Protein AF-A0A963MAY3-F1 (afdb_monomer_lite)

Foldseek 3Di:
DPDDPPPPPPVPPDPDPPPPPPPPLPQDDCQCVLVLCVVLVFFDCQCVVLLQVLLQLLCVLLVQAPEEDESDGQDPRHQYETAGALVSFDQDDSRVSRVDPDHSVVAPLAKAADQVRNYIYHYVLVLLLLQQLLCCVQPVVADSLQSLLVCLLPPSVVVCCRRPCVNVVCVVVPDLPRRSNLQSSLLSSLRSQLSVLLNVVGDDDLDDDDDDDDDPDLQLVLLCLLPLPSQDPSLVVLQVSSLSSLVRSLSSQLRAWDPPPPDPDTARSNLSNNLNNLVNLVSNLLLVLLLQDPDPVSLVVSCVNNPDPSSVSSNVVRDNPNNHSSCSQRPSRHHGSLVSNVVSNVSSLCRPRYPCPPPDDPSPVVVVVVVVVSVVSNVVSCVVPVD

Radius of gyration: 24.58 Å; chains: 1; bounding box: 83×70×57 Å

Sequence (387 aa):
MLQFILRLLTTALLSWNIAAQAETIQPAAPAGIYTLLQEHNVLENYLQEEVGELTGTVIQAAGKWPGYRINSAYADGLINIYLVDSARLPETNILAKFGVELTRSSIQGNALAHEATKTLFVDTVLLKSLITAAHLVAYSDYETIAAVGLLKARGIDAFRDIWNPQINPALKTAAYTEQWVLMASGALAFTLAHELGHIALGEQNVNKRRTPLRFKSREDKDKHWTCTELIDERYRLQQSIEKEADDFAVSVLSKILFPPGILEKPLLRYELGAHWYIIYSMSEQMIEALYATESKNIHAALRLQLGNEIYNELKAKRSNTRQGSIKVFFPKTHPANIRRASHSLKQMAQSPYSLYYGQGSSSDQDIALFELFIGMECRNLKEKYDF

Structure (mmCIF, N/CA/C/O backbone):
data_AF-A0A963MAY3-F1
#
_entry.id   AF-A0A963MAY3-F1
#
loop_
_atom_site.group_PDB
_atom_site.id
_atom_site.type_symbol
_atom_site.label_atom_id
_atom_site.label_alt_id
_atom_site.label_comp_id
_atom_site.label_asym_id
_atom_site.label_entity_id
_atom_site.label_seq_id
_atom_site.pdbx_PDB_ins_code
_atom_site.Cartn_x
_atom_site.Cartn_y
_atom_site.Cartn_z
_atom_site.occupancy
_atom_site.B_iso_or_equiv
_atom_site.auth_seq_id
_atom_site.auth_comp_id
_atom_site.auth_asym_id
_atom_site.auth_atom_id
_atom_site.pdbx_PDB_model_num
ATOM 1 N N . MET A 1 1 ? -60.521 -46.678 -27.901 1.00 36.44 1 MET A N 1
ATOM 2 C CA . MET A 1 1 ? -59.697 -45.478 -28.156 1.00 36.44 1 MET A CA 1
ATOM 3 C C . MET A 1 1 ? -60.484 -44.213 -27.786 1.00 36.44 1 MET A C 1
ATOM 5 O O . MET A 1 1 ? -60.879 -43.473 -28.668 1.00 36.44 1 MET A O 1
ATOM 9 N N . LEU A 1 2 ? -60.899 -43.910 -26.554 1.00 26.14 2 LEU A N 1
ATOM 10 C CA . LEU A 1 2 ? -60.367 -44.169 -25.210 1.00 26.14 2 LEU A CA 1
ATOM 11 C C . LEU A 1 2 ? -58.883 -43.802 -25.032 1.00 26.14 2 LEU A C 1
ATOM 13 O O . LEU A 1 2 ? -58.021 -44.457 -25.607 1.00 26.14 2 LEU A O 1
ATOM 17 N N . GLN A 1 3 ? -58.657 -42.830 -24.139 1.00 29.89 3 GLN A N 1
ATOM 18 C CA . GLN A 1 3 ? -57.528 -42.733 -23.199 1.00 29.89 3 GLN A CA 1
ATOM 19 C C . GLN A 1 3 ? -56.177 -42.107 -23.602 1.00 29.89 3 GLN A C 1
ATOM 21 O O . GLN A 1 3 ? -55.198 -42.373 -22.916 1.00 29.89 3 GLN A O 1
ATOM 26 N N . PHE A 1 4 ? -56.090 -41.187 -24.574 1.00 29.81 4 PHE A N 1
ATOM 27 C CA . PHE A 1 4 ? -54.810 -40.465 -24.784 1.00 29.81 4 PHE A CA 1
ATOM 28 C C . PHE A 1 4 ? -54.852 -38.935 -24.948 1.00 29.81 4 PHE A C 1
ATOM 30 O O . PHE A 1 4 ? -53.799 -38.311 -24.942 1.00 29.81 4 PHE A O 1
ATOM 37 N N . ILE A 1 5 ? -56.027 -38.296 -25.007 1.00 33.31 5 ILE A N 1
ATOM 38 C CA . ILE A 1 5 ? -56.133 -36.837 -25.266 1.00 33.31 5 ILE A CA 1
ATOM 39 C C . ILE A 1 5 ? -56.535 -36.021 -24.013 1.00 33.31 5 ILE A C 1
ATOM 41 O O . ILE A 1 5 ? -56.500 -34.797 -24.021 1.00 33.31 5 ILE A O 1
ATOM 45 N N . LEU A 1 6 ? -56.813 -36.672 -22.875 1.00 26.62 6 LEU A N 1
ATOM 46 C CA . LEU A 1 6 ? -57.335 -36.016 -21.662 1.00 26.62 6 LEU A CA 1
ATOM 47 C C . LEU A 1 6 ? -56.379 -36.065 -20.449 1.00 26.62 6 LEU A C 1
ATOM 49 O O . LEU A 1 6 ? -56.816 -36.266 -19.319 1.00 26.62 6 LEU A O 1
ATOM 53 N N . ARG A 1 7 ? -55.063 -35.923 -20.672 1.00 29.25 7 ARG A N 1
ATOM 54 C CA . ARG A 1 7 ? -54.048 -35.839 -19.592 1.00 29.25 7 ARG A CA 1
ATOM 55 C C . ARG A 1 7 ? -52.969 -34.761 -19.776 1.00 29.25 7 ARG A C 1
ATOM 57 O O . ARG A 1 7 ? -52.032 -34.708 -18.992 1.00 29.25 7 ARG A O 1
ATOM 64 N N . LEU A 1 8 ? -53.124 -33.872 -20.760 1.00 27.59 8 LEU A N 1
ATOM 65 C CA . LEU A 1 8 ? -52.192 -32.762 -21.030 1.00 27.59 8 LEU A CA 1
ATOM 66 C C . LEU A 1 8 ? -52.826 -31.364 -20.882 1.00 27.59 8 LEU A C 1
ATOM 68 O O . LEU A 1 8 ? -52.206 -30.370 -21.235 1.00 27.59 8 LEU A O 1
ATOM 72 N N . LEU A 1 9 ? -54.044 -31.272 -20.333 1.00 27.73 9 LEU A N 1
ATOM 73 C CA . LEU A 1 9 ? -54.826 -30.026 -20.249 1.00 27.73 9 LEU A CA 1
ATOM 74 C C . LEU A 1 9 ? -55.207 -29.602 -18.816 1.00 27.73 9 LEU A C 1
ATOM 76 O O . LEU A 1 9 ? -56.114 -28.800 -18.631 1.00 27.73 9 LEU A O 1
ATOM 80 N N . THR A 1 10 ? -54.491 -30.086 -17.796 1.00 30.45 10 THR A N 1
ATOM 81 C CA . THR A 1 10 ? -54.671 -29.656 -16.388 1.00 30.45 10 THR A CA 1
ATOM 82 C C . THR A 1 10 ? -53.361 -29.306 -15.672 1.00 30.45 10 THR A C 1
ATOM 84 O O . THR A 1 10 ? -53.278 -29.366 -14.451 1.00 30.45 10 THR A O 1
ATOM 87 N N . THR A 1 11 ? -52.340 -28.890 -16.422 1.00 30.23 11 THR A N 1
ATOM 88 C CA . THR A 1 11 ? -51.133 -28.205 -15.903 1.00 30.23 11 THR A CA 1
ATOM 89 C C . THR A 1 11 ? -50.874 -26.878 -16.627 1.00 30.23 11 THR A C 1
ATOM 91 O O . THR A 1 11 ? -49.768 -26.352 -16.618 1.00 30.23 11 THR A O 1
ATOM 94 N N . ALA A 1 12 ? -51.918 -26.302 -17.228 1.00 30.94 12 ALA A N 1
ATOM 95 C CA . ALA A 1 12 ? -51.920 -24.963 -17.813 1.00 30.94 12 ALA A CA 1
ATOM 96 C C . ALA A 1 12 ? -52.730 -23.999 -16.929 1.00 30.94 12 ALA A C 1
ATOM 98 O O . ALA A 1 12 ? -53.716 -23.421 -17.361 1.00 30.94 12 ALA A O 1
ATOM 99 N N . LEU A 1 13 ? -52.342 -23.887 -15.660 1.00 30.97 13 LEU A N 1
ATOM 100 C CA . LEU A 1 13 ? -52.776 -22.854 -14.713 1.00 30.97 13 LEU A CA 1
ATOM 101 C C . LEU A 1 13 ? -51.689 -22.782 -13.638 1.00 30.97 13 LEU A C 1
ATOM 103 O O . LEU A 1 13 ? -51.845 -23.357 -12.573 1.00 30.97 13 LEU A O 1
ATOM 107 N N . LEU A 1 14 ? -50.537 -22.207 -13.993 1.00 29.69 14 LEU A N 1
ATOM 108 C CA . LEU A 1 14 ? -49.488 -21.669 -13.100 1.00 29.69 14 LEU A CA 1
ATOM 109 C C . LEU A 1 14 ? -48.303 -21.175 -13.951 1.00 29.69 14 LEU A C 1
ATOM 111 O O . LEU A 1 14 ? -47.133 -21.380 -13.640 1.00 29.69 14 LEU A O 1
ATOM 115 N N . SER A 1 15 ? -48.595 -20.526 -15.077 1.00 29.06 15 SER A N 1
ATOM 116 C CA . SER A 1 15 ? -47.584 -19.780 -15.810 1.00 29.06 15 SER A CA 1
ATOM 117 C C . SER A 1 15 ? -47.525 -18.353 -15.269 1.00 29.06 15 SER A C 1
ATOM 119 O O . SER A 1 15 ? -48.379 -17.528 -15.572 1.00 29.06 15 SER A O 1
ATOM 121 N N . TRP A 1 16 ? -46.463 -18.109 -14.499 1.00 31.05 16 TRP A N 1
ATOM 122 C CA . TRP A 1 16 ? -45.686 -16.869 -14.507 1.00 31.05 16 TRP A CA 1
ATOM 123 C C . TRP A 1 16 ? -46.282 -15.685 -13.738 1.00 31.05 16 TRP A C 1
ATOM 125 O O . TRP A 1 16 ? -46.552 -14.625 -14.283 1.00 31.05 16 TRP A O 1
ATOM 135 N N . ASN A 1 17 ? -46.336 -15.850 -12.419 1.00 31.61 17 ASN A N 1
ATOM 136 C CA . ASN A 1 17 ? -46.001 -14.780 -11.481 1.00 31.61 17 ASN A CA 1
ATOM 137 C C . ASN A 1 17 ? -44.865 -15.279 -10.580 1.00 31.61 17 ASN A C 1
ATOM 139 O O . ASN A 1 17 ? -45.033 -15.467 -9.383 1.00 31.61 17 ASN A O 1
ATOM 143 N N . ILE A 1 18 ? -43.698 -15.535 -11.172 1.00 36.81 18 ILE A N 1
ATOM 144 C CA . ILE A 1 18 ? -42.445 -15.426 -10.424 1.00 36.81 18 ILE A CA 1
ATOM 145 C C . ILE A 1 18 ? -41.888 -14.073 -10.837 1.00 36.81 18 ILE A C 1
ATOM 147 O O . ILE A 1 18 ? -40.992 -13.961 -11.671 1.00 36.81 18 ILE A O 1
ATOM 151 N N . ALA A 1 19 ? -42.481 -13.016 -10.279 1.00 34.31 19 ALA A N 1
ATOM 152 C CA . ALA A 1 19 ? -41.665 -11.864 -9.963 1.00 34.31 19 ALA A CA 1
ATOM 153 C C . ALA A 1 19 ? -40.538 -12.440 -9.111 1.00 34.31 19 ALA A C 1
ATOM 155 O O . ALA A 1 19 ? -40.795 -12.974 -8.032 1.00 34.31 19 ALA A O 1
ATOM 156 N N . ALA A 1 20 ? -39.320 -12.445 -9.647 1.00 34.66 20 ALA A N 1
ATOM 157 C CA . ALA A 1 20 ? -38.144 -12.632 -8.832 1.00 34.66 20 ALA A CA 1
ATOM 158 C C . ALA A 1 20 ? -38.200 -11.513 -7.787 1.00 34.66 20 ALA A C 1
ATOM 160 O O . ALA A 1 20 ? -37.788 -10.383 -8.041 1.00 34.66 20 ALA A O 1
ATOM 161 N N . GLN A 1 21 ? -38.788 -11.816 -6.631 1.00 32.12 21 GLN A N 1
ATOM 162 C CA . GLN A 1 21 ? -38.402 -11.206 -5.382 1.00 32.12 21 GLN A CA 1
ATOM 163 C C . GLN A 1 21 ? -36.926 -11.558 -5.263 1.00 32.12 21 GLN A C 1
ATOM 165 O O . GLN A 1 21 ? -36.546 -12.608 -4.757 1.00 32.12 21 GLN A O 1
ATOM 170 N N . ALA A 1 22 ? -36.086 -10.696 -5.833 1.00 33.62 22 ALA A N 1
ATOM 171 C CA . ALA A 1 22 ? -34.818 -10.421 -5.213 1.00 33.62 22 ALA A CA 1
ATOM 172 C C . ALA A 1 22 ? -35.205 -10.024 -3.790 1.00 33.62 22 ALA A C 1
ATOM 174 O O . ALA A 1 22 ? -35.653 -8.902 -3.557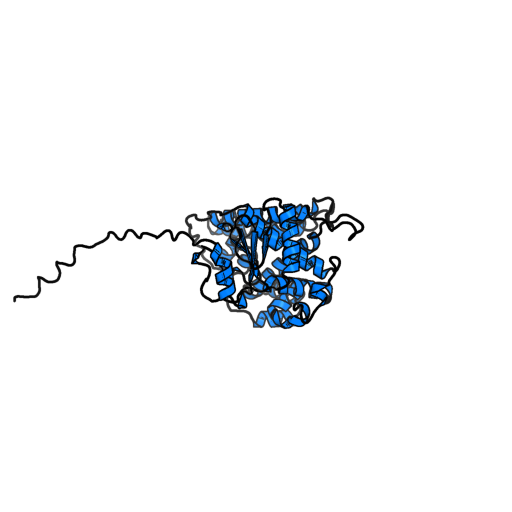 1.00 33.62 22 ALA A O 1
ATOM 175 N N . GLU A 1 23 ? -35.171 -10.990 -2.870 1.00 32.50 23 GLU A N 1
ATOM 176 C CA . GLU A 1 23 ? -34.992 -10.671 -1.471 1.00 32.50 23 GLU A CA 1
ATOM 177 C C . GLU A 1 23 ? -33.814 -9.709 -1.468 1.00 32.50 23 GLU A C 1
ATOM 179 O O . GLU A 1 23 ? -32.678 -10.072 -1.778 1.00 32.50 23 GLU A O 1
ATOM 184 N N . THR A 1 24 ? -34.103 -8.438 -1.218 1.00 37.00 24 THR A N 1
ATOM 185 C CA . THR A 1 24 ? -33.122 -7.540 -0.644 1.00 37.00 24 THR A CA 1
ATOM 186 C C . THR A 1 24 ? -32.731 -8.213 0.659 1.00 37.00 24 THR A C 1
ATOM 188 O O . THR A 1 24 ? -33.407 -8.027 1.670 1.00 37.00 24 THR A O 1
ATOM 191 N N . ILE A 1 25 ? -31.722 -9.089 0.596 1.00 40.44 25 ILE A N 1
ATOM 192 C CA . ILE A 1 25 ? -31.070 -9.667 1.762 1.00 40.44 25 ILE A CA 1
ATOM 193 C C . ILE A 1 25 ? -30.565 -8.450 2.509 1.00 40.44 25 ILE A C 1
ATOM 195 O O . ILE A 1 25 ? -29.588 -7.815 2.113 1.00 40.44 25 ILE A O 1
ATOM 199 N N . GLN A 1 26 ? -31.323 -8.052 3.520 1.00 44.59 26 GLN A N 1
ATOM 200 C CA . GLN A 1 26 ? -30.930 -6.968 4.383 1.00 44.59 26 GLN A CA 1
ATOM 201 C C . GLN A 1 26 ? -29.649 -7.459 5.063 1.00 44.59 26 GLN A C 1
ATOM 203 O O . GLN A 1 26 ? -29.679 -8.540 5.664 1.00 44.59 26 GLN A O 1
ATOM 208 N N . PRO A 1 27 ? -28.509 -6.769 4.883 1.00 59.44 27 PRO A N 1
ATOM 209 C CA . PRO A 1 27 ? -27.242 -7.258 5.399 1.00 59.44 27 PRO A CA 1
ATOM 210 C C . PRO A 1 27 ? -27.378 -7.502 6.901 1.00 59.44 27 PRO A C 1
ATOM 212 O O . PRO A 1 27 ? -27.979 -6.703 7.626 1.00 59.44 27 PRO A O 1
ATOM 215 N N . ALA A 1 28 ? -26.870 -8.646 7.360 1.00 67.25 28 ALA A N 1
ATOM 216 C CA . ALA A 1 28 ? -26.902 -8.982 8.776 1.00 67.25 28 ALA A CA 1
ATOM 217 C C . ALA A 1 28 ? -26.158 -7.907 9.591 1.00 67.25 28 ALA A C 1
ATOM 219 O O . ALA A 1 28 ? -25.274 -7.221 9.076 1.00 67.25 28 ALA A O 1
ATOM 220 N N . ALA A 1 29 ? -26.495 -7.763 10.876 1.00 70.75 29 ALA A N 1
ATOM 221 C CA . ALA A 1 29 ? -25.849 -6.767 11.727 1.00 70.75 29 ALA A CA 1
ATOM 222 C C . ALA A 1 29 ? -24.317 -6.974 11.749 1.00 70.75 29 ALA A C 1
ATOM 224 O O . ALA A 1 29 ? -23.866 -8.098 11.999 1.00 70.75 29 ALA A O 1
ATOM 225 N N . PRO A 1 30 ? -23.504 -5.915 11.568 1.00 80.75 30 PRO A N 1
ATOM 226 C CA . PRO A 1 30 ? -22.042 -6.023 11.474 1.00 80.75 30 PRO A CA 1
ATOM 227 C C . PRO A 1 30 ? -21.375 -6.579 12.741 1.00 80.75 30 PRO A C 1
ATOM 229 O O . PRO A 1 30 ? -20.227 -7.020 12.700 1.00 80.75 30 PRO A O 1
ATOM 232 N N . ALA A 1 31 ? -22.124 -6.651 13.848 1.00 84.44 31 ALA A N 1
ATOM 233 C CA . ALA A 1 31 ? -21.747 -7.299 15.099 1.00 84.44 31 ALA A CA 1
ATOM 234 C C . ALA A 1 31 ? -21.123 -8.699 14.931 1.00 84.44 31 ALA A C 1
ATOM 236 O O . ALA A 1 31 ? -20.252 -9.072 15.714 1.00 84.44 31 ALA A O 1
ATOM 237 N N . GLY A 1 32 ? -21.530 -9.465 13.911 1.00 88.88 32 GLY A N 1
ATOM 238 C CA . GLY A 1 32 ? -21.034 -10.825 13.682 1.00 88.88 32 GLY A CA 1
ATOM 239 C C . GLY A 1 32 ? -19.755 -10.949 12.840 1.00 88.88 32 GLY A C 1
ATOM 240 O O . GLY A 1 32 ? -19.306 -12.077 12.636 1.00 88.88 32 GLY A O 1
ATOM 241 N N . ILE A 1 33 ? -19.173 -9.849 12.336 1.00 93.12 33 ILE A N 1
ATOM 242 C CA . ILE A 1 33 ? -17.956 -9.894 11.498 1.00 93.12 33 ILE A CA 1
ATOM 243 C C . ILE A 1 33 ? -16.786 -10.488 12.290 1.00 93.12 33 ILE A C 1
ATOM 245 O O . ILE A 1 33 ? -16.196 -11.477 11.860 1.00 93.12 33 ILE A O 1
ATOM 249 N N . TYR A 1 34 ? -16.494 -9.938 13.475 1.00 94.81 34 TYR A N 1
ATOM 250 C CA . TYR A 1 34 ? -15.415 -10.423 14.343 1.00 94.81 34 TYR A CA 1
ATOM 251 C C . TYR A 1 34 ? -15.556 -11.913 14.666 1.00 94.81 34 TYR A C 1
ATOM 253 O O . TYR A 1 34 ? -14.603 -12.670 14.500 1.00 94.81 34 TYR A O 1
ATOM 261 N N . THR A 1 35 ? -16.756 -12.335 15.077 1.00 94.19 35 THR A N 1
ATOM 262 C CA . THR A 1 35 ? -17.045 -13.729 15.429 1.00 94.19 35 THR A CA 1
ATOM 263 C C . THR A 1 35 ? -16.748 -14.666 14.266 1.00 94.19 35 THR A C 1
ATOM 265 O O . THR A 1 35 ? -16.042 -15.649 14.459 1.00 94.19 35 THR A O 1
ATOM 268 N N . LEU A 1 36 ? -17.185 -14.337 13.044 1.00 94.50 36 LEU A N 1
ATOM 269 C CA . LEU A 1 36 ? -16.901 -15.183 11.882 1.00 94.50 36 LEU A CA 1
ATOM 270 C C . LEU A 1 36 ? -15.410 -15.270 11.553 1.00 94.50 36 LEU A C 1
ATOM 272 O O . LEU A 1 36 ? -14.921 -16.356 11.240 1.00 94.50 36 LEU A O 1
ATOM 276 N N . LEU A 1 37 ? -14.687 -14.150 11.613 1.00 95.62 37 LEU A N 1
ATOM 277 C CA . LEU A 1 37 ? -13.244 -14.143 11.363 1.00 95.62 37 LEU A CA 1
ATOM 278 C C . LEU A 1 37 ? -12.491 -14.964 12.421 1.00 95.62 37 LEU A C 1
ATOM 280 O O . LEU A 1 37 ? -11.548 -15.691 12.101 1.00 95.62 37 LEU A O 1
ATOM 284 N N . GLN A 1 38 ? -12.924 -14.878 13.679 1.00 95.31 38 GLN A N 1
ATOM 285 C CA . GLN A 1 38 ? -12.359 -15.645 14.781 1.00 95.31 38 GLN A CA 1
ATOM 286 C C . GLN A 1 38 ? -12.656 -17.146 14.647 1.00 95.31 38 GLN A C 1
ATOM 288 O O . GLN A 1 38 ? -11.737 -17.952 14.763 1.00 95.31 38 GLN A O 1
ATOM 293 N N . GLU A 1 39 ? -13.904 -17.526 14.361 1.00 95.00 39 GLU A N 1
ATOM 294 C CA . GLU A 1 39 ? -14.328 -18.923 14.171 1.00 95.00 39 GLU A CA 1
ATOM 295 C C . GLU A 1 39 ? -13.562 -19.614 13.035 1.00 95.00 39 GLU A C 1
ATOM 297 O O . GLU A 1 39 ? -13.241 -20.797 13.135 1.00 95.00 39 GLU A O 1
ATOM 302 N N . HIS A 1 40 ? -13.213 -18.870 11.982 1.00 94.94 40 HIS A N 1
ATOM 303 C CA . HIS A 1 40 ? -12.418 -19.377 10.860 1.00 94.94 40 HIS A CA 1
ATOM 304 C C . HIS A 1 40 ? -10.901 -19.258 11.080 1.00 94.94 40 HIS A C 1
ATOM 306 O O . HIS A 1 40 ? -10.132 -19.608 10.187 1.00 94.94 40 HIS A O 1
ATOM 312 N N . ASN A 1 41 ? -10.451 -18.790 12.252 1.00 95.38 41 ASN A N 1
ATOM 313 C CA . ASN A 1 41 ? -9.036 -18.652 12.612 1.00 95.38 41 ASN A CA 1
ATOM 314 C C . ASN A 1 41 ? -8.209 -17.840 11.589 1.00 95.38 41 ASN A C 1
ATOM 316 O O . ASN A 1 41 ? -7.049 -18.163 11.312 1.00 95.38 41 ASN A O 1
ATOM 320 N N . VAL A 1 42 ? -8.814 -16.792 11.016 1.00 96.25 42 VAL A N 1
ATOM 321 C CA . VAL A 1 42 ? -8.153 -15.920 10.025 1.00 96.25 42 VAL A CA 1
ATOM 322 C C . VAL A 1 42 ? -7.568 -14.652 10.643 1.00 96.25 42 VAL A C 1
ATOM 324 O O . VAL A 1 42 ? -6.797 -13.967 9.984 1.00 96.25 42 VAL A O 1
ATOM 327 N N . LEU A 1 43 ? -7.918 -14.333 11.894 1.00 97.12 43 LEU A N 1
ATOM 328 C CA . LEU A 1 43 ? -7.352 -13.191 12.614 1.00 97.12 43 LEU A CA 1
ATOM 329 C C . LEU A 1 43 ? -5.933 -13.495 13.104 1.00 97.12 43 LEU A C 1
ATOM 331 O O . LEU A 1 43 ? -5.680 -14.552 13.684 1.00 97.12 43 LEU A O 1
ATOM 335 N N . GLU A 1 44 ? -5.026 -12.537 12.942 1.00 95.19 44 GLU A N 1
ATOM 336 C CA . GLU A 1 44 ? -3.647 -12.628 13.426 1.00 95.19 44 GLU A CA 1
ATOM 337 C C . GLU A 1 44 ? -3.278 -11.364 14.218 1.00 95.19 44 GLU A C 1
ATOM 339 O O . GLU A 1 44 ? -3.507 -10.249 13.767 1.00 95.19 44 GLU A O 1
ATOM 344 N N . ASN A 1 45 ? -2.672 -11.510 15.399 1.00 92.81 45 ASN A N 1
ATOM 345 C CA . ASN A 1 45 ? -2.254 -10.371 16.238 1.00 92.81 45 ASN A CA 1
ATOM 346 C C . ASN A 1 45 ? -0.843 -9.866 15.875 1.00 92.81 45 ASN A C 1
ATOM 348 O O . ASN A 1 45 ? -0.068 -9.464 16.743 1.00 92.81 45 ASN A O 1
ATOM 352 N N . TYR A 1 46 ? -0.471 -9.959 14.599 1.00 93.38 46 TYR A N 1
ATOM 353 C CA . TYR A 1 46 ? 0.861 -9.597 14.123 1.00 93.38 46 TYR A CA 1
ATOM 354 C C . TYR A 1 46 ? 1.057 -8.079 14.195 1.00 93.38 46 TYR A C 1
ATOM 356 O O . TYR A 1 46 ? 0.375 -7.343 13.486 1.00 93.38 46 TYR A O 1
ATOM 364 N N . LEU A 1 47 ? 1.978 -7.633 15.060 1.00 91.19 47 LEU A N 1
ATOM 365 C CA . LEU A 1 47 ? 2.291 -6.218 15.311 1.00 91.19 47 LEU A CA 1
ATOM 366 C C . LEU A 1 47 ? 1.047 -5.358 15.605 1.00 91.19 47 LEU A C 1
ATOM 368 O O . LEU A 1 47 ? 0.903 -4.229 15.138 1.00 91.19 47 LEU A O 1
ATOM 372 N N . GLN A 1 48 ? 0.095 -5.926 16.351 1.00 93.31 4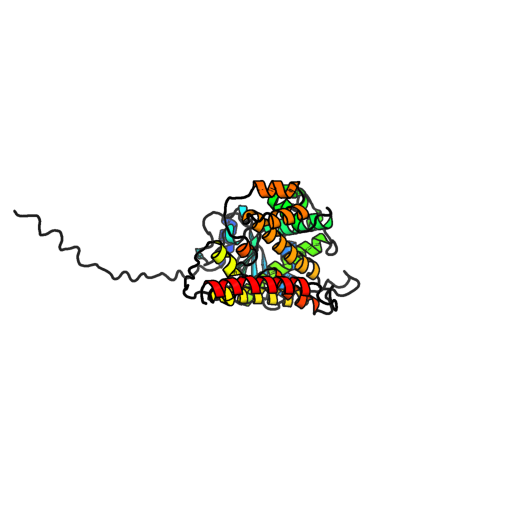8 GLN A N 1
ATOM 373 C CA . GLN A 1 48 ? -1.178 -5.271 16.651 1.00 93.31 48 GLN A CA 1
ATOM 374 C C . GLN A 1 48 ? -1.002 -3.934 17.390 1.00 93.31 48 GLN A C 1
ATOM 376 O O . GLN A 1 48 ? -1.788 -3.013 17.168 1.00 93.31 48 GLN A O 1
ATOM 381 N N . GLU A 1 49 ? -0.003 -3.825 18.268 1.00 90.69 49 GLU A N 1
ATOM 382 C CA . GLU A 1 49 ? 0.266 -2.605 19.036 1.00 90.69 49 GLU A CA 1
ATOM 383 C C . GLU A 1 49 ? 0.788 -1.490 18.126 1.00 90.69 49 GLU A C 1
ATOM 385 O O . GLU A 1 49 ? 0.286 -0.369 18.178 1.00 90.69 49 GLU A O 1
ATOM 390 N N . GLU A 1 50 ? 1.714 -1.817 17.228 1.00 89.75 50 GLU A N 1
ATOM 391 C CA . GLU A 1 50 ? 2.298 -0.899 16.254 1.00 89.75 50 GLU A CA 1
ATOM 392 C C . GLU A 1 50 ? 1.248 -0.439 15.234 1.00 89.75 50 GLU A C 1
ATOM 394 O O . GLU A 1 50 ? 1.132 0.753 14.949 1.00 89.75 50 GLU A O 1
ATOM 399 N N . VAL A 1 51 ? 0.402 -1.352 14.736 1.00 92.88 51 VAL A N 1
ATOM 400 C CA . VAL A 1 51 ? -0.740 -0.972 13.886 1.00 92.88 51 VAL A CA 1
ATOM 401 C C . VAL A 1 51 ? -1.702 -0.055 14.642 1.00 92.88 51 VAL A C 1
ATOM 403 O O . VAL A 1 51 ? -2.215 0.906 14.062 1.00 92.88 51 VAL A O 1
ATOM 406 N N . GLY A 1 52 ? -1.948 -0.327 15.926 1.00 93.75 52 GLY A N 1
ATOM 407 C CA . GLY A 1 52 ? -2.774 0.515 16.790 1.00 93.75 52 GLY A CA 1
ATOM 408 C C . GLY A 1 52 ? -2.217 1.922 16.924 1.00 93.75 52 GLY A C 1
ATOM 409 O O . GLY A 1 52 ? -2.933 2.894 16.695 1.00 93.75 52 GLY A O 1
ATOM 410 N N . GLU A 1 53 ? -0.931 2.043 17.220 1.00 92.25 53 GLU A N 1
ATOM 411 C CA . GLU A 1 53 ? -0.238 3.322 17.346 1.00 92.25 53 GLU A CA 1
ATOM 412 C C . GLU A 1 53 ? -0.351 4.153 16.055 1.00 92.25 53 GLU A C 1
ATOM 414 O O . GLU A 1 53 ? -0.857 5.280 16.087 1.00 92.25 53 GLU A O 1
ATOM 419 N N . LEU A 1 54 ? -0.022 3.560 14.901 1.00 93.25 54 LEU A N 1
ATOM 420 C CA . LEU A 1 54 ? -0.154 4.210 13.593 1.00 93.25 54 LEU A CA 1
ATOM 421 C C . LEU A 1 54 ? -1.600 4.633 13.312 1.00 93.25 54 LEU A C 1
ATOM 423 O O . LEU A 1 54 ? -1.860 5.801 13.018 1.00 93.25 54 LEU A O 1
ATOM 427 N N . THR A 1 55 ? -2.555 3.717 13.475 1.00 94.88 55 THR A N 1
ATOM 428 C CA . THR A 1 55 ? -3.984 3.995 13.269 1.00 94.88 55 THR A CA 1
ATOM 429 C C . THR A 1 55 ? -4.459 5.134 14.168 1.00 94.88 55 THR A C 1
ATOM 431 O O . THR A 1 55 ? -5.160 6.035 13.707 1.00 94.88 55 THR A O 1
ATOM 434 N N . GLY A 1 56 ? -4.065 5.125 15.442 1.00 95.69 56 GLY A N 1
ATOM 435 C CA . GLY A 1 56 ? -4.421 6.159 16.406 1.00 95.69 56 GLY A CA 1
ATOM 436 C C . GLY A 1 56 ? -3.948 7.536 15.963 1.00 95.69 56 GLY A C 1
ATOM 437 O O . GLY A 1 56 ? -4.741 8.477 15.969 1.00 95.69 56 GLY A O 1
ATOM 438 N N . THR A 1 57 ? -2.700 7.642 15.495 1.00 95.44 57 THR A N 1
ATOM 439 C CA . THR A 1 57 ? -2.171 8.913 14.974 1.00 95.44 57 THR A CA 1
ATOM 440 C C . THR A 1 57 ? -2.912 9.390 13.723 1.00 95.44 57 THR A C 1
ATOM 442 O O . THR A 1 57 ? -3.252 10.571 13.632 1.00 95.44 57 THR A O 1
ATOM 445 N N . VAL A 1 58 ? -3.234 8.486 12.791 1.00 96.56 58 VAL A N 1
ATOM 446 C CA . VAL A 1 58 ? -3.973 8.810 11.560 1.00 96.56 58 VAL A CA 1
ATOM 447 C C . VAL A 1 58 ? -5.407 9.250 11.874 1.00 96.56 58 VAL A C 1
ATOM 449 O O . VAL A 1 58 ? -5.857 10.280 11.374 1.00 96.56 58 VAL A O 1
ATOM 452 N N . ILE A 1 59 ? -6.123 8.535 12.747 1.00 96.69 59 ILE A N 1
ATOM 453 C CA . ILE A 1 59 ? -7.497 8.885 13.144 1.00 96.69 59 ILE A CA 1
ATOM 454 C C . ILE A 1 59 ? -7.540 10.213 13.896 1.00 96.69 59 ILE A C 1
ATOM 456 O O . ILE A 1 59 ? -8.411 11.039 13.614 1.00 96.69 59 ILE A O 1
ATOM 460 N N . GLN A 1 60 ? -6.596 10.446 14.810 1.00 96.94 60 GLN A N 1
ATOM 461 C CA . GLN A 1 60 ? -6.500 11.712 15.531 1.00 96.94 60 GLN A CA 1
ATOM 462 C C . GLN A 1 60 ? -6.263 12.884 14.569 1.00 96.94 60 GLN A C 1
ATOM 464 O O . GLN A 1 60 ? -6.935 13.907 14.678 1.00 96.94 60 GLN A O 1
ATOM 469 N N . ALA A 1 61 ? -5.354 12.728 13.603 1.00 96.69 61 ALA A N 1
ATOM 470 C CA . ALA A 1 61 ? -5.069 13.753 12.600 1.00 96.69 61 ALA A CA 1
ATOM 471 C C . ALA A 1 61 ? -6.228 13.971 11.608 1.00 96.69 61 ALA A C 1
ATOM 473 O O . ALA A 1 61 ? -6.422 15.085 11.111 1.00 96.69 61 ALA A O 1
ATOM 474 N N . ALA A 1 62 ? -7.016 12.930 11.330 1.00 96.81 62 ALA A N 1
ATOM 475 C CA . ALA A 1 62 ? -8.222 13.028 10.516 1.00 96.81 62 ALA A CA 1
ATOM 476 C C . ALA A 1 62 ? -9.372 13.745 11.242 1.00 96.81 62 ALA A C 1
ATOM 478 O O . ALA A 1 62 ? -10.140 14.461 10.600 1.00 96.81 62 ALA A O 1
ATOM 479 N N . GLY A 1 63 ? -9.525 13.539 12.557 1.00 95.94 63 GLY A N 1
ATOM 480 C CA . GLY A 1 63 ? -10.574 14.165 13.372 1.00 95.94 63 GLY A CA 1
ATOM 481 C C . GLY A 1 63 ? -12.010 13.772 12.988 1.00 95.94 63 GLY A C 1
ATOM 482 O O . GLY A 1 63 ? -12.952 14.470 13.355 1.00 95.94 63 GLY A O 1
ATOM 483 N N . LYS A 1 64 ? -12.191 12.684 12.222 1.00 94.75 64 LYS A N 1
ATOM 484 C CA . LYS A 1 64 ? -13.496 12.234 11.692 1.00 94.75 64 LYS A CA 1
ATOM 485 C C . LYS A 1 64 ? -14.188 11.169 12.540 1.00 94.75 64 LYS A C 1
ATOM 487 O O . LYS A 1 64 ? -15.411 11.059 12.488 1.00 94.75 64 LYS A O 1
ATOM 492 N N . TRP A 1 65 ? -13.423 10.380 13.292 1.00 96.00 65 TRP A N 1
ATOM 493 C CA . TRP A 1 65 ? -13.939 9.256 14.073 1.00 96.00 65 TRP A CA 1
ATOM 494 C C . TRP A 1 65 ? -13.497 9.366 15.534 1.00 96.00 65 TRP A C 1
ATOM 496 O O . TRP A 1 65 ? -12.376 9.807 15.791 1.00 96.00 65 TRP A O 1
ATOM 506 N N . PRO A 1 66 ? -14.342 8.952 16.496 1.00 95.25 66 PRO A N 1
ATOM 507 C CA . PRO A 1 66 ? -14.035 9.065 17.921 1.00 95.25 66 PRO A CA 1
ATOM 508 C C . PRO A 1 66 ? -12.963 8.074 18.402 1.00 95.25 66 PRO A C 1
ATOM 510 O O . PRO A 1 66 ? -12.469 8.206 19.517 1.00 95.25 66 PRO A O 1
ATOM 513 N N . GLY A 1 67 ? -12.599 7.083 17.585 1.00 96.69 67 GLY A N 1
ATOM 514 C CA . GLY A 1 67 ? -11.540 6.125 17.888 1.00 96.69 67 GLY A CA 1
ATOM 515 C C . GLY A 1 67 ? -11.574 4.904 16.972 1.00 96.69 67 GLY A C 1
ATOM 516 O O . GLY A 1 67 ? -12.260 4.892 15.946 1.00 96.69 67 GLY A O 1
ATOM 517 N N . TYR A 1 68 ? -10.848 3.863 17.372 1.00 97.44 68 TYR A N 1
ATOM 518 C CA . TYR A 1 68 ? -10.753 2.599 16.648 1.00 97.44 68 TYR A CA 1
ATOM 519 C C . TYR A 1 68 ? -10.698 1.398 17.587 1.00 97.44 68 TYR A C 1
ATOM 521 O O . TYR A 1 68 ? -10.487 1.534 18.794 1.00 97.44 68 TYR A O 1
ATOM 529 N N . ARG A 1 69 ? -10.860 0.211 17.005 1.00 96.88 69 ARG A N 1
ATOM 530 C CA . ARG A 1 69 ? -10.572 -1.073 17.639 1.00 96.88 69 ARG A CA 1
ATOM 531 C C . ARG A 1 69 ? -9.867 -2.000 16.660 1.00 96.88 69 ARG A C 1
ATOM 533 O O . ARG A 1 69 ? -10.180 -1.978 15.477 1.00 96.88 69 ARG A O 1
ATOM 540 N N . ILE A 1 70 ? -8.956 -2.830 17.164 1.00 97.00 70 ILE A N 1
ATOM 541 C CA . ILE A 1 70 ? -8.266 -3.861 16.376 1.00 97.00 70 ILE A CA 1
ATOM 542 C C . ILE A 1 70 ? -8.635 -5.238 16.927 1.00 97.00 70 ILE A C 1
ATOM 544 O O . ILE A 1 70 ? -8.698 -5.398 18.148 1.00 97.00 70 ILE A O 1
ATOM 548 N N . ASN A 1 71 ? -8.901 -6.206 16.043 1.00 96.38 71 ASN A N 1
ATOM 549 C CA . ASN A 1 71 ? -9.137 -7.622 16.359 1.00 96.38 71 ASN A CA 1
ATOM 550 C C . ASN A 1 71 ? -10.076 -7.843 17.556 1.00 96.38 71 ASN A C 1
ATOM 552 O O . ASN A 1 71 ? -9.812 -8.653 18.445 1.00 96.38 71 ASN A O 1
ATOM 556 N N . SER A 1 72 ? -11.180 -7.103 17.601 1.00 95.44 72 SER A N 1
ATOM 557 C CA . SER A 1 72 ? -12.165 -7.206 18.678 1.00 95.44 72 SER A CA 1
ATOM 558 C C . SER A 1 72 ? -13.589 -7.078 18.150 1.00 95.44 72 SER A C 1
ATOM 560 O O . SER A 1 72 ? -13.812 -6.816 16.964 1.00 95.44 72 SER A O 1
ATOM 562 N N . ALA A 1 73 ? -14.556 -7.323 19.038 1.00 94.44 73 ALA A N 1
ATOM 563 C CA . ALA A 1 73 ? -15.970 -7.211 18.719 1.00 94.44 73 ALA A CA 1
ATOM 564 C C . ALA A 1 73 ? -16.285 -5.848 18.088 1.00 94.44 73 ALA A C 1
ATOM 566 O O . ALA A 1 73 ? -15.763 -4.815 18.518 1.00 94.44 73 ALA A O 1
ATOM 567 N N . TYR A 1 74 ? -17.150 -5.883 17.075 1.00 93.94 74 TYR A N 1
ATOM 568 C CA . TYR A 1 74 ? -17.582 -4.697 16.351 1.00 93.94 74 TYR A CA 1
ATOM 569 C C . TYR A 1 74 ? -18.131 -3.638 17.311 1.00 93.94 74 TYR A C 1
ATOM 571 O O . TYR A 1 74 ? -18.964 -3.935 18.172 1.00 93.94 74 TYR A O 1
ATOM 579 N N . ALA A 1 75 ? -17.697 -2.399 17.124 1.00 93.75 75 ALA A N 1
ATOM 580 C CA . ALA A 1 75 ? -18.195 -1.245 17.846 1.00 93.75 75 ALA A CA 1
ATOM 581 C C . ALA A 1 75 ? -18.705 -0.200 16.853 1.00 93.75 75 ALA A C 1
ATOM 583 O O . ALA A 1 75 ? -17.946 0.304 16.020 1.00 93.75 75 ALA A O 1
ATOM 584 N N . ASP A 1 76 ? -19.992 0.127 16.964 1.00 92.44 76 ASP A N 1
ATOM 585 C CA . ASP A 1 76 ? -20.607 1.158 16.135 1.00 92.44 76 ASP A CA 1
ATOM 586 C C . ASP A 1 76 ? -19.970 2.532 16.399 1.00 92.44 76 ASP A C 1
ATOM 588 O O . ASP A 1 76 ? -19.508 2.837 17.502 1.00 92.44 76 ASP A O 1
ATOM 592 N N . GLY A 1 77 ? -19.900 3.356 15.358 1.00 89.50 77 GLY A N 1
ATOM 593 C CA . GLY A 1 77 ? -19.274 4.676 15.398 1.00 89.50 77 GLY A CA 1
ATOM 594 C C . GLY A 1 77 ? -17.738 4.689 15.391 1.00 89.50 77 GLY A C 1
ATOM 595 O O . GLY A 1 77 ? -17.173 5.727 15.044 1.00 89.50 77 GLY A O 1
ATOM 596 N N . LEU A 1 78 ? -17.062 3.576 15.700 1.00 96.44 78 LEU A N 1
ATOM 597 C CA . LEU A 1 78 ? -15.600 3.447 15.634 1.00 96.44 78 LEU A CA 1
ATOM 598 C C . LEU A 1 78 ? -15.131 2.890 14.284 1.00 96.44 78 LEU A C 1
ATOM 600 O O . LEU A 1 78 ? -15.898 2.268 13.549 1.00 96.44 78 LEU A O 1
ATOM 604 N N . ILE A 1 79 ? -13.847 3.089 13.979 1.00 97.44 79 ILE A N 1
ATOM 605 C CA . ILE A 1 79 ? -13.170 2.318 12.931 1.00 97.44 79 ILE A CA 1
ATOM 606 C C . ILE A 1 79 ? -12.860 0.922 13.476 1.00 97.44 79 ILE A C 1
ATOM 608 O O . ILE A 1 79 ? -12.162 0.781 14.482 1.00 97.44 79 ILE A O 1
ATOM 612 N N . ASN A 1 80 ? -13.371 -0.112 12.814 1.00 97.69 80 ASN A N 1
ATOM 613 C CA . ASN A 1 80 ? -13.145 -1.505 13.193 1.00 97.69 80 ASN A CA 1
ATOM 614 C C . ASN A 1 80 ? -12.064 -2.100 12.293 1.00 97.69 80 ASN A C 1
ATOM 616 O O . ASN A 1 80 ? -12.229 -2.113 11.081 1.00 97.69 80 ASN A O 1
ATOM 620 N N . ILE A 1 81 ? -10.963 -2.582 12.858 1.00 97.94 81 ILE A N 1
ATOM 621 C CA . ILE A 1 81 ? -9.816 -3.075 12.093 1.00 97.94 81 ILE A CA 1
ATOM 622 C C . ILE A 1 81 ? -9.610 -4.553 12.385 1.00 97.94 81 ILE A C 1
ATOM 624 O O . ILE A 1 81 ? -9.516 -4.966 13.543 1.00 97.94 81 ILE A O 1
ATOM 628 N N . TYR A 1 82 ? -9.496 -5.345 11.329 1.00 98.00 82 TYR A N 1
ATOM 629 C CA . TYR A 1 82 ? -9.204 -6.766 11.407 1.00 98.00 82 TYR A CA 1
ATOM 630 C C . TYR A 1 82 ? -7.900 -7.053 10.674 1.00 98.00 82 TYR A C 1
ATOM 632 O O . TYR A 1 82 ? -7.788 -6.829 9.469 1.00 98.00 82 TYR A O 1
ATOM 640 N N . LEU A 1 83 ? -6.912 -7.544 11.415 1.00 98.06 83 LEU A N 1
ATOM 641 C CA . LEU A 1 83 ? -5.655 -8.037 10.869 1.00 98.06 83 LEU A CA 1
ATOM 642 C C . LEU A 1 83 ? -5.872 -9.481 10.422 1.00 98.06 83 LEU A C 1
ATOM 644 O O . LEU A 1 83 ? -6.139 -10.357 11.249 1.00 98.06 83 LEU A O 1
ATOM 648 N N . VAL A 1 84 ? -5.814 -9.709 9.115 1.00 97.38 84 VAL A N 1
ATOM 649 C CA . VAL A 1 84 ? -6.217 -10.963 8.477 1.00 97.38 84 VAL A CA 1
ATOM 650 C C . VAL A 1 84 ? -4.993 -11.669 7.908 1.00 97.38 84 VAL A C 1
ATOM 652 O O . VAL A 1 84 ? -4.197 -11.060 7.208 1.00 97.38 84 VAL A O 1
ATOM 655 N N . ASP A 1 85 ? -4.863 -12.967 8.161 1.00 95.69 85 ASP A N 1
ATOM 656 C CA . ASP A 1 85 ? -3.956 -13.839 7.415 1.00 95.69 85 ASP A CA 1
ATOM 657 C C . ASP A 1 85 ? -4.678 -14.326 6.150 1.00 95.69 85 ASP A C 1
ATOM 659 O O . ASP A 1 85 ? -5.499 -15.252 6.189 1.00 95.69 85 ASP A O 1
ATOM 663 N N . SER A 1 86 ? -4.395 -13.692 5.007 1.00 93.75 86 SER A N 1
ATOM 664 C CA . SER A 1 86 ? -5.064 -14.023 3.741 1.00 93.75 86 SER A CA 1
ATOM 665 C C . SER A 1 86 ? -4.807 -15.462 3.269 1.00 93.75 86 SER A C 1
ATOM 667 O O . SER A 1 86 ? -5.615 -16.030 2.520 1.00 93.75 86 SER A O 1
ATOM 669 N N . ALA A 1 87 ? -3.732 -16.109 3.738 1.00 91.88 87 ALA A N 1
ATOM 670 C CA . ALA A 1 87 ? -3.455 -17.509 3.436 1.00 91.88 87 ALA A CA 1
ATOM 671 C C . ALA A 1 87 ? -4.456 -18.455 4.118 1.00 91.88 87 ALA A C 1
ATOM 673 O O . ALA A 1 87 ? -4.744 -19.526 3.579 1.00 91.88 87 ALA A O 1
ATOM 674 N N . ARG A 1 88 ? -5.044 -18.048 5.250 1.00 94.12 88 ARG A N 1
ATOM 675 C CA . ARG A 1 88 ? -6.055 -18.826 5.987 1.00 94.12 88 ARG A CA 1
ATOM 676 C C . ARG A 1 88 ? -7.487 -18.555 5.549 1.00 94.12 88 ARG A C 1
ATOM 678 O O . ARG A 1 88 ? -8.381 -19.286 5.968 1.00 94.12 88 ARG A O 1
ATOM 685 N N . LEU A 1 89 ? -7.721 -17.541 4.712 1.00 93.69 89 LEU A N 1
ATOM 686 C CA . LEU A 1 89 ? -9.058 -17.288 4.181 1.00 93.69 89 LEU A CA 1
ATOM 687 C C . LEU A 1 89 ? -9.554 -18.513 3.388 1.00 93.69 89 LEU A C 1
ATOM 689 O O . LEU A 1 89 ? -8.830 -19.002 2.511 1.00 93.69 89 LEU A O 1
ATOM 693 N N . PRO A 1 90 ? -10.774 -19.005 3.673 1.00 91.44 90 PRO A N 1
ATOM 694 C CA . PRO A 1 90 ? -11.380 -20.080 2.898 1.00 91.44 90 PRO A CA 1
ATOM 695 C C . PRO A 1 90 ? -11.718 -19.613 1.475 1.00 91.44 90 PRO A C 1
ATOM 697 O O . PRO A 1 90 ? -11.813 -18.418 1.195 1.00 91.44 90 PRO A O 1
ATOM 700 N N . GLU A 1 91 ? -11.934 -20.567 0.565 1.00 87.88 91 GLU A N 1
ATOM 701 C CA . GLU A 1 91 ? -12.314 -20.265 -0.825 1.00 87.88 91 GLU A CA 1
ATOM 702 C C . GLU A 1 91 ? -13.687 -19.582 -0.922 1.00 87.88 91 GLU A C 1
ATOM 704 O O . GLU A 1 91 ? -13.925 -18.760 -1.805 1.00 87.88 91 GLU A O 1
ATOM 709 N N . THR A 1 92 ? -14.595 -19.904 0.001 1.00 89.25 92 THR A N 1
ATOM 710 C CA . THR A 1 92 ? -15.912 -19.272 0.110 1.00 89.25 92 THR A CA 1
ATOM 711 C C . THR A 1 92 ? -15.826 -17.954 0.873 1.00 89.25 92 THR A C 1
ATOM 713 O O . THR A 1 92 ? -15.227 -17.902 1.945 1.00 89.25 92 THR A O 1
ATOM 716 N N . ASN A 1 93 ? -16.506 -16.911 0.391 1.00 91.25 93 ASN A N 1
ATOM 717 C CA . ASN A 1 93 ? -16.592 -15.637 1.105 1.00 91.25 93 ASN A CA 1
ATOM 718 C C . ASN A 1 93 ? -17.430 -15.771 2.393 1.00 91.25 93 ASN A C 1
ATOM 720 O O . ASN A 1 93 ? -18.662 -15.774 2.354 1.00 91.25 93 ASN A O 1
ATOM 724 N N . ILE A 1 94 ? -16.750 -15.832 3.540 1.00 92.50 94 ILE A N 1
ATOM 725 C CA . ILE A 1 94 ? -17.375 -15.969 4.865 1.00 92.50 94 ILE A CA 1
ATOM 726 C C . ILE A 1 94 ? -18.162 -14.728 5.296 1.00 92.50 94 ILE A C 1
ATOM 728 O O . ILE A 1 94 ? -19.073 -14.841 6.112 1.00 92.50 94 ILE A O 1
ATOM 732 N N . LEU A 1 95 ? -17.867 -13.551 4.736 1.00 93.50 95 LEU A N 1
ATOM 733 C CA . LEU A 1 95 ? -18.530 -12.299 5.102 1.00 93.50 95 LEU A CA 1
ATOM 734 C C . LEU A 1 95 ? -19.617 -11.865 4.106 1.00 93.50 95 LEU A C 1
ATOM 736 O O . LEU A 1 95 ? -20.205 -10.798 4.282 1.00 93.50 95 LEU A O 1
ATOM 740 N N . ALA A 1 96 ? -19.964 -12.704 3.122 1.00 89.88 96 ALA A N 1
ATOM 741 C CA . ALA A 1 96 ? -20.979 -12.390 2.111 1.00 89.88 96 ALA A CA 1
ATOM 742 C C . ALA A 1 96 ? -22.333 -11.971 2.720 1.00 89.88 96 ALA A C 1
ATOM 744 O O . ALA A 1 96 ? -22.991 -11.068 2.211 1.00 89.88 96 ALA A O 1
ATOM 745 N N . LYS A 1 97 ? -22.726 -12.566 3.858 1.00 88.06 97 LYS A N 1
ATOM 746 C CA . LYS A 1 97 ? -23.970 -12.228 4.580 1.00 88.06 97 LYS A CA 1
ATOM 747 C C . LYS A 1 97 ? -24.001 -10.805 5.165 1.00 88.06 97 LYS A C 1
ATOM 749 O O . LYS A 1 97 ? -25.065 -10.326 5.552 1.00 88.06 97 LYS A O 1
ATOM 754 N N . PHE A 1 98 ? -22.843 -10.154 5.255 1.00 87.75 98 PHE A N 1
ATOM 755 C CA . PHE A 1 98 ? -22.678 -8.769 5.700 1.00 87.75 98 PHE A CA 1
ATOM 756 C C . PHE A 1 98 ? -22.462 -7.799 4.528 1.00 87.75 98 PHE A C 1
ATOM 758 O O . PHE A 1 98 ? -22.197 -6.627 4.765 1.00 87.75 98 PHE A O 1
ATOM 765 N N . GLY A 1 99 ? -22.535 -8.278 3.279 1.00 86.50 99 GLY A N 1
ATOM 766 C CA . GLY A 1 99 ? -22.247 -7.472 2.088 1.00 86.50 99 GLY A CA 1
ATOM 767 C C . GLY A 1 99 ? -20.757 -7.231 1.822 1.00 86.50 99 GLY A C 1
ATOM 768 O O . GLY A 1 99 ? -20.427 -6.504 0.895 1.00 86.50 99 GLY A O 1
ATOM 769 N N . VAL A 1 100 ? -19.855 -7.859 2.584 1.00 89.00 100 VAL A N 1
ATOM 770 C CA . VAL A 1 100 ? -18.403 -7.661 2.451 1.00 89.00 100 VAL A CA 1
ATOM 771 C C . VAL A 1 100 ? -17.816 -8.675 1.468 1.00 89.00 100 VAL A C 1
ATOM 773 O O . VAL A 1 100 ? -17.981 -9.883 1.653 1.00 89.00 100 VAL A O 1
ATOM 776 N N . GLU A 1 101 ? -17.066 -8.216 0.464 1.00 89.12 101 GLU A N 1
ATOM 777 C CA . GLU A 1 101 ? -16.326 -9.074 -0.478 1.00 89.12 101 GLU A CA 1
ATOM 778 C C . GLU A 1 101 ? -14.894 -9.379 0.010 1.00 89.12 101 GLU A C 1
ATOM 780 O O . GLU A 1 101 ? -13.896 -8.980 -0.595 1.00 89.12 101 GLU A O 1
ATOM 785 N N . LEU A 1 102 ? -14.780 -10.111 1.126 1.00 92.44 102 LEU A N 1
ATOM 786 C CA . LEU A 1 102 ? -13.486 -10.535 1.671 1.00 92.44 102 LEU A CA 1
ATOM 787 C C . LEU A 1 102 ? -13.098 -11.921 1.135 1.00 92.44 102 LEU A C 1
ATOM 789 O O . LEU A 1 102 ? -13.590 -12.953 1.591 1.00 92.44 102 LEU A O 1
ATOM 793 N N . THR A 1 103 ? -12.189 -11.942 0.165 1.00 91.88 103 THR A N 1
ATOM 794 C CA . THR A 1 103 ? -11.623 -13.148 -0.452 1.00 91.88 103 THR A CA 1
ATOM 795 C C . THR A 1 103 ? -10.103 -13.057 -0.437 1.00 91.88 103 THR A C 1
ATOM 797 O O . THR A 1 103 ? -9.549 -11.962 -0.342 1.00 91.88 103 THR A O 1
ATOM 800 N N . ARG A 1 104 ? -9.397 -14.186 -0.600 1.00 90.31 104 ARG A N 1
ATOM 801 C CA . ARG A 1 104 ? -7.929 -14.151 -0.724 1.00 90.31 104 ARG A CA 1
ATOM 802 C C . ARG A 1 104 ? -7.488 -13.194 -1.835 1.00 90.31 104 ARG A C 1
ATOM 804 O O . ARG A 1 104 ? -6.622 -12.366 -1.609 1.00 90.31 104 ARG A O 1
ATOM 811 N N . SER A 1 105 ? -8.114 -13.254 -3.009 1.00 85.50 105 SER A N 1
ATOM 812 C CA . SER A 1 105 ? -7.759 -12.386 -4.139 1.00 85.50 105 SER A CA 1
ATOM 813 C C . SER A 1 105 ? -8.063 -10.903 -3.931 1.00 85.50 105 SER A C 1
ATOM 815 O O . SER A 1 105 ? -7.444 -10.091 -4.609 1.00 85.50 105 SER A O 1
ATOM 817 N N . SER A 1 106 ? -9.017 -10.544 -3.063 1.00 84.88 106 SER A N 1
ATOM 818 C CA . SER A 1 106 ? -9.359 -9.134 -2.832 1.00 84.88 106 SER A CA 1
ATOM 819 C C . SER A 1 106 ? -8.451 -8.452 -1.813 1.00 84.88 106 SER A C 1
ATOM 821 O O . SER A 1 106 ? -8.337 -7.234 -1.861 1.00 84.88 106 SER A O 1
ATOM 823 N N . ILE A 1 107 ? -7.783 -9.209 -0.934 1.00 90.81 107 ILE A N 1
ATOM 824 C CA . ILE A 1 107 ? -6.955 -8.633 0.136 1.00 90.81 107 ILE A CA 1
ATOM 825 C C . ILE A 1 107 ? -5.487 -9.071 0.124 1.00 90.81 107 ILE A C 1
ATOM 827 O O . ILE A 1 107 ? -4.680 -8.444 0.796 1.00 90.81 107 ILE A O 1
ATOM 831 N N . GLN A 1 108 ? -5.104 -10.131 -0.598 1.00 88.75 108 GLN A N 1
ATOM 832 C CA . GLN A 1 108 ? -3.743 -10.668 -0.512 1.00 88.75 108 GLN A CA 1
ATOM 833 C C . GLN A 1 108 ? -2.677 -9.598 -0.799 1.00 88.75 108 GLN A C 1
ATOM 835 O O . GLN A 1 108 ? -2.595 -9.070 -1.906 1.00 88.75 108 GLN A O 1
ATOM 840 N N . GLY A 1 109 ? -1.825 -9.336 0.193 1.00 85.31 109 GLY A N 1
ATOM 841 C CA . GLY A 1 109 ? -0.782 -8.316 0.146 1.00 85.31 109 GLY A CA 1
ATOM 842 C C . GLY A 1 109 ? -1.301 -6.876 0.170 1.00 85.31 109 GLY A C 1
ATOM 843 O O . GLY A 1 109 ? -0.556 -5.990 -0.229 1.00 85.31 109 GLY A O 1
ATOM 844 N N . ASN A 1 110 ? -2.538 -6.630 0.608 1.00 89.19 110 ASN A N 1
ATOM 845 C CA . ASN A 1 110 ? -3.163 -5.308 0.596 1.00 89.19 110 ASN A CA 1
ATOM 846 C C . ASN A 1 110 ? -4.055 -5.058 1.835 1.00 89.19 110 ASN A C 1
ATOM 848 O O . ASN A 1 110 ? -4.203 -5.915 2.710 1.00 89.19 110 ASN A O 1
ATOM 852 N N . ALA A 1 111 ? -4.644 -3.867 1.910 1.00 93.62 111 ALA A N 1
ATOM 853 C CA . ALA A 1 111 ? -5.743 -3.533 2.805 1.00 93.62 111 ALA A CA 1
ATOM 854 C C . ALA A 1 111 ? -7.047 -3.343 2.008 1.00 93.62 111 ALA A C 1
ATOM 856 O O . ALA A 1 111 ? -7.023 -3.188 0.789 1.00 93.62 111 ALA A O 1
ATOM 857 N N . LEU A 1 112 ? -8.182 -3.426 2.698 1.00 94.12 112 LEU A N 1
ATOM 858 C CA . LEU A 1 112 ? -9.515 -3.288 2.121 1.00 94.12 112 LEU A CA 1
ATOM 859 C C . LEU A 1 112 ? -10.436 -2.555 3.096 1.00 94.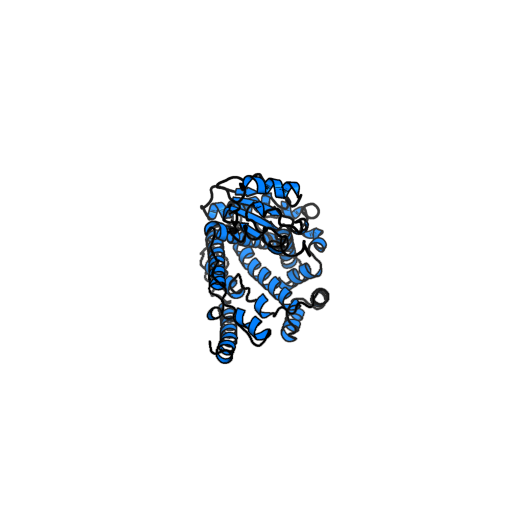12 112 LEU A C 1
ATOM 861 O O . LEU A 1 112 ? -10.673 -3.033 4.211 1.00 94.12 112 LEU A O 1
ATOM 865 N N . ALA A 1 113 ? -11.007 -1.441 2.657 1.00 94.56 113 ALA A N 1
ATOM 866 C CA . ALA A 1 113 ? -12.119 -0.791 3.328 1.00 94.56 113 ALA A CA 1
ATOM 867 C C . ALA A 1 113 ? -13.469 -1.456 3.021 1.00 94.56 113 ALA A C 1
ATOM 869 O O . ALA A 1 113 ? -13.736 -1.941 1.925 1.00 94.56 113 ALA A O 1
ATOM 870 N N . HIS A 1 114 ? -14.346 -1.439 4.021 1.00 93.69 114 HIS A N 1
ATOM 871 C CA . HIS A 1 114 ? -15.778 -1.627 3.865 1.00 93.69 114 HIS A CA 1
ATOM 872 C C . HIS A 1 114 ? -16.492 -0.449 4.526 1.00 93.69 114 HIS A C 1
ATOM 874 O O . HIS A 1 114 ? -16.571 -0.331 5.757 1.00 93.69 114 HIS A O 1
ATOM 880 N N . GLU A 1 115 ? -16.981 0.453 3.686 1.00 92.88 115 GLU A N 1
ATOM 881 C CA . GLU A 1 115 ? -17.458 1.783 4.045 1.00 92.88 115 GLU A CA 1
ATOM 882 C C . GLU A 1 115 ? -18.723 1.703 4.897 1.00 92.88 115 GLU A C 1
ATOM 884 O O . GLU A 1 115 ? -18.811 2.362 5.935 1.00 92.88 115 GLU A O 1
ATOM 889 N N . ALA A 1 116 ? -19.651 0.820 4.509 1.00 90.00 116 ALA A N 1
ATOM 890 C CA . ALA A 1 116 ? -20.940 0.604 5.164 1.00 90.00 116 ALA A CA 1
ATOM 891 C C . ALA A 1 116 ? -20.801 0.364 6.673 1.00 90.00 116 ALA A C 1
ATOM 893 O O . ALA A 1 116 ? -21.569 0.875 7.488 1.00 90.00 116 ALA A O 1
ATOM 894 N N . THR A 1 117 ? -19.790 -0.421 7.054 1.00 91.62 117 THR A N 1
ATOM 895 C CA . THR A 1 117 ? -19.561 -0.843 8.439 1.00 91.62 117 THR A CA 1
ATOM 896 C C . THR A 1 117 ? -18.355 -0.154 9.066 1.00 91.62 117 THR A C 1
ATOM 898 O O . THR A 1 117 ? -17.975 -0.519 10.177 1.00 91.62 117 THR A O 1
ATOM 901 N N . LYS A 1 118 ? -17.734 0.824 8.390 1.00 94.94 118 LYS A N 1
ATOM 902 C CA . LYS A 1 118 ? -16.496 1.492 8.839 1.00 94.94 118 LYS A CA 1
ATOM 903 C C . LYS A 1 118 ? -15.425 0.481 9.255 1.00 94.94 118 LYS A C 1
ATOM 905 O O . LYS A 1 118 ? -14.853 0.558 10.346 1.00 94.94 118 LYS A O 1
ATOM 910 N N . THR A 1 119 ? -15.244 -0.540 8.427 1.00 96.69 119 THR A N 1
ATOM 911 C CA . THR A 1 119 ? -14.354 -1.663 8.716 1.00 96.69 119 THR A CA 1
ATOM 912 C C . THR A 1 119 ? -13.158 -1.642 7.781 1.00 96.69 119 THR A C 1
ATOM 914 O O . THR A 1 119 ? -13.318 -1.432 6.587 1.00 96.69 119 THR A O 1
ATOM 917 N N . LEU A 1 120 ? -11.971 -1.874 8.328 1.00 97.00 120 LEU A N 1
ATOM 918 C CA . LEU A 1 120 ? -10.741 -2.092 7.586 1.00 97.00 120 LEU A CA 1
ATOM 919 C C . LEU A 1 120 ? -10.296 -3.532 7.787 1.00 97.00 120 LEU A C 1
ATOM 921 O O . LEU A 1 120 ? -10.194 -4.012 8.917 1.00 97.00 120 LEU A O 1
ATOM 925 N N . PHE A 1 121 ? -9.981 -4.203 6.696 1.00 97.62 121 PHE A N 1
ATOM 926 C CA . PHE A 1 121 ? -9.278 -5.471 6.714 1.00 97.62 121 PHE A CA 1
ATOM 927 C C . PHE A 1 121 ? -7.858 -5.212 6.232 1.00 97.62 121 PHE A C 1
ATOM 929 O O . PHE A 1 121 ? -7.664 -4.587 5.195 1.00 97.62 121 PHE A O 1
ATOM 936 N N . VAL A 1 122 ? -6.862 -5.675 6.977 1.00 97.50 122 VAL A N 1
ATOM 937 C CA . VAL A 1 122 ? -5.453 -5.471 6.633 1.00 97.50 122 VAL A CA 1
ATOM 938 C C . VAL A 1 122 ? -4.781 -6.830 6.576 1.00 97.50 122 VAL A C 1
ATOM 940 O O . VAL A 1 122 ? -4.758 -7.538 7.583 1.00 97.50 122 VAL A O 1
ATOM 943 N N . ASP A 1 123 ? -4.246 -7.210 5.415 1.00 97.12 123 ASP A N 1
ATOM 944 C CA . ASP A 1 123 ? -3.502 -8.462 5.302 1.00 97.12 123 ASP A CA 1
ATOM 945 C C . ASP A 1 123 ? -2.173 -8.362 6.054 1.00 97.12 123 ASP A C 1
ATOM 947 O O . ASP A 1 123 ? -1.355 -7.478 5.794 1.00 97.12 123 ASP A O 1
ATOM 951 N N . THR A 1 124 ? -1.895 -9.296 6.956 1.00 96.44 124 THR A N 1
ATOM 952 C CA . THR A 1 124 ? -0.603 -9.328 7.648 1.00 96.44 124 THR A CA 1
ATOM 953 C C . THR A 1 124 ? 0.555 -9.627 6.700 1.00 96.44 124 THR A C 1
ATOM 955 O O . THR A 1 124 ? 1.690 -9.248 6.993 1.00 96.44 124 THR A O 1
ATOM 958 N N . VAL A 1 125 ? 0.299 -10.243 5.539 1.00 95.38 125 VAL A N 1
ATOM 959 C CA . VAL A 1 125 ? 1.310 -10.414 4.484 1.00 95.38 125 VAL A CA 1
ATOM 960 C C . VAL A 1 125 ? 1.770 -9.065 3.930 1.00 95.38 125 VAL A C 1
ATOM 962 O O . VAL A 1 125 ? 2.957 -8.941 3.621 1.00 95.38 125 VAL A O 1
ATOM 965 N N . LEU A 1 126 ? 0.903 -8.044 3.858 1.00 95.12 126 LEU A N 1
ATOM 966 C CA . LEU A 1 126 ? 1.319 -6.683 3.497 1.00 95.12 126 LEU A CA 1
ATOM 967 C C . LEU A 1 126 ? 2.364 -6.180 4.496 1.00 95.12 126 LEU A C 1
ATOM 969 O O . LEU A 1 126 ? 3.458 -5.798 4.093 1.00 95.12 126 LEU A O 1
ATOM 973 N N . LEU A 1 127 ? 2.066 -6.248 5.797 1.00 94.88 127 LEU A N 1
ATOM 974 C CA . LEU A 1 127 ? 2.971 -5.766 6.846 1.00 94.88 127 LEU A CA 1
ATOM 975 C C . LEU A 1 127 ? 4.317 -6.494 6.804 1.00 94.88 127 LEU A C 1
ATOM 977 O O . LEU A 1 127 ? 5.369 -5.856 6.796 1.00 94.88 127 LEU A O 1
ATOM 981 N N . LYS A 1 128 ? 4.281 -7.829 6.723 1.00 96.31 128 LYS A N 1
ATOM 982 C CA . LYS A 1 128 ? 5.481 -8.671 6.616 1.00 96.31 128 LYS A CA 1
ATOM 983 C C . LYS A 1 128 ? 6.308 -8.283 5.384 1.00 96.31 128 LYS A C 1
ATOM 985 O O . LYS A 1 128 ? 7.532 -8.173 5.477 1.00 96.31 128 LYS A O 1
ATOM 990 N N . SER A 1 129 ? 5.652 -8.037 4.247 1.00 96.62 129 SER A N 1
ATOM 991 C CA . SER A 1 129 ? 6.309 -7.651 2.990 1.00 96.62 129 SER A CA 1
ATOM 992 C C . SER A 1 129 ? 6.920 -6.252 3.055 1.00 96.62 129 SER A C 1
ATOM 994 O O . SER A 1 129 ? 8.066 -6.090 2.641 1.00 96.62 129 SER A O 1
ATOM 996 N N . LEU A 1 130 ? 6.217 -5.267 3.627 1.00 96.38 130 LEU A N 1
ATOM 997 C CA . LEU A 1 130 ? 6.738 -3.909 3.813 1.00 96.38 130 LEU A CA 1
ATOM 998 C C . LEU A 1 130 ? 7.970 -3.910 4.723 1.00 96.38 130 LEU A C 1
ATOM 1000 O O . LEU A 1 130 ? 8.994 -3.341 4.356 1.00 96.38 130 LEU A O 1
ATOM 1004 N N . ILE A 1 131 ? 7.902 -4.598 5.868 1.00 95.31 131 ILE A N 1
ATOM 1005 C CA . ILE A 1 131 ? 9.035 -4.731 6.798 1.00 95.31 131 ILE A CA 1
ATOM 1006 C C . ILE A 1 131 ? 10.224 -5.387 6.104 1.00 95.31 131 ILE A C 1
ATOM 1008 O O . ILE A 1 131 ? 11.336 -4.869 6.158 1.00 95.31 131 ILE A O 1
ATOM 1012 N N . THR A 1 132 ? 9.990 -6.505 5.415 1.00 96.25 132 THR A N 1
ATOM 1013 C CA . THR A 1 132 ? 11.067 -7.249 4.761 1.00 96.25 132 THR A CA 1
ATOM 1014 C C . THR A 1 132 ? 11.710 -6.436 3.643 1.00 96.25 132 THR A C 1
ATOM 1016 O O . THR A 1 132 ? 12.933 -6.343 3.582 1.00 96.25 132 THR A O 1
ATOM 1019 N N . ALA A 1 133 ? 10.911 -5.807 2.777 1.00 96.75 133 ALA A N 1
ATOM 1020 C CA . ALA A 1 133 ? 11.435 -4.988 1.692 1.00 96.75 133 ALA A CA 1
ATOM 1021 C C . ALA A 1 133 ? 12.205 -3.775 2.226 1.00 96.75 133 ALA A C 1
ATOM 1023 O O . ALA A 1 133 ? 13.315 -3.520 1.768 1.00 96.75 133 ALA A O 1
ATOM 1024 N N . ALA A 1 134 ? 11.663 -3.065 3.220 1.00 95.56 134 ALA A N 1
ATOM 1025 C CA . ALA A 1 134 ? 12.335 -1.923 3.834 1.00 95.56 134 ALA A CA 1
ATOM 1026 C C . ALA A 1 134 ? 13.665 -2.327 4.489 1.00 95.56 134 ALA A C 1
ATOM 1028 O O . ALA A 1 134 ? 14.667 -1.633 4.332 1.00 95.56 134 ALA A O 1
ATOM 1029 N N . HI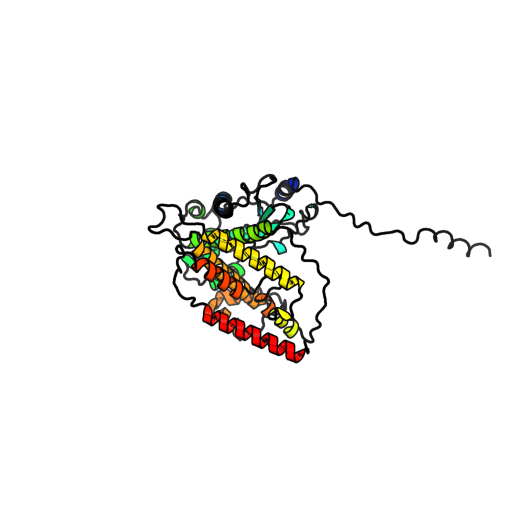S A 1 135 ? 13.695 -3.469 5.179 1.00 94.56 135 HIS A N 1
ATOM 1030 C CA . HIS A 1 135 ? 14.904 -3.985 5.816 1.00 94.56 135 HIS A CA 1
ATOM 1031 C C . HIS A 1 135 ? 15.973 -4.381 4.784 1.00 94.56 135 HIS A C 1
ATOM 1033 O O . HIS A 1 135 ? 17.142 -4.036 4.944 1.00 94.56 135 HIS A O 1
ATOM 1039 N N . LEU A 1 136 ? 15.585 -5.062 3.699 1.00 94.75 136 LEU A N 1
ATOM 1040 C CA . LEU A 1 136 ? 16.497 -5.414 2.602 1.00 94.75 136 LEU A CA 1
ATOM 1041 C C . LEU A 1 136 ? 17.067 -4.170 1.906 1.00 94.75 136 LEU A C 1
ATOM 1043 O O . LEU A 1 136 ? 18.254 -4.136 1.589 1.00 94.75 136 LEU A O 1
ATOM 1047 N N . VAL A 1 137 ? 16.244 -3.139 1.699 1.00 93.81 137 VAL A N 1
ATOM 1048 C CA . VAL A 1 137 ? 16.688 -1.864 1.117 1.00 93.81 137 VAL A CA 1
ATOM 1049 C C . VAL A 1 137 ? 17.660 -1.138 2.050 1.00 93.81 137 VAL A C 1
ATOM 1051 O O . VAL A 1 137 ? 18.666 -0.609 1.592 1.00 93.81 137 VAL A O 1
ATOM 1054 N N . ALA A 1 138 ? 17.388 -1.120 3.356 1.00 90.62 138 ALA A N 1
ATOM 1055 C CA . ALA A 1 138 ? 18.214 -0.394 4.317 1.00 90.62 138 ALA A CA 1
ATOM 1056 C C . ALA A 1 138 ? 19.563 -1.070 4.616 1.00 90.62 138 ALA A C 1
ATOM 1058 O O . ALA A 1 138 ? 20.521 -0.374 4.946 1.00 90.62 138 ALA A O 1
ATOM 1059 N N . TYR A 1 139 ? 19.648 -2.403 4.528 1.00 89.00 139 TYR A N 1
ATOM 1060 C CA . TYR A 1 139 ? 20.804 -3.155 5.039 1.00 89.00 139 TYR A CA 1
ATOM 1061 C C . TYR A 1 139 ? 21.481 -4.099 4.041 1.00 89.00 139 TYR A C 1
ATOM 1063 O O . TYR A 1 139 ? 22.421 -4.796 4.420 1.00 89.00 139 TYR A O 1
ATOM 1071 N N . SER A 1 140 ? 21.016 -4.200 2.796 1.00 81.06 140 SER A N 1
ATOM 1072 C CA . SER A 1 140 ? 21.555 -5.181 1.837 1.00 81.06 140 SER A CA 1
ATOM 1073 C C . SER A 1 140 ? 21.863 -4.604 0.455 1.00 81.06 140 SER A C 1
ATOM 1075 O O . SER A 1 140 ? 21.951 -5.364 -0.505 1.00 81.06 140 SER A O 1
ATOM 1077 N N . ASP A 1 141 ? 22.020 -3.280 0.347 1.00 79.31 141 ASP A N 1
ATOM 1078 C CA . ASP A 1 141 ? 22.309 -2.545 -0.898 1.00 79.31 141 ASP A CA 1
ATOM 1079 C C . ASP A 1 141 ? 21.340 -2.848 -2.062 1.00 79.31 141 ASP A C 1
ATOM 1081 O O . ASP A 1 141 ? 21.622 -2.553 -3.225 1.00 79.31 141 ASP A O 1
ATOM 1085 N N . TYR A 1 142 ? 20.174 -3.432 -1.770 1.00 87.00 142 TYR A N 1
ATOM 1086 C CA . TYR A 1 142 ? 19.154 -3.690 -2.774 1.00 87.00 142 TYR A CA 1
ATOM 1087 C C . TYR A 1 142 ? 18.386 -2.409 -3.083 1.00 87.00 142 TYR A C 1
ATOM 1089 O O . TYR A 1 142 ? 17.820 -1.766 -2.198 1.00 87.00 142 TYR A O 1
ATOM 1097 N N . GLU A 1 143 ? 18.252 -2.097 -4.369 1.00 90.44 143 GLU A N 1
ATOM 1098 C CA . GLU A 1 143 ? 17.204 -1.184 -4.814 1.00 90.44 143 GLU A CA 1
ATOM 1099 C C . GLU A 1 143 ? 15.819 -1.782 -4.512 1.00 90.44 143 GLU A C 1
ATOM 1101 O O . GLU A 1 143 ? 15.639 -3.002 -4.428 1.00 90.44 143 GLU A O 1
ATOM 1106 N N . THR A 1 144 ? 14.803 -0.924 -4.386 1.00 92.00 144 THR A N 1
ATOM 1107 C CA . THR A 1 144 ? 13.450 -1.356 -3.984 1.00 92.00 144 THR A CA 1
ATOM 1108 C C . THR A 1 144 ? 12.880 -2.424 -4.922 1.00 92.00 144 THR A C 1
ATOM 1110 O O . THR A 1 144 ? 12.298 -3.403 -4.455 1.00 92.00 144 THR A O 1
ATOM 1113 N N . ILE A 1 145 ? 13.114 -2.306 -6.233 1.00 92.19 145 ILE A N 1
ATOM 1114 C CA . ILE A 1 145 ? 12.649 -3.298 -7.208 1.00 92.19 145 ILE A CA 1
ATOM 1115 C C . ILE A 1 145 ? 13.313 -4.666 -7.033 1.00 92.19 145 ILE A C 1
ATOM 1117 O O . ILE A 1 145 ? 12.640 -5.687 -7.171 1.00 92.19 145 ILE A O 1
ATOM 1121 N N . ALA A 1 146 ? 14.599 -4.707 -6.676 1.00 93.06 146 ALA A N 1
ATOM 1122 C CA . ALA A 1 146 ? 15.306 -5.949 -6.392 1.00 93.06 146 ALA A CA 1
ATOM 1123 C C . ALA A 1 146 ? 14.787 -6.597 -5.103 1.00 93.06 146 ALA A C 1
ATOM 1125 O O . ALA A 1 146 ? 14.507 -7.795 -5.106 1.00 93.06 146 ALA A O 1
ATOM 1126 N N . ALA A 1 147 ? 14.558 -5.812 -4.045 1.00 95.00 147 ALA A N 1
ATOM 1127 C CA . ALA A 1 147 ? 13.972 -6.305 -2.797 1.00 95.00 147 ALA A CA 1
ATOM 1128 C C . ALA A 1 147 ? 12.559 -6.888 -3.009 1.00 95.00 147 ALA A C 1
ATOM 1130 O O . ALA A 1 147 ? 12.274 -8.012 -2.588 1.00 95.00 147 ALA A O 1
ATOM 1131 N N . VAL A 1 148 ? 11.688 -6.175 -3.735 1.00 94.75 148 VAL A N 1
ATOM 1132 C CA . VAL A 1 148 ? 10.348 -6.666 -4.107 1.00 94.75 148 VAL A CA 1
ATOM 1133 C C . VAL A 1 148 ? 10.440 -7.907 -4.998 1.00 94.75 148 VAL A C 1
ATOM 1135 O O . VAL A 1 148 ? 9.729 -8.891 -4.782 1.00 94.75 148 VAL A O 1
ATOM 1138 N N . GLY A 1 149 ? 11.331 -7.896 -5.990 1.00 93.31 149 GLY A N 1
ATOM 1139 C CA . GLY A 1 149 ? 11.563 -9.038 -6.868 1.00 93.31 149 GLY A CA 1
ATOM 1140 C C . GLY A 1 149 ? 11.985 -10.280 -6.089 1.00 93.31 149 GLY A C 1
ATOM 1141 O O . GLY A 1 149 ? 11.435 -11.356 -6.312 1.00 93.31 149 GLY A O 1
ATOM 1142 N N . LEU A 1 150 ? 12.887 -10.125 -5.122 1.00 94.44 150 LEU A N 1
ATOM 1143 C CA . LEU A 1 150 ? 13.352 -11.202 -4.257 1.00 94.44 150 LEU A CA 1
ATOM 1144 C C . LEU A 1 150 ? 12.214 -11.777 -3.397 1.00 94.44 150 LEU A C 1
ATOM 1146 O O . LEU A 1 150 ? 12.051 -12.997 -3.322 1.00 94.44 150 LEU A O 1
ATOM 1150 N N . LEU A 1 151 ? 11.373 -10.912 -2.821 1.00 93.75 151 LEU A N 1
ATOM 1151 C CA . LEU A 1 151 ? 10.173 -11.316 -2.083 1.00 93.75 151 LEU A CA 1
ATOM 1152 C C . LEU A 1 151 ? 9.218 -12.151 -2.941 1.00 93.75 151 LEU A C 1
ATOM 1154 O O . LEU A 1 151 ? 8.784 -13.225 -2.525 1.00 93.75 151 LEU A O 1
ATOM 1158 N N . LYS A 1 152 ? 8.908 -11.707 -4.165 1.00 92.00 152 LYS A N 1
ATOM 1159 C CA . LYS A 1 152 ? 8.027 -12.455 -5.083 1.00 92.00 152 LYS A CA 1
ATOM 1160 C C . LYS A 1 152 ? 8.692 -13.759 -5.568 1.00 92.00 152 LYS A C 1
ATOM 1162 O O . LYS A 1 152 ? 8.020 -14.780 -5.766 1.00 92.00 152 LYS A O 1
ATOM 1167 N N . ALA A 1 153 ? 10.016 -13.759 -5.721 1.00 92.00 153 ALA A N 1
ATOM 1168 C CA . ALA A 1 153 ? 10.801 -14.913 -6.151 1.00 92.00 153 ALA A CA 1
ATOM 1169 C C . ALA A 1 153 ? 10.889 -16.008 -5.080 1.00 92.00 153 ALA A C 1
ATOM 1171 O O . ALA A 1 153 ? 10.774 -17.187 -5.409 1.00 92.00 153 ALA A O 1
ATOM 1172 N N . ARG A 1 154 ? 11.002 -15.656 -3.798 1.00 93.00 154 ARG A N 1
ATOM 1173 C CA . ARG A 1 154 ? 11.243 -16.634 -2.719 1.00 93.00 154 ARG A CA 1
ATOM 1174 C C . ARG A 1 154 ? 10.047 -16.851 -1.795 1.00 93.00 154 ARG A C 1
ATOM 1176 O O . ARG A 1 154 ? 9.948 -17.900 -1.170 1.00 93.00 154 ARG A O 1
ATOM 1183 N N . GLY A 1 155 ? 9.083 -15.934 -1.811 1.00 92.00 155 GLY A N 1
ATOM 1184 C CA . GLY A 1 155 ? 7.943 -15.935 -0.901 1.00 92.00 155 GLY A CA 1
ATOM 1185 C C . GLY A 1 155 ? 8.310 -15.348 0.461 1.00 92.00 155 GLY A C 1
ATOM 1186 O O . GLY A 1 155 ? 9.475 -15.329 0.854 1.00 92.00 155 GLY A O 1
ATOM 1187 N N . ILE A 1 156 ? 7.301 -14.864 1.188 1.00 93.00 156 ILE A N 1
ATOM 1188 C CA . ILE A 1 156 ? 7.522 -14.144 2.447 1.00 93.00 156 ILE A CA 1
ATOM 1189 C C . ILE A 1 156 ? 8.148 -15.034 3.531 1.00 93.00 156 ILE A C 1
ATOM 1191 O O . ILE A 1 156 ? 8.994 -14.575 4.291 1.00 93.00 156 ILE A O 1
ATOM 1195 N N . ASP A 1 157 ? 7.827 -16.330 3.555 1.00 93.50 157 ASP A N 1
ATOM 1196 C CA . ASP A 1 157 ? 8.348 -17.277 4.551 1.00 93.50 157 ASP A CA 1
ATOM 1197 C C . ASP A 1 157 ? 9.867 -17.482 4.480 1.00 93.50 157 ASP A C 1
ATOM 1199 O O . ASP A 1 157 ? 10.480 -17.828 5.489 1.00 93.50 157 ASP A O 1
ATOM 1203 N N . ALA A 1 158 ? 10.491 -17.226 3.325 1.00 95.44 158 ALA A N 1
ATOM 1204 C CA . ALA A 1 158 ? 11.945 -17.301 3.177 1.00 95.44 158 ALA A CA 1
ATOM 1205 C C . ALA A 1 158 ? 12.686 -16.231 4.000 1.00 95.44 158 ALA A C 1
ATOM 1207 O O . ALA A 1 158 ? 13.870 -16.394 4.267 1.00 95.44 158 ALA A O 1
ATOM 1208 N N . PHE A 1 159 ? 11.983 -15.174 4.419 1.00 96.25 159 PHE A N 1
ATOM 1209 C CA . PHE A 1 159 ? 12.515 -14.034 5.175 1.00 96.25 159 PHE A CA 1
ATOM 1210 C C . PHE A 1 159 ? 11.980 -13.982 6.604 1.00 96.25 159 PHE A C 1
ATOM 1212 O O . PHE A 1 159 ? 11.854 -12.917 7.211 1.00 96.25 159 PHE A O 1
ATOM 1219 N N . ARG A 1 160 ? 11.582 -15.138 7.141 1.00 95.62 160 ARG A N 1
ATOM 1220 C CA . ARG A 1 160 ? 10.986 -15.235 8.475 1.00 95.62 160 ARG A CA 1
ATOM 1221 C C . ARG A 1 160 ? 11.911 -14.710 9.571 1.00 95.62 160 ARG A C 1
ATOM 1223 O O . ARG A 1 160 ? 11.421 -14.216 10.578 1.00 95.62 160 ARG A O 1
ATOM 1230 N N . ASP A 1 161 ? 13.217 -14.802 9.379 1.00 95.12 161 ASP A N 1
ATOM 1231 C CA . ASP A 1 161 ? 14.236 -14.213 10.245 1.00 95.12 161 ASP A CA 1
ATOM 1232 C C . ASP A 1 161 ? 14.182 -12.681 10.303 1.00 95.12 161 ASP A C 1
ATOM 1234 O O . ASP A 1 161 ? 14.606 -12.119 11.303 1.00 95.12 161 ASP A O 1
ATOM 1238 N N . ILE A 1 162 ? 13.611 -12.012 9.297 1.00 94.50 162 ILE A N 1
ATOM 1239 C CA . ILE A 1 162 ? 13.435 -10.556 9.277 1.00 94.50 162 ILE A CA 1
ATOM 1240 C C . ILE A 1 162 ? 12.110 -10.156 9.926 1.00 94.50 162 ILE A C 1
ATOM 1242 O O . ILE A 1 162 ? 12.100 -9.319 10.827 1.00 94.50 162 ILE A O 1
ATOM 1246 N N . TRP A 1 163 ? 10.988 -10.733 9.481 1.00 93.56 163 TRP A N 1
ATOM 1247 C CA . TRP A 1 163 ? 9.653 -10.235 9.842 1.00 93.56 163 TRP A CA 1
ATOM 1248 C C . TRP A 1 163 ? 9.020 -10.920 11.058 1.00 93.56 163 TRP A C 1
ATOM 1250 O O . TRP A 1 163 ? 8.019 -10.424 11.570 1.00 93.56 163 TRP A O 1
ATOM 1260 N N . ASN A 1 164 ? 9.532 -12.051 11.550 1.00 93.19 164 ASN A N 1
ATOM 1261 C CA . ASN A 1 164 ? 8.908 -12.740 12.682 1.00 93.19 164 ASN A CA 1
ATOM 1262 C C . ASN A 1 164 ? 9.408 -12.177 14.025 1.00 93.19 164 ASN A C 1
ATOM 1264 O O . ASN A 1 164 ? 10.560 -12.430 14.372 1.00 93.19 164 ASN A O 1
ATOM 1268 N N . PRO A 1 165 ? 8.558 -11.545 14.856 1.00 89.62 165 PRO A N 1
ATOM 1269 C CA . PRO A 1 165 ? 8.983 -10.942 16.122 1.00 89.62 165 PRO A CA 1
ATOM 1270 C C . PRO A 1 165 ? 9.439 -11.950 17.187 1.00 89.62 165 PRO A C 1
ATOM 1272 O O . PRO A 1 165 ? 10.002 -11.552 18.202 1.00 89.62 165 PRO A O 1
ATOM 1275 N N . GLN A 1 166 ? 9.189 -13.250 16.991 1.00 90.06 166 GLN A N 1
ATOM 1276 C CA . GLN A 1 166 ? 9.739 -14.308 17.849 1.00 90.06 166 GLN A CA 1
ATOM 1277 C C . GLN A 1 166 ? 11.186 -14.678 17.488 1.00 90.06 166 GLN A C 1
ATOM 1279 O O . GLN A 1 166 ? 11.880 -15.270 18.306 1.00 90.06 166 GLN A O 1
ATOM 1284 N N . ILE A 1 167 ? 11.628 -14.365 16.265 1.00 91.12 167 ILE A N 1
ATOM 1285 C CA . ILE A 1 167 ? 12.995 -14.622 15.784 1.00 91.12 167 ILE A CA 1
ATOM 1286 C C . ILE A 1 167 ? 13.800 -13.319 15.786 1.00 91.12 167 ILE A C 1
ATOM 1288 O O . ILE A 1 167 ? 14.934 -13.301 16.253 1.00 91.12 167 ILE A O 1
ATOM 1292 N N . ASN A 1 168 ? 13.184 -12.228 15.328 1.00 87.88 168 ASN A N 1
ATOM 1293 C CA . ASN A 1 168 ? 13.722 -10.877 15.338 1.00 87.88 168 ASN A CA 1
ATOM 1294 C C . ASN A 1 168 ? 13.027 -10.023 16.413 1.00 87.88 168 ASN A C 1
ATOM 1296 O O . ASN A 1 168 ? 12.043 -9.336 16.119 1.00 87.88 168 ASN A O 1
ATOM 1300 N N . PRO A 1 169 ? 13.510 -10.039 17.668 1.00 82.69 169 PRO A N 1
ATOM 1301 C CA . PRO A 1 169 ? 12.919 -9.236 18.733 1.00 82.69 169 PRO A CA 1
ATOM 1302 C C . PRO A 1 169 ? 13.067 -7.728 18.487 1.00 82.69 169 PRO A C 1
ATOM 1304 O O . PRO A 1 169 ? 12.298 -6.960 19.067 1.00 82.69 169 PRO A O 1
ATOM 1307 N N . ALA A 1 170 ? 13.989 -7.304 17.607 1.00 80.81 170 ALA A N 1
ATOM 1308 C CA . ALA A 1 170 ? 14.184 -5.895 17.281 1.00 80.81 170 ALA A CA 1
ATOM 1309 C C . ALA A 1 170 ? 12.919 -5.264 16.692 1.00 80.81 170 ALA A C 1
ATOM 1311 O O . ALA A 1 170 ? 12.689 -4.086 16.916 1.00 80.81 170 ALA A O 1
ATOM 1312 N N . LEU A 1 171 ? 12.031 -6.034 16.052 1.00 80.69 171 LEU A N 1
ATOM 1313 C CA . LEU A 1 171 ? 10.749 -5.518 15.555 1.00 80.69 171 LEU A CA 1
ATOM 1314 C C . LEU A 1 171 ? 9.888 -4.857 16.643 1.00 80.69 171 LEU A C 1
ATOM 1316 O O . LEU A 1 171 ? 9.136 -3.945 16.330 1.00 80.69 171 LEU A O 1
ATOM 1320 N N . LYS A 1 172 ? 10.007 -5.300 17.903 1.00 71.88 172 LYS A N 1
ATOM 1321 C CA . LYS A 1 172 ? 9.255 -4.744 19.042 1.00 71.88 172 LYS A CA 1
ATOM 1322 C C . LYS A 1 172 ? 9.954 -3.566 19.718 1.00 71.88 172 LYS A C 1
ATOM 1324 O O . LYS A 1 172 ? 9.348 -2.867 20.522 1.00 71.88 172 LYS A O 1
ATOM 1329 N N . THR A 1 173 ? 11.256 -3.410 19.487 1.00 66.00 173 THR A N 1
ATOM 1330 C CA . THR A 1 173 ? 12.103 -2.443 20.201 1.00 66.00 173 THR A CA 1
ATOM 1331 C C . THR A 1 173 ? 12.749 -1.418 19.280 1.00 66.00 173 THR A C 1
ATOM 1333 O O . THR A 1 173 ? 13.436 -0.526 19.774 1.00 66.00 173 THR A O 1
ATOM 1336 N N . ALA A 1 174 ? 12.593 -1.558 17.964 1.00 61.69 174 ALA A N 1
ATOM 1337 C CA . ALA A 1 174 ? 13.219 -0.684 16.991 1.00 61.69 174 ALA A CA 1
ATOM 1338 C C . ALA A 1 174 ? 12.711 0.743 17.194 1.00 61.69 174 ALA A C 1
ATOM 1340 O O . ALA A 1 174 ? 11.509 1.003 17.285 1.00 61.69 174 ALA A O 1
ATOM 1341 N N . ALA A 1 175 ? 13.655 1.672 17.310 1.00 62.38 175 ALA A N 1
ATOM 1342 C CA . ALA A 1 175 ? 13.330 3.066 17.528 1.00 62.38 175 ALA A CA 1
ATOM 1343 C C . ALA A 1 175 ? 12.723 3.670 16.256 1.00 62.38 175 ALA A C 1
ATOM 1345 O O . ALA A 1 175 ? 13.115 3.329 15.139 1.00 62.38 175 ALA A O 1
ATOM 1346 N N . TYR A 1 176 ? 11.844 4.661 16.424 1.00 67.81 176 TYR A N 1
ATOM 1347 C CA . TYR A 1 176 ? 11.254 5.467 15.342 1.00 67.81 176 TYR A CA 1
ATOM 1348 C C . TYR A 1 176 ? 12.272 6.324 14.559 1.00 67.81 176 TYR A C 1
ATOM 1350 O O . TYR A 1 176 ? 11.902 7.324 13.955 1.00 67.81 176 TYR A O 1
ATOM 1358 N N . THR A 1 177 ? 13.556 5.985 14.601 1.00 73.25 177 THR A N 1
ATOM 1359 C CA . THR A 1 177 ? 14.650 6.656 13.897 1.00 73.25 177 THR A CA 1
ATOM 1360 C C . THR A 1 177 ? 15.388 5.720 12.944 1.00 73.25 177 THR A C 1
ATOM 1362 O O . THR A 1 177 ? 16.139 6.199 12.097 1.00 73.25 177 THR A O 1
ATOM 1365 N N . GLU A 1 178 ? 15.175 4.402 13.026 1.00 87.00 178 GLU A N 1
ATOM 1366 C CA . GLU A 1 178 ? 15.768 3.465 12.074 1.00 87.00 178 GLU A CA 1
ATOM 1367 C C . GLU A 1 178 ? 15.105 3.602 10.697 1.00 87.00 178 GLU A C 1
ATOM 1369 O O . GLU A 1 178 ? 13.880 3.629 10.568 1.00 87.00 178 GLU A O 1
ATOM 1374 N N . GLN A 1 179 ? 15.920 3.676 9.643 1.00 89.62 179 GLN A N 1
ATOM 1375 C CA . GLN A 1 179 ? 15.445 3.983 8.292 1.00 89.62 179 GLN A CA 1
ATOM 1376 C C . GLN A 1 179 ? 14.393 2.987 7.785 1.00 89.62 179 GLN A C 1
ATOM 1378 O O . GLN A 1 179 ? 13.380 3.404 7.224 1.00 89.62 179 GLN A O 1
ATOM 1383 N N . TRP A 1 180 ? 14.593 1.684 8.004 1.00 91.94 180 TRP A N 1
ATOM 1384 C CA . TRP A 1 180 ? 13.629 0.668 7.573 1.00 91.94 180 TRP A CA 1
ATOM 1385 C C . TRP A 1 180 ? 12.304 0.757 8.350 1.00 91.94 180 TRP A C 1
ATOM 1387 O O . TRP A 1 180 ? 11.244 0.534 7.766 1.00 91.94 180 TRP A O 1
ATOM 1397 N N . VAL A 1 181 ? 12.340 1.147 9.634 1.00 91.75 181 VAL A N 1
ATOM 1398 C CA . VAL A 1 181 ? 11.136 1.394 10.447 1.00 91.75 181 VAL A CA 1
ATOM 1399 C C . VAL A 1 181 ? 10.373 2.580 9.884 1.00 91.75 181 VAL A C 1
ATOM 1401 O O . VAL A 1 181 ? 9.164 2.490 9.684 1.00 91.75 181 VAL A O 1
ATOM 1404 N N . LEU A 1 182 ? 11.061 3.683 9.580 1.00 92.69 182 LEU A N 1
ATOM 1405 C CA . LEU A 1 182 ? 10.452 4.870 8.975 1.00 92.69 182 LEU A CA 1
ATOM 1406 C C . LEU A 1 182 ? 9.814 4.563 7.614 1.00 92.69 182 LEU A C 1
ATOM 1408 O O . LEU A 1 182 ? 8.717 5.042 7.322 1.00 92.69 182 LEU A O 1
ATOM 1412 N N . MET A 1 183 ? 10.472 3.729 6.806 1.00 94.81 183 MET A N 1
ATOM 1413 C CA . MET A 1 183 ? 9.942 3.261 5.526 1.00 94.81 183 MET A CA 1
ATOM 1414 C C . MET A 1 183 ? 8.682 2.407 5.706 1.00 94.81 183 MET A C 1
ATOM 1416 O O . MET A 1 183 ? 7.630 2.745 5.165 1.00 94.81 183 MET A O 1
ATOM 1420 N N . ALA A 1 184 ? 8.759 1.331 6.493 1.00 95.00 184 ALA A N 1
ATOM 1421 C CA . ALA A 1 184 ? 7.646 0.401 6.672 1.00 95.00 184 ALA A CA 1
ATOM 1422 C C . ALA A 1 184 ? 6.446 1.056 7.378 1.00 95.00 184 ALA A C 1
ATOM 1424 O O . ALA A 1 184 ? 5.307 0.897 6.937 1.00 95.00 184 ALA A O 1
ATOM 1425 N N . SER A 1 185 ? 6.690 1.836 8.435 1.00 93.75 185 SER A N 1
ATOM 1426 C CA . SER A 1 185 ? 5.632 2.523 9.187 1.00 93.75 185 SER A CA 1
ATOM 1427 C C . SER A 1 185 ? 4.951 3.620 8.374 1.00 93.75 185 SER A C 1
ATOM 1429 O O . SER A 1 185 ? 3.726 3.702 8.391 1.00 93.75 185 SER A O 1
ATOM 1431 N N . GLY A 1 186 ? 5.700 4.426 7.612 1.00 94.88 186 GLY A N 1
ATOM 1432 C CA . GLY A 1 186 ? 5.101 5.436 6.742 1.00 94.88 186 GLY A CA 1
ATOM 1433 C C . GLY A 1 186 ? 4.332 4.824 5.568 1.00 94.88 186 GLY A C 1
ATOM 1434 O O . GLY A 1 186 ? 3.273 5.333 5.207 1.00 94.88 186 GLY A O 1
ATOM 1435 N N . ALA A 1 187 ? 4.800 3.695 5.023 1.00 96.31 187 ALA A N 1
ATOM 1436 C CA . ALA A 1 187 ? 4.084 2.960 3.982 1.00 96.31 187 ALA A CA 1
ATOM 1437 C C . ALA A 1 187 ? 2.754 2.385 4.479 1.00 96.31 187 ALA A C 1
ATOM 1439 O O . ALA A 1 187 ? 1.714 2.519 3.827 1.00 96.31 187 ALA A O 1
ATOM 1440 N N . LEU A 1 188 ? 2.775 1.788 5.671 1.00 96.19 188 LEU A N 1
ATOM 1441 C CA . LEU A 1 188 ? 1.573 1.296 6.324 1.00 96.19 188 LEU A CA 1
ATOM 1442 C C . LEU A 1 188 ? 0.631 2.448 6.696 1.00 96.19 188 LEU A C 1
ATOM 1444 O O . LEU A 1 188 ? -0.566 2.346 6.450 1.00 96.19 188 LEU A O 1
ATOM 1448 N N . ALA A 1 189 ? 1.151 3.565 7.215 1.00 96.69 189 ALA A N 1
ATOM 1449 C CA . ALA A 1 189 ? 0.352 4.748 7.531 1.00 96.69 189 ALA A CA 1
ATOM 1450 C C . ALA A 1 189 ? -0.337 5.327 6.285 1.00 96.69 189 ALA A C 1
ATOM 1452 O O . ALA A 1 189 ? -1.513 5.674 6.361 1.00 96.69 189 ALA A O 1
ATOM 1453 N N . PHE A 1 190 ? 0.351 5.381 5.138 1.00 96.38 190 PHE A N 1
ATOM 1454 C CA . PHE A 1 190 ? -0.254 5.778 3.863 1.00 96.38 190 PHE A CA 1
ATOM 1455 C C . PHE A 1 190 ? -1.364 4.822 3.437 1.00 96.38 190 PHE A C 1
ATOM 1457 O O . PHE A 1 190 ? -2.458 5.275 3.116 1.00 96.38 190 PHE A O 1
ATOM 1464 N N . THR A 1 191 ? -1.117 3.514 3.503 1.00 95.81 191 THR A N 1
ATOM 1465 C CA . THR A 1 191 ? -2.119 2.500 3.147 1.00 95.81 191 THR A CA 1
ATOM 1466 C C . THR A 1 191 ? -3.359 2.603 4.039 1.00 95.81 191 THR A C 1
ATOM 1468 O O . THR A 1 191 ? -4.476 2.687 3.544 1.00 95.81 191 THR A O 1
ATOM 1471 N N . LEU A 1 192 ? -3.180 2.688 5.360 1.00 97.00 192 LEU A N 1
ATOM 1472 C CA . LEU A 1 192 ? -4.286 2.848 6.308 1.00 97.00 192 LEU A CA 1
ATOM 1473 C C . LEU A 1 192 ? -5.046 4.160 6.085 1.00 97.00 192 LEU A C 1
ATOM 1475 O O . LEU A 1 192 ? -6.273 4.171 6.115 1.00 97.00 192 LEU A O 1
ATOM 1479 N N . ALA A 1 193 ? -4.334 5.266 5.860 1.00 97.50 193 ALA A N 1
ATOM 1480 C CA . ALA A 1 193 ? -4.959 6.557 5.606 1.00 97.50 193 ALA A CA 1
ATOM 1481 C C . ALA A 1 193 ? -5.739 6.562 4.281 1.00 97.50 193 ALA A C 1
ATOM 1483 O O . ALA A 1 193 ? -6.818 7.146 4.236 1.00 97.50 193 ALA A O 1
ATOM 1484 N N . HIS A 1 194 ? -5.248 5.874 3.245 1.00 96.50 194 HIS A N 1
ATOM 1485 C CA . HIS A 1 194 ? -5.950 5.689 1.974 1.00 96.50 194 HIS A CA 1
ATOM 1486 C C . HIS A 1 194 ? -7.270 4.932 2.174 1.00 96.50 194 HIS A C 1
ATOM 1488 O O . HIS A 1 194 ? -8.327 5.435 1.801 1.00 96.50 194 HIS A O 1
ATOM 1494 N N . GLU A 1 195 ? -7.250 3.788 2.861 1.00 96.38 195 GLU A N 1
ATOM 1495 C CA . GLU A 1 195 ? -8.479 3.026 3.129 1.00 96.38 195 GLU A CA 1
ATOM 1496 C C . GLU A 1 195 ? -9.461 3.780 4.046 1.00 96.38 195 GLU A C 1
ATOM 1498 O O . GLU A 1 195 ? -10.681 3.720 3.878 1.00 96.38 195 GLU A O 1
ATOM 1503 N N . LEU A 1 196 ? -8.954 4.563 5.005 1.00 97.69 196 LEU A N 1
ATOM 1504 C CA . LEU A 1 196 ? -9.786 5.490 5.779 1.00 97.69 196 LEU A CA 1
ATOM 1505 C C . LEU A 1 196 ? -10.406 6.581 4.896 1.00 97.69 196 LEU A C 1
ATOM 1507 O O . LEU A 1 196 ? -11.501 7.052 5.202 1.00 97.69 196 LEU A O 1
ATOM 1511 N N . GLY A 1 197 ? -9.739 6.965 3.808 1.00 97.06 197 GLY A N 1
ATOM 1512 C CA . GLY A 1 197 ? -10.278 7.840 2.773 1.00 97.06 197 GLY A CA 1
ATOM 1513 C C . GLY A 1 197 ? -11.547 7.267 2.154 1.00 97.06 197 GLY A C 1
ATOM 1514 O O . GLY A 1 197 ? -12.568 7.952 2.154 1.00 97.06 197 GLY A O 1
ATOM 1515 N N . HIS A 1 198 ? -11.536 5.992 1.756 1.00 95.62 198 HIS A N 1
ATOM 1516 C CA . HIS A 1 198 ? -12.738 5.297 1.270 1.00 95.62 198 HIS A CA 1
ATOM 1517 C C . HIS A 1 198 ? -13.870 5.321 2.303 1.00 95.62 198 HIS A C 1
ATOM 1519 O O . HIS A 1 198 ? -14.989 5.739 2.000 1.00 95.62 198 HIS A O 1
ATOM 1525 N N . ILE A 1 199 ? -13.571 5.016 3.573 1.00 96.31 199 ILE A N 1
ATOM 1526 C CA . ILE A 1 199 ? -14.564 5.110 4.661 1.00 96.31 199 ILE A CA 1
ATOM 1527 C C . ILE A 1 199 ? -15.097 6.544 4.828 1.00 96.31 199 ILE A C 1
ATOM 1529 O O . ILE A 1 199 ? -16.276 6.737 5.129 1.00 96.31 199 ILE A O 1
ATOM 1533 N N . ALA A 1 200 ? -14.248 7.562 4.665 1.00 95.50 200 ALA A N 1
ATOM 1534 C CA . ALA A 1 200 ? -14.637 8.964 4.790 1.00 95.50 200 ALA A CA 1
ATOM 1535 C C . ALA A 1 200 ? -15.518 9.450 3.631 1.00 95.50 200 ALA A C 1
ATOM 1537 O O . ALA A 1 200 ? -16.348 10.335 3.856 1.00 95.50 200 ALA A O 1
ATOM 1538 N N . LEU A 1 201 ? -15.329 8.897 2.430 1.00 92.94 201 LEU A N 1
ATOM 1539 C CA . LEU A 1 201 ? -16.177 9.138 1.263 1.00 92.94 201 LEU A CA 1
ATOM 1540 C C . LEU A 1 201 ? -17.534 8.436 1.408 1.00 92.94 201 LEU A C 1
ATOM 1542 O O . LEU A 1 201 ? -18.552 8.973 0.971 1.00 92.94 201 LEU A O 1
ATOM 1546 N N . GLY A 1 202 ? -17.565 7.282 2.079 1.00 89.62 202 GLY A N 1
ATOM 1547 C CA . GLY A 1 202 ? -18.767 6.469 2.261 1.00 89.62 202 GLY A CA 1
ATOM 1548 C C . GLY A 1 202 ? -19.104 5.641 1.019 1.00 89.62 202 GLY A C 1
ATOM 1549 O O . GLY A 1 202 ? -18.414 5.723 0.006 1.00 89.62 202 GLY A O 1
ATOM 1550 N N . GLU A 1 203 ? -20.179 4.848 1.086 1.00 83.06 203 GLU A N 1
ATOM 1551 C CA . GLU A 1 203 ? -20.603 3.991 -0.029 1.00 83.06 203 GLU A CA 1
ATOM 1552 C C . GLU A 1 203 ? -20.814 4.791 -1.322 1.00 83.06 203 GLU A C 1
ATOM 1554 O O . GLU A 1 203 ? -21.702 5.643 -1.420 1.00 83.06 203 GLU A O 1
ATOM 1559 N N . GLN A 1 204 ? -20.023 4.470 -2.346 1.00 78.31 204 GLN A N 1
ATOM 1560 C CA . GLN A 1 204 ? -20.150 5.064 -3.672 1.00 78.31 204 GLN A CA 1
ATOM 1561 C C . GLN A 1 204 ? -20.893 4.112 -4.607 1.00 78.31 204 GLN A C 1
ATOM 1563 O O . GLN A 1 204 ? -20.498 2.965 -4.820 1.00 78.31 204 GLN A O 1
ATOM 1568 N N . ASN A 1 205 ? -21.977 4.586 -5.222 1.00 67.94 205 ASN A N 1
ATOM 1569 C CA . ASN A 1 205 ? -22.773 3.755 -6.119 1.00 67.94 205 ASN A CA 1
ATOM 1570 C C . ASN A 1 205 ? -22.215 3.813 -7.549 1.00 67.94 205 ASN A C 1
ATOM 1572 O O . ASN A 1 205 ? -22.651 4.599 -8.389 1.00 67.94 205 ASN A O 1
ATOM 1576 N N . VAL A 1 206 ? -21.231 2.961 -7.837 1.00 67.25 206 VAL A N 1
ATOM 1577 C CA . VAL A 1 206 ? -20.518 2.941 -9.130 1.00 67.25 206 VAL A CA 1
ATOM 1578 C C . VAL A 1 206 ? -21.271 2.119 -10.204 1.00 67.25 206 VAL A C 1
ATOM 1580 O O . VAL A 1 206 ? -20.739 1.786 -11.265 1.00 67.25 206 VAL A O 1
ATOM 1583 N N . ASN A 1 207 ? -22.543 1.774 -9.970 1.00 58.16 207 ASN A N 1
ATOM 1584 C CA . ASN A 1 207 ? -23.339 0.952 -10.882 1.00 58.16 207 ASN A CA 1
ATOM 1585 C C . ASN A 1 207 ? -23.954 1.772 -12.028 1.00 58.16 207 ASN A C 1
ATOM 1587 O O . ASN A 1 207 ? -25.074 2.272 -11.940 1.00 58.16 207 ASN A O 1
ATOM 1591 N N . LYS A 1 208 ? -23.244 1.833 -13.160 1.00 56.34 208 LYS A N 1
ATOM 1592 C CA . LYS A 1 208 ? -23.781 2.280 -14.458 1.00 56.34 208 LYS A CA 1
ATOM 1593 C C . LYS A 1 208 ? -23.716 1.160 -15.504 1.00 56.34 208 LYS A C 1
ATOM 1595 O O . LYS A 1 208 ? -22.878 0.258 -15.427 1.00 56.34 208 LYS A O 1
ATOM 1600 N N . ARG A 1 209 ? -24.649 1.182 -16.469 1.00 51.16 209 ARG A N 1
ATOM 1601 C CA . ARG A 1 209 ? -24.747 0.178 -17.546 1.00 51.16 209 ARG A CA 1
ATOM 1602 C C . ARG A 1 209 ? -23.481 0.190 -18.407 1.00 51.16 209 ARG A C 1
ATOM 1604 O O . ARG A 1 209 ? -23.059 1.233 -18.885 1.00 51.16 209 ARG A O 1
ATOM 1611 N N . ARG A 1 210 ? -22.935 -1.002 -18.649 1.00 57.31 210 ARG A N 1
ATOM 1612 C CA . ARG A 1 210 ? -21.758 -1.240 -19.489 1.00 57.31 210 ARG A CA 1
ATOM 1613 C C . ARG A 1 210 ? -22.081 -0.987 -20.960 1.00 57.31 210 ARG A C 1
ATOM 1615 O O . ARG A 1 210 ? -22.954 -1.663 -21.503 1.00 57.31 210 ARG A O 1
ATOM 1622 N N . THR A 1 211 ? -21.293 -0.149 -21.627 1.00 56.88 211 THR A N 1
ATOM 1623 C CA . THR A 1 211 ? -21.253 -0.134 -23.097 1.00 56.88 211 THR A CA 1
ATOM 1624 C C . THR A 1 211 ? -20.024 -0.921 -23.553 1.00 56.88 211 THR A C 1
ATOM 1626 O O . THR A 1 211 ? -18.894 -0.502 -23.305 1.00 56.88 211 THR A O 1
ATOM 1629 N N . PRO A 1 212 ? -20.177 -2.117 -24.150 1.00 57.44 212 PRO A N 1
ATOM 1630 C CA . PRO A 1 212 ? -19.025 -2.912 -24.549 1.00 57.44 212 PRO A CA 1
ATOM 1631 C C . PRO A 1 212 ? -18.314 -2.278 -25.753 1.00 57.44 212 PRO A C 1
ATOM 1633 O O . PRO A 1 212 ? -18.803 -2.360 -26.878 1.00 57.44 212 PRO A O 1
ATOM 1636 N N . LEU A 1 213 ? -17.121 -1.722 -25.529 1.00 68.12 213 LEU A N 1
ATOM 1637 C CA . LEU A 1 213 ? -16.198 -1.362 -26.608 1.00 68.12 213 LEU A CA 1
ATOM 1638 C C . LEU A 1 213 ? -15.662 -2.629 -27.291 1.00 68.12 213 LEU A C 1
ATOM 1640 O O . LEU A 1 213 ? -15.244 -3.587 -26.628 1.00 68.12 213 LEU A O 1
ATOM 1644 N N . ARG A 1 214 ? -15.689 -2.645 -28.627 1.00 77.06 214 ARG A N 1
ATOM 1645 C CA . ARG A 1 214 ? -15.197 -3.756 -29.453 1.00 77.06 214 ARG A CA 1
ATOM 1646 C C . ARG A 1 214 ? -13.857 -3.375 -30.082 1.00 77.06 214 ARG A C 1
ATOM 1648 O O . ARG A 1 214 ? -13.807 -2.499 -30.934 1.00 77.06 214 ARG A O 1
ATOM 1655 N N . PHE A 1 215 ? -12.794 -4.077 -29.696 1.00 81.50 215 PHE A N 1
ATOM 1656 C CA . PHE A 1 215 ? -11.452 -3.921 -30.265 1.00 81.50 215 PHE A CA 1
ATOM 1657 C C . PHE A 1 215 ? -11.130 -5.084 -31.212 1.00 81.50 215 PHE A C 1
ATOM 1659 O O . PHE A 1 215 ? -11.498 -6.228 -30.937 1.00 81.50 215 PHE A O 1
ATOM 1666 N N . LYS A 1 216 ? -10.430 -4.798 -32.316 1.00 80.75 216 LYS A N 1
ATOM 1667 C CA . LYS A 1 216 ? -10.000 -5.774 -33.335 1.00 80.75 216 LYS A CA 1
ATOM 1668 C C . LYS A 1 216 ? -8.837 -6.653 -32.860 1.00 80.75 216 LYS A C 1
ATOM 1670 O O . LYS A 1 216 ? -8.683 -7.763 -33.361 1.00 80.75 216 LYS A O 1
ATOM 1675 N N . SER A 1 217 ? -8.025 -6.191 -31.905 1.00 82.31 217 SER A N 1
ATOM 1676 C CA . SER A 1 217 ? -6.888 -6.946 -31.365 1.00 82.31 217 SER A CA 1
ATOM 1677 C C . SER A 1 217 ? -6.848 -6.925 -29.832 1.00 82.31 217 SER A C 1
ATOM 1679 O O . SER A 1 217 ? -7.411 -6.047 -29.172 1.00 82.31 217 SER A O 1
ATOM 1681 N N . ARG A 1 218 ? -6.158 -7.915 -29.247 1.00 78.50 218 ARG A N 1
ATOM 1682 C CA . ARG A 1 218 ? -5.888 -7.972 -27.800 1.00 78.50 218 ARG A CA 1
ATOM 1683 C C . ARG A 1 218 ? -4.963 -6.843 -27.346 1.00 78.50 218 ARG A C 1
ATOM 1685 O O . ARG A 1 218 ? -5.112 -6.381 -26.225 1.00 78.50 218 ARG A O 1
ATOM 1692 N N . GLU A 1 219 ? -4.051 -6.419 -28.216 1.00 79.31 219 GLU A N 1
ATOM 1693 C CA . GLU A 1 219 ? -3.129 -5.309 -27.979 1.00 79.31 219 GLU A CA 1
ATOM 1694 C C . GLU A 1 219 ? -3.875 -3.973 -27.901 1.00 79.31 219 GLU A C 1
ATOM 1696 O O . GLU A 1 219 ? -3.682 -3.226 -26.952 1.00 79.31 219 GLU A O 1
ATOM 1701 N N . ASP A 1 220 ? -4.812 -3.708 -28.814 1.00 81.62 220 ASP A N 1
ATOM 1702 C CA . ASP A 1 220 ? -5.625 -2.486 -28.772 1.00 81.62 220 ASP A CA 1
ATOM 1703 C C . ASP A 1 220 ? -6.524 -2.471 -27.521 1.00 81.62 220 ASP A C 1
ATOM 1705 O O . ASP A 1 220 ? -6.683 -1.448 -26.856 1.00 81.62 220 ASP A O 1
ATOM 1709 N N . LYS A 1 221 ? -7.053 -3.644 -27.141 1.00 81.75 221 LYS A N 1
ATOM 1710 C CA . LYS A 1 221 ? -7.772 -3.844 -25.873 1.00 81.75 221 LYS A CA 1
ATOM 1711 C C . LYS A 1 221 ? -6.864 -3.707 -24.643 1.00 81.75 221 LYS A C 1
ATOM 1713 O O . LYS A 1 221 ? -7.371 -3.568 -23.538 1.00 81.75 221 LYS A O 1
ATOM 1718 N N . ASP A 1 222 ? -5.551 -3.771 -24.771 1.00 78.94 222 ASP A N 1
ATOM 1719 C CA . ASP A 1 222 ? -4.642 -3.481 -23.662 1.00 78.94 222 ASP A CA 1
ATOM 1720 C C . ASP A 1 222 ? -4.334 -1.981 -23.611 1.00 78.94 222 ASP A C 1
ATOM 1722 O O . ASP A 1 222 ? -4.529 -1.337 -22.583 1.00 78.94 222 ASP A O 1
ATOM 1726 N N . LYS A 1 223 ? -4.000 -1.405 -24.770 1.00 80.88 223 LYS A N 1
ATOM 1727 C CA . LYS A 1 223 ? -3.705 0.017 -24.965 1.00 80.88 223 LYS A CA 1
ATOM 1728 C C . LYS A 1 223 ? -4.841 0.941 -24.543 1.00 80.88 223 LYS A C 1
ATOM 1730 O O . LYS A 1 223 ? -4.568 1.998 -24.001 1.00 80.88 223 LYS A O 1
ATOM 1735 N N . HIS A 1 224 ? -6.112 0.555 -24.703 1.00 83.62 224 HIS A N 1
ATOM 1736 C CA . HIS A 1 224 ? -7.211 1.462 -24.330 1.00 83.62 224 HIS A CA 1
ATOM 1737 C C . HIS A 1 224 ? -7.217 1.867 -22.848 1.00 83.62 224 HIS A C 1
ATOM 1739 O O . HIS A 1 224 ? -7.799 2.898 -22.517 1.00 83.62 224 HIS A O 1
ATOM 1745 N N . TRP A 1 225 ? -6.567 1.098 -21.963 1.00 81.38 225 TRP A N 1
ATOM 1746 C CA . TRP A 1 225 ? -6.438 1.462 -20.551 1.00 81.38 225 TRP A CA 1
ATOM 1747 C C . TRP A 1 225 ? -5.579 2.708 -20.326 1.00 81.38 225 TRP A C 1
ATOM 1749 O O . TRP A 1 225 ? -5.737 3.360 -19.299 1.00 81.38 225 TRP A O 1
ATOM 1759 N N . THR A 1 226 ? -4.734 3.103 -21.283 1.00 79.62 226 THR A N 1
ATOM 1760 C CA . THR A 1 226 ? -4.011 4.381 -21.200 1.00 79.62 226 THR A CA 1
ATOM 1761 C C . THR A 1 226 ? -4.924 5.582 -21.450 1.00 79.62 226 THR A C 1
ATOM 1763 O O . THR A 1 226 ? -4.568 6.705 -21.108 1.00 79.62 226 THR A O 1
ATOM 1766 N N . CYS A 1 227 ? -6.110 5.376 -22.031 1.00 81.88 227 CYS A N 1
ATOM 1767 C CA . CYS A 1 227 ? -6.928 6.440 -22.603 1.00 81.88 227 CYS A CA 1
ATOM 1768 C C . CYS A 1 227 ? -8.159 6.738 -21.768 1.00 81.88 227 CYS A C 1
ATOM 1770 O O . CYS A 1 227 ? -9.237 6.227 -22.057 1.00 81.88 227 CYS A O 1
ATOM 1772 N N . THR A 1 228 ? -8.030 7.629 -20.783 1.00 71.44 228 THR A N 1
ATOM 1773 C CA . THR A 1 228 ? -9.125 8.010 -19.875 1.00 71.44 228 THR A CA 1
ATOM 1774 C C . THR A 1 228 ? -10.423 8.364 -20.611 1.00 71.44 228 THR A C 1
ATOM 1776 O O . THR A 1 228 ? -11.494 7.944 -20.191 1.00 71.44 228 THR A O 1
ATOM 1779 N N . GLU A 1 229 ? -10.349 9.041 -21.759 1.00 71.06 229 GLU A N 1
ATOM 1780 C CA . GLU A 1 229 ? -11.515 9.405 -22.584 1.00 71.06 229 GLU A CA 1
ATOM 1781 C C . GLU A 1 229 ? -12.206 8.225 -23.289 1.00 71.06 229 GLU A C 1
ATOM 1783 O O . GLU A 1 229 ? -13.381 8.319 -23.636 1.00 71.06 229 GLU A O 1
ATOM 1788 N N . LEU A 1 230 ? -11.503 7.109 -23.481 1.00 74.00 230 LEU A N 1
ATOM 1789 C CA . LEU A 1 230 ? -12.048 5.863 -24.031 1.00 74.00 230 LEU A CA 1
ATOM 1790 C C . LEU A 1 230 ? -12.425 4.871 -22.924 1.00 74.00 230 LEU A C 1
ATOM 1792 O O . LEU A 1 230 ? -13.085 3.866 -23.178 1.00 74.00 230 LEU A O 1
ATOM 1796 N N . ILE A 1 231 ? -12.010 5.136 -21.686 1.00 74.50 231 ILE A N 1
ATOM 1797 C CA . ILE A 1 231 ? -12.411 4.365 -20.516 1.00 74.50 231 ILE A CA 1
ATOM 1798 C C . ILE A 1 231 ? -13.873 4.704 -20.174 1.00 74.50 231 ILE A C 1
ATOM 1800 O O . ILE A 1 231 ? -14.278 5.870 -20.212 1.00 74.50 231 ILE A O 1
ATOM 1804 N N . ASP A 1 232 ? -14.654 3.666 -19.855 1.00 74.19 232 ASP A N 1
ATOM 1805 C CA . ASP A 1 232 ? -16.057 3.754 -19.422 1.00 74.19 232 ASP A CA 1
ATOM 1806 C C . ASP A 1 232 ? -16.206 4.740 -18.245 1.00 74.19 232 ASP A C 1
ATOM 1808 O O . ASP A 1 232 ? -15.356 4.780 -17.351 1.00 74.19 232 ASP A O 1
ATOM 1812 N N . GLU A 1 233 ? -17.292 5.519 -18.231 1.00 77.12 233 GLU A N 1
ATOM 1813 C CA . GLU A 1 233 ? -17.593 6.504 -17.184 1.00 77.12 233 GLU A CA 1
ATOM 1814 C C . GLU A 1 233 ? -17.500 5.893 -15.778 1.00 77.12 233 GLU A C 1
ATOM 1816 O O . GLU A 1 233 ? -16.981 6.525 -14.859 1.00 77.12 233 GLU A O 1
ATOM 1821 N N . ARG A 1 234 ? -17.912 4.629 -15.623 1.00 76.69 234 ARG A N 1
ATOM 1822 C CA . ARG A 1 234 ? -17.790 3.881 -14.368 1.00 76.69 234 ARG A CA 1
ATOM 1823 C C . ARG A 1 234 ? -16.354 3.842 -13.842 1.00 76.69 234 ARG A C 1
ATOM 1825 O O . ARG A 1 234 ? -16.119 4.032 -12.655 1.00 76.69 234 ARG A O 1
ATOM 1832 N N . TYR A 1 235 ? -15.399 3.534 -14.712 1.00 78.38 235 TYR A N 1
ATOM 1833 C CA . TYR A 1 235 ? -13.998 3.409 -14.321 1.00 78.38 235 TYR A CA 1
ATOM 1834 C C . TYR A 1 235 ? -13.372 4.780 -14.074 1.00 78.38 235 TYR A C 1
ATOM 1836 O O . TYR A 1 235 ? -12.528 4.892 -13.199 1.00 78.38 235 TYR A O 1
ATOM 1844 N N . ARG A 1 236 ? -13.820 5.839 -14.765 1.00 80.06 236 ARG A N 1
ATOM 1845 C CA . ARG A 1 236 ? -13.417 7.212 -14.410 1.00 80.06 236 ARG A CA 1
ATOM 1846 C C . ARG A 1 236 ? -13.910 7.600 -13.024 1.00 80.06 236 ARG A C 1
ATOM 1848 O O . ARG A 1 236 ? -13.148 8.183 -12.265 1.00 80.06 236 ARG A O 1
ATOM 1855 N N . LEU A 1 237 ? -15.159 7.258 -12.698 1.00 82.75 237 LEU A N 1
ATOM 1856 C CA . LEU A 1 237 ? -15.705 7.484 -11.364 1.00 82.75 237 LEU A CA 1
ATOM 1857 C C . LEU A 1 237 ? -14.898 6.715 -10.313 1.00 82.75 237 LEU A C 1
ATOM 1859 O O . LEU A 1 237 ? -14.482 7.322 -9.336 1.00 82.75 237 LEU A O 1
ATOM 1863 N N . GLN A 1 238 ? -14.589 5.433 -10.550 1.00 84.69 238 GLN A N 1
ATOM 1864 C CA . GLN A 1 238 ? -13.706 4.671 -9.658 1.00 84.69 238 GLN A CA 1
ATOM 1865 C C . GLN A 1 238 ? -12.344 5.360 -9.501 1.00 84.69 238 GLN A C 1
ATOM 1867 O O . GLN A 1 238 ? -11.927 5.620 -8.385 1.00 84.69 238 GLN A O 1
ATOM 1872 N N . GLN A 1 239 ? -11.688 5.746 -10.599 1.00 85.88 239 GLN A N 1
ATOM 1873 C CA . GLN A 1 239 ? -10.405 6.452 -10.544 1.00 85.88 239 GLN A CA 1
ATOM 1874 C C . GLN A 1 239 ? -10.480 7.780 -9.772 1.00 85.88 239 GLN A C 1
ATOM 1876 O O . GLN A 1 239 ? -9.496 8.157 -9.139 1.00 85.88 239 GLN A O 1
ATOM 1881 N N . SER A 1 240 ? -11.619 8.482 -9.816 1.00 87.31 240 SER A N 1
ATOM 1882 C CA . SER A 1 240 ? -11.864 9.686 -9.009 1.00 87.31 240 SER A CA 1
ATOM 1883 C C . SER A 1 240 ? -11.953 9.357 -7.523 1.00 87.31 240 SER A C 1
ATOM 1885 O O . SER A 1 240 ? -11.296 10.015 -6.729 1.00 87.31 240 SER A O 1
ATOM 1887 N N . ILE A 1 241 ? -12.698 8.311 -7.158 1.00 90.00 241 ILE A N 1
ATOM 1888 C CA . ILE A 1 241 ? -12.836 7.848 -5.768 1.00 90.00 241 ILE A CA 1
ATOM 1889 C C . ILE A 1 241 ? -11.465 7.463 -5.198 1.00 90.00 241 ILE A C 1
ATOM 1891 O O . ILE A 1 241 ? -11.085 7.922 -4.127 1.00 90.00 241 ILE A O 1
ATOM 1895 N N . GLU A 1 242 ? -10.672 6.705 -5.957 1.00 90.62 242 GLU A N 1
ATOM 1896 C CA . GLU A 1 242 ? -9.308 6.332 -5.561 1.00 90.62 242 GLU A CA 1
ATOM 1897 C C . GLU A 1 242 ? -8.381 7.537 -5.400 1.00 90.62 242 GLU A C 1
ATOM 1899 O O . GLU A 1 242 ? -7.551 7.581 -4.493 1.00 90.62 242 GLU A O 1
ATOM 1904 N N . LYS A 1 243 ? -8.525 8.536 -6.276 1.00 90.69 243 LYS A N 1
ATOM 1905 C CA . LYS A 1 243 ? -7.784 9.791 -6.161 1.00 90.69 243 LYS A CA 1
ATOM 1906 C C . LYS A 1 243 ? -8.195 10.563 -4.907 1.00 90.69 243 LYS A C 1
ATOM 1908 O O . LYS A 1 243 ? -7.332 11.105 -4.230 1.00 90.69 243 LYS A O 1
ATOM 1913 N N . GLU A 1 244 ? -9.483 10.625 -4.596 1.00 93.06 244 GLU A N 1
ATOM 1914 C CA . GLU A 1 244 ? -9.982 11.297 -3.394 1.00 93.06 244 GLU A CA 1
ATOM 1915 C C . GLU A 1 244 ? -9.514 10.590 -2.112 1.00 93.06 244 GLU A C 1
ATOM 1917 O O . GLU A 1 244 ? -9.186 11.258 -1.130 1.00 93.06 244 GLU A O 1
ATOM 1922 N N . ALA A 1 245 ? -9.399 9.259 -2.132 1.00 94.38 245 ALA A N 1
ATOM 1923 C CA . ALA A 1 245 ? -8.792 8.484 -1.053 1.00 94.38 245 ALA A CA 1
ATOM 1924 C C . ALA A 1 245 ? -7.286 8.783 -0.889 1.00 94.38 245 ALA A C 1
ATOM 1926 O O . ALA A 1 245 ? -6.822 8.993 0.235 1.00 94.38 245 ALA A O 1
ATOM 1927 N N . ASP A 1 246 ? -6.529 8.895 -1.989 1.00 94.06 246 ASP A N 1
ATOM 1928 C CA . ASP A 1 246 ? -5.128 9.351 -1.961 1.00 94.06 246 ASP A CA 1
ATOM 1929 C C . ASP A 1 246 ? -4.997 10.787 -1.415 1.00 94.06 246 ASP A C 1
ATOM 1931 O O . ASP A 1 246 ? -4.134 11.059 -0.576 1.00 94.06 246 ASP A O 1
ATOM 1935 N N . ASP A 1 247 ? -5.861 11.706 -1.857 1.00 94.75 247 ASP A N 1
ATOM 1936 C CA . ASP A 1 247 ? -5.880 13.108 -1.416 1.00 94.75 247 ASP A CA 1
ATOM 1937 C C . ASP A 1 247 ? -6.198 13.210 0.082 1.00 94.75 247 ASP A C 1
ATOM 1939 O O . ASP A 1 247 ? -5.588 13.999 0.813 1.00 94.75 247 ASP A O 1
ATOM 1943 N N . PHE A 1 248 ? -7.126 12.379 0.562 1.00 96.38 248 PHE A N 1
ATOM 1944 C CA . PHE A 1 248 ? -7.416 12.249 1.983 1.00 96.38 248 PHE A CA 1
ATOM 1945 C C . PHE A 1 248 ? -6.190 11.750 2.754 1.00 96.38 248 PHE A C 1
ATOM 1947 O O . PHE A 1 248 ? -5.820 12.363 3.760 1.00 96.38 248 PHE A O 1
ATOM 1954 N N . ALA A 1 249 ? -5.529 10.692 2.272 1.00 96.38 249 ALA A N 1
ATOM 1955 C CA . ALA A 1 249 ? -4.338 10.142 2.909 1.00 96.38 249 ALA A CA 1
ATOM 1956 C C . ALA A 1 249 ? -3.245 11.205 3.059 1.00 96.38 249 ALA A C 1
ATOM 1958 O O . ALA A 1 249 ? -2.756 11.449 4.163 1.00 96.38 249 ALA A O 1
ATOM 1959 N N . VAL A 1 250 ? -2.927 11.912 1.973 1.00 94.38 250 VAL A N 1
ATOM 1960 C CA . VAL A 1 250 ? -1.932 12.990 1.974 1.00 94.38 250 VAL A CA 1
ATOM 1961 C C . VAL A 1 250 ? -2.333 14.113 2.928 1.00 94.38 250 VAL A C 1
ATOM 1963 O O . VAL A 1 250 ? -1.531 14.518 3.767 1.00 94.38 250 VAL A O 1
ATOM 1966 N N . SER A 1 251 ? -3.588 14.569 2.878 1.00 95.50 251 SER A N 1
ATOM 1967 C CA . SER A 1 251 ? -4.091 15.622 3.769 1.00 95.50 251 SER A CA 1
ATOM 1968 C C . SER A 1 251 ? -3.941 15.273 5.252 1.00 95.50 251 SER A C 1
ATOM 1970 O O . SER A 1 251 ? -3.666 16.150 6.076 1.00 95.50 251 SER A O 1
ATOM 1972 N N . VAL A 1 252 ? -4.142 14.004 5.614 1.00 96.62 252 VAL A N 1
ATOM 1973 C CA . VAL A 1 252 ? -3.980 13.527 6.990 1.00 96.62 252 VAL A CA 1
ATOM 1974 C C . VAL A 1 252 ? -2.502 13.420 7.354 1.00 96.62 252 VAL A C 1
ATOM 1976 O O . VAL A 1 252 ? -2.086 13.992 8.362 1.00 96.62 252 VAL A O 1
ATOM 1979 N N . LEU A 1 253 ? -1.691 12.749 6.532 1.00 96.19 253 LEU A N 1
ATOM 1980 C CA . LEU A 1 253 ? -0.273 12.527 6.824 1.00 96.19 253 LEU A CA 1
ATOM 1981 C C . LEU A 1 253 ? 0.536 13.831 6.873 1.00 96.19 253 LEU A C 1
ATOM 1983 O O . LEU A 1 253 ? 1.440 13.947 7.697 1.00 96.19 253 LEU A O 1
ATOM 1987 N N . SER A 1 254 ? 0.172 14.846 6.084 1.00 94.81 254 SER A N 1
ATOM 1988 C CA . SER A 1 254 ? 0.802 16.177 6.102 1.00 94.81 254 SER A CA 1
ATOM 1989 C C . SER A 1 254 ? 0.591 16.965 7.405 1.00 94.81 254 SER A C 1
ATOM 1991 O O . SER A 1 254 ? 1.148 18.053 7.551 1.00 94.81 254 SER A O 1
ATOM 1993 N N . LYS A 1 255 ? -0.191 16.440 8.357 1.00 94.50 255 LYS A N 1
ATOM 1994 C CA . LYS A 1 255 ? -0.403 17.028 9.692 1.00 94.50 255 LYS A CA 1
ATOM 1995 C C . LYS A 1 255 ? 0.372 16.303 10.792 1.00 94.50 255 LYS A C 1
ATOM 1997 O O . LYS A 1 255 ? 0.431 16.801 11.915 1.00 94.50 255 LYS A O 1
ATOM 2002 N N . ILE A 1 256 ? 0.930 15.126 10.506 1.00 95.44 256 ILE A N 1
ATOM 2003 C CA . ILE A 1 256 ? 1.533 14.264 11.523 1.00 95.44 256 ILE A CA 1
ATOM 2004 C C . ILE A 1 256 ? 3.035 14.510 11.563 1.00 95.44 256 ILE A C 1
ATOM 2006 O O . ILE A 1 256 ? 3.776 14.112 10.664 1.00 95.44 256 ILE A O 1
ATOM 2010 N N . LEU A 1 257 ? 3.483 15.155 12.637 1.00 94.75 257 LEU A N 1
ATOM 2011 C CA . LEU A 1 257 ? 4.893 15.415 12.895 1.00 94.75 257 LEU A CA 1
ATOM 2012 C C . LEU A 1 257 ? 5.510 14.321 13.762 1.00 94.75 257 LEU A C 1
ATOM 2014 O O . LEU A 1 257 ? 4.813 13.617 14.497 1.00 94.75 257 LEU A O 1
ATOM 2018 N N . PHE A 1 258 ? 6.835 14.207 13.705 1.00 92.50 258 PHE A N 1
ATOM 2019 C CA . PHE A 1 258 ? 7.571 13.464 14.723 1.00 92.50 258 PHE A CA 1
ATOM 2020 C C . PHE A 1 258 ? 7.249 14.003 16.127 1.00 92.50 258 PHE A C 1
ATOM 2022 O O . PHE A 1 25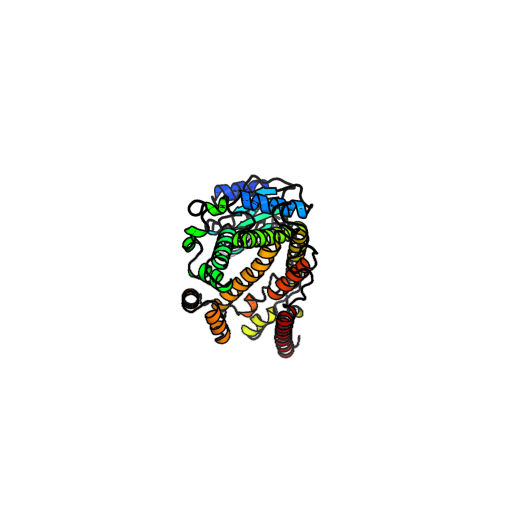8 ? 7.102 15.221 16.292 1.00 92.50 258 PHE A O 1
ATOM 2029 N N . PRO A 1 259 ? 7.162 13.126 17.148 1.00 88.94 259 PRO A N 1
ATOM 2030 C CA . PRO A 1 259 ? 6.984 13.568 18.522 1.00 88.94 259 PRO A CA 1
ATOM 2031 C C . PRO A 1 259 ? 8.079 14.564 18.944 1.00 88.94 259 PRO A C 1
ATOM 2033 O O . PRO A 1 259 ? 9.236 14.419 18.525 1.00 88.94 259 PRO A O 1
ATOM 2036 N N . PRO A 1 260 ? 7.753 15.558 19.792 1.00 86.44 260 PRO A N 1
ATOM 2037 C CA . PRO A 1 260 ? 8.743 16.496 20.308 1.00 86.44 260 PRO A CA 1
ATOM 2038 C C . PRO A 1 260 ? 9.924 15.770 20.964 1.00 86.44 260 PRO A C 1
ATOM 2040 O O . PRO A 1 260 ? 9.730 14.843 21.747 1.00 86.44 260 PRO A O 1
ATOM 2043 N N . GLY A 1 261 ? 11.148 16.204 20.654 1.00 84.00 261 GLY A N 1
ATOM 2044 C CA . GLY A 1 261 ? 12.378 15.652 21.233 1.00 84.00 261 GLY A CA 1
ATOM 2045 C C . GLY A 1 261 ? 12.972 14.442 20.504 1.00 84.00 261 GLY A C 1
ATOM 2046 O O . GLY A 1 261 ? 14.062 14.020 20.873 1.00 84.00 261 GLY A O 1
ATOM 2047 N N . ILE A 1 262 ? 12.313 13.907 19.466 1.00 86.31 262 ILE A N 1
ATOM 2048 C CA . ILE A 1 262 ? 12.884 12.833 18.632 1.00 86.31 262 ILE A CA 1
ATOM 2049 C C . ILE A 1 262 ? 13.867 13.386 17.593 1.00 86.31 262 ILE A C 1
ATOM 2051 O O . ILE A 1 262 ? 14.928 12.807 17.382 1.00 86.31 262 ILE A O 1
ATOM 2055 N N . LEU A 1 263 ? 13.526 14.509 16.955 1.00 86.56 263 LEU A N 1
ATOM 2056 C CA . LEU A 1 263 ? 14.354 15.179 15.949 1.00 86.56 263 LEU A CA 1
ATOM 2057 C C . LEU A 1 263 ? 14.634 16.629 16.356 1.00 86.56 263 LEU A C 1
ATOM 2059 O O . LEU A 1 263 ? 13.834 17.255 17.051 1.00 86.56 263 LEU A O 1
ATOM 2063 N N . GLU A 1 264 ? 15.744 17.185 15.863 1.00 84.94 264 GLU A N 1
ATOM 2064 C CA . GLU A 1 264 ? 16.124 18.590 16.094 1.00 84.94 264 GLU A CA 1
ATOM 2065 C C . GLU A 1 264 ? 15.157 19.592 15.444 1.00 84.94 264 GLU A C 1
ATOM 2067 O O . GLU A 1 264 ? 15.049 20.737 15.885 1.00 84.94 264 GLU A O 1
ATOM 2072 N N . LYS A 1 265 ? 14.460 19.176 14.381 1.00 87.38 265 LYS A N 1
ATOM 2073 C CA . LYS A 1 265 ? 13.506 19.997 13.629 1.00 87.38 265 LYS A CA 1
ATOM 2074 C C . LYS A 1 265 ? 12.169 19.269 13.489 1.00 87.38 265 LYS A C 1
ATOM 2076 O O . LYS A 1 265 ? 12.168 18.047 13.332 1.00 87.38 265 LYS A O 1
ATOM 2081 N N . PRO A 1 266 ? 11.037 19.998 13.502 1.00 91.50 266 PRO A N 1
ATOM 2082 C CA . PRO A 1 266 ? 9.738 19.406 13.223 1.00 91.50 266 PRO A CA 1
ATOM 2083 C C . PRO A 1 266 ? 9.700 18.937 11.769 1.00 91.50 266 PRO A C 1
ATOM 2085 O O . PRO A 1 266 ? 9.849 19.740 10.849 1.00 91.50 266 PRO A O 1
ATOM 2088 N N . LEU A 1 267 ? 9.508 17.636 11.578 1.00 93.25 267 LEU A N 1
ATOM 2089 C CA . LEU A 1 267 ? 9.413 17.000 10.269 1.00 93.25 267 LEU A CA 1
ATOM 2090 C C . LEU A 1 267 ? 8.187 16.091 10.218 1.00 93.25 267 LEU A C 1
ATOM 2092 O O . LEU A 1 267 ? 7.735 15.597 11.257 1.00 93.25 267 LEU A O 1
ATOM 2096 N N . LEU A 1 268 ? 7.654 15.874 9.016 1.00 94.56 268 LEU A N 1
ATOM 2097 C CA . LEU A 1 268 ? 6.569 14.923 8.786 1.00 94.56 268 LEU A CA 1
ATOM 2098 C C . LEU A 1 268 ? 7.021 13.500 9.142 1.00 94.56 268 LEU A C 1
ATOM 2100 O O . LEU A 1 268 ? 8.015 13.005 8.614 1.00 94.56 268 LEU A O 1
ATOM 2104 N N . ARG A 1 269 ? 6.269 12.823 10.016 1.00 93.50 269 ARG A N 1
ATOM 2105 C CA . ARG A 1 269 ? 6.641 11.501 10.550 1.00 93.50 269 ARG A CA 1
ATOM 2106 C C . ARG A 1 269 ? 6.666 10.408 9.486 1.00 93.50 269 ARG A C 1
ATOM 2108 O O . ARG A 1 269 ? 7.567 9.577 9.463 1.00 93.50 269 ARG A O 1
ATOM 2115 N N . TYR A 1 270 ? 5.654 10.401 8.624 1.00 94.38 270 TYR A N 1
ATOM 2116 C CA . TYR A 1 270 ? 5.383 9.293 7.704 1.00 94.38 270 TYR A CA 1
ATOM 2117 C C . TYR A 1 270 ? 5.776 9.583 6.257 1.00 94.38 270 TYR A C 1
ATOM 2119 O O . TYR A 1 270 ? 5.540 8.751 5.387 1.00 94.38 270 TYR A O 1
ATOM 2127 N N . GLU A 1 271 ? 6.384 10.738 5.987 1.00 93.00 271 GLU A N 1
ATOM 2128 C CA . GLU A 1 271 ? 6.712 11.162 4.625 1.00 93.00 271 GLU A CA 1
ATOM 2129 C C . GLU A 1 271 ? 7.676 10.205 3.923 1.00 93.00 271 GLU A C 1
ATOM 2131 O O . GLU A 1 271 ? 7.387 9.765 2.813 1.00 93.00 271 GLU A O 1
ATOM 2136 N N . LEU A 1 272 ? 8.771 9.808 4.583 1.00 92.06 272 LEU A N 1
ATOM 2137 C CA . LEU A 1 272 ? 9.752 8.896 3.987 1.00 92.06 272 LEU A CA 1
ATOM 2138 C C . LEU A 1 272 ? 9.107 7.572 3.551 1.00 92.06 272 LEU A C 1
ATOM 2140 O O . LEU A 1 272 ? 9.335 7.105 2.436 1.00 92.06 272 LEU A O 1
ATOM 2144 N N . GLY A 1 273 ? 8.291 6.972 4.419 1.00 93.56 273 GLY A N 1
ATOM 2145 C CA . GLY A 1 273 ? 7.620 5.714 4.116 1.00 93.56 273 GLY A CA 1
ATOM 2146 C C . GLY A 1 273 ? 6.474 5.849 3.118 1.00 93.56 273 GLY A C 1
ATOM 2147 O O . GLY A 1 273 ? 6.326 4.975 2.273 1.00 93.56 273 GLY A O 1
ATOM 2148 N N . ALA A 1 274 ? 5.715 6.949 3.138 1.00 92.62 274 ALA A N 1
ATOM 2149 C CA . ALA A 1 274 ? 4.701 7.224 2.119 1.00 92.62 274 ALA A CA 1
ATOM 2150 C C . ALA A 1 274 ? 5.339 7.365 0.727 1.00 92.62 274 ALA A C 1
ATOM 2152 O O . ALA A 1 274 ? 4.844 6.804 -0.249 1.00 92.62 274 ALA A O 1
ATOM 2153 N N . HIS A 1 275 ? 6.486 8.046 0.643 1.00 90.12 275 HIS A N 1
ATOM 2154 C CA . HIS A 1 275 ? 7.250 8.179 -0.596 1.00 90.12 275 HIS A CA 1
ATOM 2155 C C . HIS A 1 275 ? 7.782 6.824 -1.072 1.00 90.12 275 HIS A C 1
ATOM 2157 O O . HIS A 1 275 ? 7.622 6.451 -2.236 1.00 90.12 275 HIS A O 1
ATOM 2163 N N . TRP A 1 276 ? 8.379 6.063 -0.155 1.00 92.62 276 TRP A N 1
ATOM 2164 C CA . TRP A 1 276 ? 8.907 4.738 -0.448 1.00 92.62 276 TRP A CA 1
ATOM 2165 C C . TRP A 1 276 ? 7.811 3.742 -0.862 1.00 92.62 276 TRP A C 1
ATOM 2167 O O . TRP A 1 276 ? 8.021 2.977 -1.801 1.00 92.62 276 TRP A O 1
ATOM 2177 N N . TYR A 1 277 ? 6.624 3.787 -0.249 1.00 92.50 277 TYR A N 1
ATOM 2178 C CA . TYR A 1 277 ? 5.494 2.915 -0.594 1.00 92.50 277 TYR A CA 1
ATOM 2179 C C . TYR A 1 277 ? 5.090 3.024 -2.059 1.00 92.50 277 TYR A C 1
ATOM 2181 O O . TYR A 1 277 ? 4.771 2.028 -2.704 1.00 92.50 277 TYR A O 1
ATOM 2189 N N . ILE A 1 278 ? 5.136 4.232 -2.612 1.00 86.81 278 ILE A N 1
ATOM 2190 C CA . ILE A 1 278 ? 4.779 4.438 -4.008 1.00 86.81 278 ILE A CA 1
ATOM 2191 C C . ILE A 1 278 ? 5.801 3.765 -4.937 1.00 86.81 278 ILE A C 1
ATOM 2193 O O . ILE A 1 278 ? 5.418 3.098 -5.900 1.00 86.81 278 ILE A O 1
ATOM 2197 N N . ILE A 1 279 ? 7.094 3.860 -4.609 1.00 88.50 279 ILE A N 1
ATOM 2198 C CA . ILE A 1 279 ? 8.171 3.155 -5.326 1.00 88.50 279 ILE A CA 1
ATOM 2199 C C . ILE A 1 279 ? 8.018 1.636 -5.163 1.00 88.50 279 ILE A C 1
ATOM 2201 O O . ILE A 1 279 ? 8.173 0.893 -6.135 1.00 88.50 279 ILE A O 1
ATOM 2205 N N . TYR A 1 280 ? 7.668 1.169 -3.962 1.00 91.81 280 TYR A N 1
ATOM 2206 C CA . TYR A 1 280 ? 7.369 -0.234 -3.672 1.00 91.81 280 TYR A CA 1
ATOM 2207 C C . TYR A 1 280 ? 6.202 -0.749 -4.535 1.00 91.81 280 TYR A C 1
ATOM 2209 O O . TYR A 1 280 ? 6.357 -1.744 -5.241 1.00 91.81 280 TYR A O 1
ATOM 2217 N N . SER A 1 281 ? 5.077 -0.030 -4.588 1.00 88.50 281 SER A N 1
ATOM 2218 C CA . SER A 1 281 ? 3.900 -0.401 -5.387 1.00 88.50 281 SER A CA 1
ATOM 2219 C C . SER A 1 281 ? 4.188 -0.384 -6.894 1.00 88.50 281 SER A C 1
ATOM 2221 O O . SER A 1 281 ? 3.781 -1.284 -7.632 1.00 88.50 281 SER A O 1
ATOM 2223 N N . MET A 1 282 ? 4.944 0.608 -7.380 1.00 86.31 282 MET A N 1
ATOM 2224 C CA . MET A 1 282 ? 5.422 0.624 -8.768 1.00 86.31 282 MET A CA 1
ATOM 2225 C C . MET A 1 282 ? 6.344 -0.562 -9.069 1.00 86.31 282 MET A C 1
ATOM 2227 O O . MET A 1 282 ? 6.234 -1.164 -10.137 1.00 86.31 282 MET A O 1
ATOM 2231 N N . SER A 1 283 ? 7.215 -0.932 -8.129 1.00 89.31 283 SER A N 1
ATOM 2232 C CA . SER A 1 283 ? 8.087 -2.100 -8.260 1.00 89.31 283 SER A CA 1
ATOM 2233 C C . SER A 1 283 ? 7.279 -3.392 -8.364 1.00 89.31 283 SER A C 1
ATOM 2235 O O . SER A 1 283 ? 7.577 -4.225 -9.217 1.00 89.31 283 SER A O 1
ATOM 2237 N N . GLU A 1 284 ? 6.215 -3.547 -7.572 1.00 88.88 284 GLU A N 1
ATOM 2238 C CA . GLU A 1 284 ? 5.301 -4.688 -7.695 1.00 88.88 284 GLU A CA 1
ATOM 2239 C C . GLU A 1 284 ? 4.664 -4.760 -9.086 1.00 88.88 284 GLU A C 1
ATOM 2241 O O . GLU A 1 284 ? 4.730 -5.810 -9.726 1.00 88.88 284 GLU A O 1
ATOM 2246 N N . GLN A 1 285 ? 4.148 -3.643 -9.610 1.00 85.50 285 GLN A N 1
ATOM 2247 C CA . GLN A 1 285 ? 3.593 -3.583 -10.969 1.00 85.50 285 GLN A CA 1
ATOM 2248 C C . GLN A 1 285 ? 4.636 -3.907 -12.046 1.00 85.50 285 GLN A C 1
ATOM 2250 O O . GLN A 1 285 ? 4.341 -4.603 -13.017 1.00 85.50 285 GLN A O 1
ATOM 2255 N N . MET A 1 286 ? 5.879 -3.449 -11.883 1.00 84.56 286 MET A N 1
ATOM 2256 C CA . MET A 1 286 ? 6.971 -3.787 -12.799 1.00 84.56 286 MET A CA 1
ATOM 2257 C C . MET A 1 286 ? 7.286 -5.288 -12.788 1.00 84.56 286 MET A C 1
ATOM 2259 O O . MET A 1 286 ? 7.513 -5.876 -13.850 1.00 84.56 286 MET A O 1
ATOM 2263 N N . ILE A 1 287 ? 7.247 -5.931 -11.618 1.00 88.38 287 ILE A N 1
ATOM 2264 C CA . ILE A 1 287 ? 7.387 -7.387 -11.504 1.00 88.38 287 ILE A CA 1
ATOM 2265 C C . ILE A 1 287 ? 6.179 -8.108 -12.108 1.00 88.38 287 ILE A C 1
ATOM 2267 O O . ILE A 1 287 ? 6.353 -9.100 -12.811 1.00 88.38 287 ILE A O 1
ATOM 2271 N N . GLU A 1 288 ? 4.959 -7.614 -11.920 1.00 85.69 288 GLU A N 1
ATOM 2272 C CA . GLU A 1 288 ? 3.772 -8.191 -12.559 1.00 85.69 288 GLU A CA 1
ATOM 2273 C C . GLU A 1 288 ? 3.825 -8.086 -14.089 1.00 85.69 288 GLU A C 1
ATOM 2275 O O . GLU A 1 288 ? 3.464 -9.029 -14.804 1.00 85.69 288 GLU A O 1
ATOM 2280 N N . ALA A 1 289 ? 4.355 -6.978 -14.612 1.00 80.69 289 ALA A N 1
ATOM 2281 C CA . ALA A 1 289 ? 4.546 -6.778 -16.042 1.00 80.69 289 ALA A CA 1
ATOM 2282 C C . ALA A 1 289 ? 5.492 -7.822 -16.662 1.00 80.69 289 ALA A C 1
ATOM 2284 O O . ALA A 1 289 ? 5.304 -8.178 -17.829 1.00 80.69 289 ALA A O 1
ATOM 2285 N N . LEU A 1 290 ? 6.445 -8.374 -15.894 1.00 83.62 290 LEU A N 1
ATOM 2286 C CA . LEU A 1 290 ? 7.304 -9.489 -16.323 1.00 83.62 290 LEU A CA 1
ATOM 2287 C C . LEU A 1 290 ? 6.486 -10.714 -16.750 1.00 83.62 290 LEU A C 1
ATOM 2289 O O . LEU A 1 290 ? 6.845 -11.408 -17.705 1.00 83.62 290 LEU A O 1
ATOM 2293 N N . TYR A 1 291 ? 5.392 -10.994 -16.041 1.00 82.38 291 TYR A N 1
ATOM 2294 C CA . TYR A 1 291 ? 4.528 -12.138 -16.325 1.00 82.38 291 TYR A CA 1
ATOM 2295 C C . TYR A 1 291 ? 3.607 -11.876 -17.520 1.00 82.38 291 TYR A C 1
ATOM 2297 O O . TYR A 1 291 ? 3.306 -12.792 -18.292 1.00 82.38 291 TYR A O 1
ATOM 2305 N N . ALA A 1 292 ? 3.231 -10.613 -17.711 1.00 78.62 292 ALA A N 1
ATOM 2306 C CA . ALA A 1 292 ? 2.315 -10.158 -18.748 1.00 78.62 292 ALA A CA 1
ATOM 2307 C C . ALA A 1 292 ? 2.983 -9.912 -20.121 1.00 78.62 292 ALA A C 1
ATOM 2309 O O . ALA A 1 292 ? 2.354 -10.116 -21.159 1.00 78.62 292 ALA A O 1
ATOM 2310 N N . THR A 1 293 ? 4.258 -9.511 -20.177 1.00 77.06 293 THR A N 1
ATOM 2311 C CA . THR A 1 293 ? 4.897 -9.055 -21.429 1.00 77.06 293 THR A CA 1
ATOM 2312 C C . THR A 1 293 ? 5.749 -10.110 -22.146 1.00 77.06 293 THR A C 1
ATOM 2314 O O . THR A 1 293 ? 6.295 -11.030 -21.543 1.00 77.06 293 THR A O 1
ATOM 2317 N N . GLU A 1 294 ? 5.898 -9.977 -23.464 1.00 77.62 294 GLU A N 1
ATOM 2318 C CA . GLU A 1 294 ? 6.933 -10.668 -24.260 1.00 77.62 294 GLU A CA 1
ATOM 2319 C C . GLU A 1 294 ? 8.014 -9.686 -24.762 1.00 77.62 294 GLU A C 1
ATOM 2321 O O . GLU A 1 294 ? 8.942 -10.071 -25.476 1.00 77.62 294 GLU A O 1
ATOM 2326 N N . SER A 1 295 ? 7.919 -8.403 -24.387 1.00 79.88 295 SER A N 1
ATOM 2327 C CA . SER A 1 295 ? 8.837 -7.359 -24.844 1.00 79.88 295 SER A CA 1
ATOM 2328 C C . SER A 1 295 ? 10.263 -7.611 -24.359 1.00 79.88 295 SER A C 1
ATOM 2330 O O . SER A 1 295 ? 10.560 -7.518 -23.165 1.00 79.88 295 SER A O 1
ATOM 2332 N N . LYS A 1 296 ? 11.179 -7.863 -25.302 1.00 83.12 296 LYS A N 1
ATOM 2333 C CA . LYS A 1 296 ? 12.609 -8.061 -25.014 1.00 83.12 296 LYS A CA 1
ATOM 2334 C C . LYS A 1 296 ? 13.227 -6.868 -24.281 1.00 83.12 296 LYS A C 1
ATOM 2336 O O . LYS A 1 296 ? 14.083 -7.077 -23.430 1.00 83.12 296 LYS A O 1
ATOM 2341 N N . ASN A 1 297 ? 12.766 -5.649 -24.567 1.00 81.56 297 ASN A N 1
ATOM 2342 C CA . ASN A 1 297 ? 13.276 -4.431 -23.936 1.00 81.56 297 ASN A CA 1
ATOM 2343 C C . ASN A 1 297 ? 12.868 -4.349 -22.461 1.00 81.56 297 ASN A C 1
ATOM 2345 O O . ASN A 1 297 ? 13.714 -4.069 -21.618 1.00 81.56 297 ASN A O 1
ATOM 2349 N N . ILE A 1 298 ? 11.608 -4.665 -22.137 1.00 79.94 298 ILE A N 1
ATOM 2350 C CA . ILE A 1 298 ? 11.140 -4.701 -20.741 1.00 79.94 298 ILE A CA 1
ATOM 2351 C C . ILE A 1 298 ? 11.880 -5.802 -19.976 1.00 79.94 298 ILE A C 1
ATOM 2353 O O . ILE A 1 298 ? 12.384 -5.568 -18.882 1.00 79.94 298 ILE A O 1
ATOM 2357 N N . HIS A 1 299 ? 12.026 -6.984 -20.580 1.00 85.31 299 HIS A N 1
ATOM 2358 C CA . HIS A 1 299 ? 12.805 -8.073 -19.994 1.00 85.31 299 HIS A CA 1
ATOM 2359 C C . HIS A 1 299 ? 14.278 -7.693 -19.758 1.00 85.31 299 HIS A C 1
ATOM 2361 O O . HIS A 1 299 ? 14.835 -8.060 -18.727 1.00 85.31 299 HIS A O 1
ATOM 2367 N N . ALA A 1 300 ? 14.912 -6.957 -20.677 1.00 86.88 300 ALA A N 1
ATOM 2368 C CA . ALA A 1 300 ? 16.286 -6.485 -20.513 1.00 86.88 300 ALA A CA 1
ATOM 2369 C C . ALA A 1 300 ? 16.410 -5.439 -19.392 1.00 86.88 300 ALA A C 1
ATOM 2371 O O . ALA A 1 300 ? 17.299 -5.563 -18.555 1.00 86.88 300 ALA A O 1
ATOM 2372 N N . ALA A 1 301 ? 15.497 -4.464 -19.334 1.00 85.69 301 ALA A N 1
ATOM 2373 C CA . ALA A 1 301 ? 15.470 -3.447 -18.283 1.00 85.69 301 ALA A CA 1
ATOM 2374 C C . ALA A 1 301 ? 15.264 -4.067 -16.891 1.00 85.69 301 ALA A C 1
ATOM 2376 O O . ALA A 1 301 ? 16.038 -3.800 -15.976 1.00 85.69 301 ALA A O 1
ATOM 2377 N N . LEU A 1 302 ? 14.287 -4.970 -16.748 1.00 86.62 302 LEU A N 1
ATOM 2378 C CA . LEU A 1 302 ? 14.051 -5.689 -15.493 1.00 86.62 302 LEU A CA 1
ATOM 2379 C C . LEU A 1 302 ? 15.254 -6.541 -15.091 1.00 86.62 302 LEU A C 1
ATOM 2381 O O . LEU A 1 302 ? 15.612 -6.582 -13.924 1.00 86.62 302 LEU A O 1
ATOM 2385 N N . ARG A 1 303 ? 15.917 -7.198 -16.045 1.00 91.25 303 ARG A N 1
ATOM 2386 C CA . ARG A 1 303 ? 17.116 -7.991 -15.758 1.00 91.25 303 ARG A CA 1
ATOM 2387 C C . ARG A 1 303 ? 18.284 -7.141 -15.246 1.00 91.25 303 ARG A C 1
ATOM 2389 O O . ARG A 1 303 ? 19.038 -7.627 -14.410 1.00 91.25 303 ARG A O 1
ATOM 2396 N N . LEU A 1 304 ? 18.439 -5.909 -15.736 1.00 89.50 304 LEU A N 1
ATOM 2397 C CA . LEU A 1 304 ? 19.455 -4.976 -15.234 1.00 89.50 304 LEU A CA 1
ATOM 2398 C C . LEU A 1 304 ? 19.167 -4.558 -13.788 1.00 89.50 304 LEU A C 1
ATOM 2400 O O . LEU A 1 304 ? 20.076 -4.560 -12.970 1.00 89.50 304 LEU A O 1
ATOM 2404 N N . GLN A 1 305 ? 17.906 -4.256 -13.484 1.00 88.56 305 GLN A N 1
ATOM 2405 C CA . GLN A 1 305 ? 17.457 -3.779 -12.172 1.00 88.56 305 GLN A CA 1
ATOM 2406 C C . GLN A 1 305 ? 17.415 -4.889 -11.106 1.00 88.56 305 GLN A C 1
ATOM 2408 O O . GLN A 1 305 ? 17.745 -4.673 -9.948 1.00 88.56 305 GLN A O 1
ATOM 2413 N N . LEU A 1 306 ? 17.019 -6.103 -11.493 1.00 89.38 306 LEU A N 1
ATOM 2414 C CA . LEU A 1 306 ? 16.879 -7.249 -10.586 1.00 89.38 306 LEU A CA 1
ATOM 2415 C C . LEU A 1 306 ? 18.169 -8.061 -10.432 1.00 89.38 306 LEU A C 1
ATOM 2417 O O . LEU A 1 306 ? 18.288 -8.875 -9.521 1.00 89.38 306 LEU A O 1
ATOM 2421 N N . GLY A 1 307 ? 19.105 -7.924 -11.369 1.00 90.81 307 GLY A N 1
ATOM 2422 C CA . GLY A 1 307 ? 20.194 -8.878 -11.529 1.00 90.81 307 GLY A CA 1
ATOM 2423 C C . GLY A 1 307 ? 19.737 -10.222 -12.117 1.00 90.81 307 GLY A C 1
ATOM 2424 O O . GLY A 1 307 ? 18.553 -10.532 -12.267 1.00 90.81 307 GLY A O 1
ATOM 2425 N N . ASN A 1 308 ? 20.718 -11.047 -12.494 1.00 93.19 308 ASN A N 1
ATOM 2426 C CA . ASN A 1 308 ? 20.478 -12.292 -13.234 1.00 93.19 308 ASN A CA 1
ATOM 2427 C C . ASN A 1 308 ? 19.723 -13.355 -12.425 1.00 93.19 308 ASN A C 1
ATOM 2429 O O . ASN A 1 308 ? 18.876 -14.050 -12.982 1.00 93.19 308 ASN A O 1
ATOM 2433 N N . GLU A 1 309 ? 20.063 -13.510 -11.147 1.00 92.88 309 GLU A N 1
ATOM 2434 C CA . GLU A 1 309 ? 19.531 -14.565 -10.279 1.00 92.88 309 GLU A CA 1
ATOM 2435 C C . GLU A 1 309 ? 18.029 -14.370 -10.038 1.00 92.88 309 GLU A C 1
ATOM 2437 O O . GLU A 1 309 ? 17.224 -15.193 -10.478 1.00 92.88 309 GLU A O 1
ATOM 2442 N N . ILE A 1 310 ? 17.651 -13.219 -9.473 1.00 93.25 310 ILE A N 1
ATOM 2443 C CA . ILE A 1 310 ? 16.259 -12.869 -9.154 1.00 93.25 310 ILE A CA 1
ATOM 2444 C C . ILE A 1 310 ? 15.392 -12.892 -10.416 1.00 93.25 310 ILE A C 1
ATOM 2446 O O . ILE A 1 310 ? 14.303 -13.468 -10.424 1.00 93.25 310 ILE A O 1
ATOM 2450 N N . TYR A 1 311 ? 15.884 -12.318 -11.519 1.00 93.44 311 TYR A N 1
ATOM 2451 C CA . TYR A 1 311 ? 15.159 -12.319 -12.788 1.00 93.44 311 TYR A CA 1
ATOM 2452 C C . TYR A 1 311 ? 14.842 -13.739 -13.283 1.00 93.44 311 TYR A C 1
ATOM 2454 O O . TYR A 1 311 ? 13.731 -13.997 -13.750 1.00 93.44 311 TYR A O 1
ATOM 2462 N N . ASN A 1 312 ? 15.801 -14.666 -13.198 1.00 92.62 312 ASN A N 1
ATOM 2463 C CA . ASN A 1 312 ? 15.599 -16.040 -13.652 1.00 92.62 312 ASN A CA 1
ATOM 2464 C C . ASN A 1 312 ? 14.637 -16.812 -12.737 1.00 92.62 312 ASN A C 1
ATOM 2466 O O . ASN A 1 312 ? 13.785 -17.536 -13.257 1.00 92.62 312 ASN A O 1
ATOM 2470 N N . GLU A 1 313 ? 14.719 -16.621 -11.414 1.00 93.31 313 GLU A N 1
ATOM 2471 C CA . GLU A 1 313 ? 13.767 -17.199 -10.453 1.00 93.31 313 GLU A CA 1
ATOM 2472 C C . GLU A 1 313 ? 12.332 -16.727 -10.740 1.00 93.31 313 GLU A C 1
ATOM 2474 O O . GLU A 1 313 ? 11.415 -17.542 -10.863 1.00 93.31 313 GLU A O 1
ATOM 2479 N N . LEU A 1 314 ? 12.133 -15.417 -10.930 1.00 90.69 314 LEU A N 1
ATOM 2480 C CA . LEU A 1 314 ? 10.823 -14.856 -11.272 1.00 90.69 314 LEU A CA 1
ATOM 2481 C C . LEU A 1 314 ? 10.332 -15.385 -12.618 1.00 90.69 314 LEU A C 1
ATOM 2483 O O . LEU A 1 314 ? 9.213 -15.880 -12.726 1.00 90.69 314 LEU A O 1
ATOM 2487 N N . LYS A 1 315 ? 11.174 -15.350 -13.654 1.00 87.88 315 LYS A N 1
ATOM 2488 C CA . LYS A 1 315 ? 10.802 -15.833 -14.987 1.00 87.88 315 LYS A CA 1
ATOM 2489 C C . LYS A 1 315 ? 10.375 -17.305 -14.970 1.00 87.88 315 LYS A C 1
ATOM 2491 O O . LYS A 1 315 ? 9.456 -17.660 -15.706 1.00 87.88 315 LYS A O 1
ATOM 2496 N N . ALA A 1 316 ? 10.993 -18.143 -14.136 1.00 86.94 316 ALA A N 1
ATOM 2497 C CA . ALA A 1 316 ? 10.621 -19.550 -13.987 1.00 86.94 316 ALA A CA 1
ATOM 2498 C C . ALA A 1 316 ? 9.213 -19.744 -13.390 1.00 86.94 316 ALA A C 1
ATOM 2500 O O . ALA A 1 316 ? 8.548 -20.727 -13.707 1.00 86.94 316 ALA A O 1
ATOM 2501 N N . LYS A 1 317 ? 8.726 -18.792 -12.584 1.00 82.38 317 LYS A N 1
ATOM 2502 C CA . LYS A 1 317 ? 7.371 -18.801 -12.002 1.00 82.38 317 LYS A CA 1
ATOM 2503 C C . LYS A 1 317 ? 6.284 -18.251 -12.928 1.00 82.38 317 LYS A C 1
ATOM 2505 O O . LYS A 1 317 ? 5.112 -18.219 -12.549 1.00 82.38 317 LYS A O 1
ATOM 2510 N N . ARG A 1 318 ? 6.638 -17.791 -14.132 1.00 71.94 318 ARG A N 1
ATOM 2511 C CA . ARG A 1 318 ? 5.694 -17.160 -15.057 1.00 71.94 318 ARG A CA 1
ATOM 2512 C C . ARG A 1 318 ? 4.550 -18.110 -15.418 1.00 71.94 318 ARG A C 1
ATOM 2514 O O . ARG A 1 318 ? 4.747 -19.113 -16.099 1.00 71.94 318 ARG A O 1
ATOM 2521 N N . SER A 1 319 ? 3.328 -17.736 -15.044 1.00 58.94 319 SER A N 1
ATOM 2522 C CA . SER A 1 319 ? 2.130 -18.324 -15.642 1.00 58.94 319 SER A CA 1
ATOM 2523 C C . SER A 1 319 ? 1.964 -17.784 -17.070 1.00 58.94 319 SER A C 1
ATOM 2525 O O . SER A 1 319 ? 2.199 -16.603 -17.322 1.00 58.94 319 SER A O 1
ATOM 2527 N N . ASN A 1 320 ? 1.542 -18.622 -18.024 1.00 55.41 320 ASN A N 1
ATOM 2528 C CA . ASN A 1 320 ? 1.260 -18.233 -19.420 1.00 55.41 320 ASN A CA 1
ATOM 2529 C C . ASN A 1 320 ? 0.008 -17.334 -19.557 1.00 55.41 320 ASN A C 1
ATOM 2531 O O . ASN A 1 320 ? -0.745 -17.406 -20.534 1.00 55.41 320 ASN A O 1
ATOM 2535 N N . THR A 1 321 ? -0.264 -16.479 -18.573 1.00 53.59 321 THR A N 1
ATOM 2536 C CA . THR A 1 321 ? -1.353 -15.517 -18.640 1.00 53.59 321 THR A CA 1
ATOM 2537 C C . THR A 1 321 ? -0.922 -14.361 -19.537 1.00 53.59 321 THR A C 1
ATOM 2539 O O . THR A 1 321 ? -0.203 -13.456 -19.142 1.00 53.59 321 THR A O 1
ATOM 2542 N N . ARG A 1 322 ? -1.383 -14.383 -20.793 1.00 56.44 322 ARG A N 1
ATOM 2543 C CA . ARG A 1 322 ? -1.179 -13.308 -21.786 1.00 56.44 322 ARG A CA 1
ATOM 2544 C C . ARG A 1 322 ? -1.896 -11.993 -21.414 1.00 56.44 322 ARG A C 1
ATOM 2546 O O . ARG A 1 322 ? -2.547 -11.384 -22.264 1.00 56.44 322 ARG A O 1
ATOM 2553 N N . GLN A 1 323 ? -1.964 -11.593 -20.148 1.00 58.28 323 GLN A N 1
ATOM 2554 C CA . GLN A 1 323 ? -2.468 -10.256 -19.826 1.00 58.28 323 GLN A CA 1
ATOM 2555 C C . GLN A 1 323 ? -1.529 -9.248 -20.487 1.00 58.28 323 GLN A C 1
ATOM 2557 O O . GLN A 1 323 ? -0.326 -9.450 -20.465 1.00 58.28 323 GLN A O 1
ATOM 2562 N N . GLY A 1 324 ? -2.066 -8.252 -21.186 1.00 67.38 324 GLY A N 1
ATOM 2563 C CA . GLY A 1 324 ? -1.195 -7.256 -21.791 1.00 67.38 324 GLY A CA 1
ATOM 2564 C C . GLY A 1 324 ? -0.547 -6.411 -20.691 1.00 67.38 324 GLY A C 1
ATOM 2565 O O . GLY A 1 324 ? -1.148 -6.181 -19.638 1.00 67.38 324 GLY A O 1
ATOM 2566 N N . SER A 1 325 ? 0.716 -6.035 -20.889 1.00 75.38 325 SER A N 1
ATOM 2567 C CA . SER A 1 325 ? 1.506 -5.348 -19.866 1.00 75.38 325 SER A CA 1
ATOM 2568 C C . SER A 1 325 ? 1.050 -3.918 -19.612 1.00 75.38 325 SER A C 1
ATOM 2570 O O . SER A 1 325 ? 1.355 -3.378 -18.558 1.00 75.38 325 SER A O 1
ATOM 2572 N N . ILE A 1 326 ? 0.307 -3.299 -20.532 1.00 77.00 326 ILE A N 1
ATOM 2573 C CA . ILE A 1 326 ? -0.178 -1.929 -20.356 1.00 77.00 326 ILE A CA 1
ATOM 2574 C C . ILE A 1 326 ? -1.237 -1.892 -19.259 1.00 77.00 326 ILE A C 1
ATOM 2576 O O . ILE A 1 326 ? -1.156 -1.051 -18.372 1.00 77.00 326 ILE A O 1
ATOM 2580 N N . LYS A 1 327 ? -2.175 -2.845 -19.230 1.00 76.50 327 LYS A N 1
ATOM 2581 C CA . LYS A 1 327 ? -3.191 -2.915 -18.170 1.00 76.50 327 LYS A CA 1
ATOM 2582 C C . LYS A 1 327 ? -2.600 -3.033 -16.754 1.00 76.50 327 LYS A C 1
ATOM 2584 O O . LYS A 1 327 ? -3.281 -2.679 -15.798 1.00 76.50 327 LYS A O 1
ATOM 2589 N N . VAL A 1 328 ? -1.365 -3.522 -16.612 1.00 78.06 328 VAL A N 1
ATOM 2590 C CA . VAL A 1 328 ? -0.673 -3.595 -15.312 1.00 78.06 328 VAL A CA 1
ATOM 2591 C C . VAL A 1 328 ? -0.330 -2.194 -14.790 1.00 78.06 328 VAL A C 1
ATOM 2593 O O . VAL A 1 328 ? -0.575 -1.897 -13.628 1.00 78.06 328 VAL A O 1
ATOM 2596 N N . PHE A 1 329 ? 0.160 -1.307 -15.661 1.00 76.69 329 PHE A N 1
ATOM 2597 C CA . PHE A 1 329 ? 0.502 0.080 -15.307 1.00 76.69 329 PHE A CA 1
ATOM 2598 C C . PHE A 1 329 ? -0.702 1.034 -15.348 1.00 76.69 329 PHE A C 1
ATOM 2600 O O . PHE A 1 329 ? -0.667 2.121 -14.772 1.00 76.69 329 PHE A O 1
ATOM 2607 N N . PHE A 1 330 ? -1.769 0.618 -16.032 1.00 77.25 330 PHE A N 1
ATOM 2608 C CA . PHE A 1 330 ? -3.025 1.346 -16.177 1.00 77.25 330 PHE A CA 1
ATOM 2609 C C . PHE A 1 330 ? -4.193 0.477 -15.691 1.00 77.25 330 PHE A C 1
ATOM 2611 O O . PHE A 1 330 ? -4.985 -0.027 -16.498 1.00 77.25 330 PHE A O 1
ATOM 2618 N N . PRO A 1 331 ? -4.299 0.234 -14.374 1.00 73.12 331 PRO A N 1
ATOM 2619 C CA . PRO A 1 331 ? -5.393 -0.551 -13.837 1.00 73.12 331 PRO A CA 1
ATOM 2620 C C . PRO A 1 331 ? -6.725 0.168 -14.056 1.00 73.12 331 PRO A C 1
ATOM 2622 O O . PRO A 1 331 ? -6.819 1.388 -14.166 1.00 73.12 331 PRO A O 1
ATOM 2625 N N . LYS A 1 332 ? -7.805 -0.612 -14.103 1.00 71.69 332 LYS A N 1
ATOM 2626 C CA . LYS A 1 332 ? -9.150 -0.053 -14.291 1.00 71.69 332 LYS A CA 1
ATOM 2627 C C . LYS A 1 332 ? -9.651 0.729 -13.079 1.00 71.69 332 LYS A C 1
ATOM 2629 O O . LYS A 1 332 ? -10.594 1.501 -13.210 1.00 71.69 332 LYS A O 1
ATOM 2634 N N . THR A 1 333 ? -9.116 0.398 -11.909 1.00 70.31 333 THR A N 1
ATOM 2635 C CA . THR A 1 333 ? -9.616 0.849 -10.613 1.00 70.31 333 THR A CA 1
ATOM 2636 C C . THR A 1 333 ? -8.940 2.141 -10.185 1.00 70.31 333 THR A C 1
ATOM 263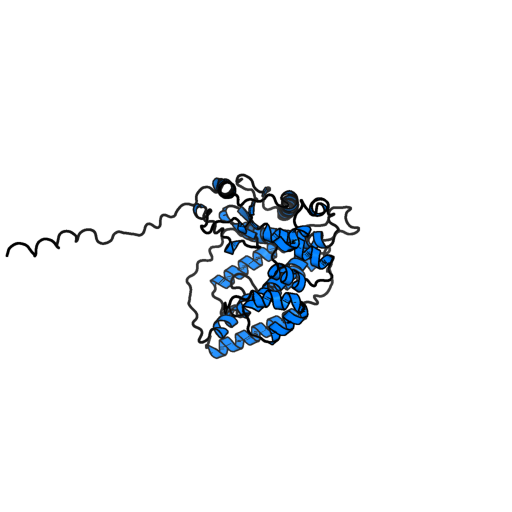8 O O . THR A 1 333 ? -9.641 3.066 -9.816 1.00 70.31 333 THR A O 1
ATOM 2641 N N . HIS A 1 334 ? -7.625 2.272 -10.366 1.00 70.75 334 HIS A N 1
ATOM 2642 C CA . HIS A 1 334 ? -6.875 3.464 -9.962 1.00 70.75 334 HIS A CA 1
ATOM 2643 C C . HIS A 1 334 ? -6.325 4.243 -11.164 1.00 70.75 334 HIS A C 1
ATOM 2645 O O . HIS A 1 334 ? -6.136 3.673 -12.245 1.00 70.75 334 HIS A O 1
ATOM 2651 N N . PRO A 1 335 ? -6.023 5.545 -11.002 1.00 75.44 335 PRO A N 1
ATOM 2652 C CA . PRO A 1 335 ? -5.114 6.230 -11.909 1.00 75.44 335 PRO A CA 1
ATOM 2653 C C . PRO A 1 335 ? -3.763 5.500 -11.967 1.00 75.44 335 PRO A C 1
ATOM 2655 O O . PRO A 1 335 ? -3.384 4.795 -11.031 1.00 75.44 335 PRO A O 1
ATOM 2658 N N . ALA A 1 336 ? -3.008 5.691 -13.049 1.00 78.00 336 ALA A N 1
ATOM 2659 C CA . ALA A 1 336 ? -1.669 5.114 -13.161 1.00 78.00 336 ALA A CA 1
ATOM 2660 C C . ALA A 1 336 ? -0.785 5.521 -11.968 1.00 78.00 336 ALA A C 1
ATOM 2662 O O . ALA A 1 336 ? -0.772 6.693 -11.579 1.00 78.00 336 ALA A O 1
ATOM 2663 N N . ASN A 1 337 ? -0.014 4.573 -11.425 1.00 76.94 337 ASN A N 1
ATOM 2664 C CA . ASN A 1 337 ? 0.768 4.791 -10.205 1.00 76.94 337 ASN A CA 1
ATOM 2665 C C . ASN A 1 337 ? 1.738 5.973 -10.316 1.00 76.94 337 ASN A C 1
ATOM 2667 O O . ASN A 1 337 ? 1.868 6.713 -9.355 1.00 76.94 337 ASN A O 1
ATOM 2671 N N . ILE A 1 338 ? 2.336 6.228 -11.486 1.00 77.00 338 ILE A N 1
ATOM 2672 C CA . ILE A 1 338 ? 3.208 7.400 -11.712 1.00 77.00 338 ILE A CA 1
ATOM 2673 C C . ILE A 1 338 ? 2.459 8.726 -11.491 1.00 77.00 338 ILE A C 1
ATOM 2675 O O . ILE A 1 338 ? 3.002 9.660 -10.901 1.00 77.00 338 ILE A O 1
ATOM 2679 N N . ARG A 1 339 ? 1.193 8.821 -11.924 1.00 80.56 339 ARG A N 1
ATOM 2680 C CA . ARG A 1 339 ? 0.367 10.020 -11.703 1.00 80.56 339 ARG A CA 1
ATOM 2681 C C . ARG A 1 339 ? 0.004 10.176 -10.231 1.00 80.56 339 ARG A C 1
ATOM 2683 O O . ARG A 1 339 ? 0.117 11.279 -9.704 1.00 80.56 339 ARG A O 1
ATOM 2690 N N . ARG A 1 340 ? -0.409 9.078 -9.583 1.00 81.69 340 ARG A N 1
ATOM 2691 C CA . ARG A 1 340 ? -0.697 9.044 -8.138 1.00 81.69 340 ARG A CA 1
ATOM 2692 C C . ARG A 1 340 ? 0.531 9.487 -7.348 1.00 81.69 340 ARG A C 1
ATOM 2694 O O . ARG A 1 340 ? 0.437 10.415 -6.558 1.00 81.69 340 ARG A O 1
ATOM 2701 N N . ALA A 1 341 ? 1.689 8.911 -7.679 1.00 78.69 341 ALA A N 1
ATOM 2702 C CA . ALA A 1 341 ? 2.985 9.235 -7.107 1.00 78.69 341 ALA A CA 1
ATOM 2703 C C . ALA A 1 341 ? 3.260 10.724 -7.163 1.00 78.69 341 ALA A C 1
ATOM 2705 O O . ALA A 1 341 ? 3.370 11.376 -6.134 1.00 78.69 341 ALA A O 1
ATOM 2706 N N . SER A 1 342 ? 3.316 11.281 -8.372 1.00 81.56 342 SER A N 1
ATOM 2707 C CA . SER A 1 342 ? 3.634 12.692 -8.529 1.00 81.56 342 SER A CA 1
ATOM 2708 C C . SER A 1 342 ? 2.684 13.582 -7.746 1.00 81.56 342 SER A C 1
ATOM 2710 O O . SER A 1 342 ? 3.124 14.514 -7.079 1.00 81.56 342 SER A O 1
ATOM 2712 N N . HIS A 1 343 ? 1.387 13.292 -7.832 1.00 86.06 343 HIS A N 1
ATOM 2713 C CA . HIS A 1 343 ? 0.364 14.088 -7.183 1.00 86.06 343 HIS A CA 1
ATOM 2714 C C . HIS A 1 343 ? 0.524 14.071 -5.658 1.00 86.06 343 HIS A C 1
ATOM 2716 O O . HIS A 1 343 ? 0.657 15.136 -5.055 1.00 86.06 343 HIS A O 1
ATOM 2722 N N . SER A 1 344 ? 0.602 12.885 -5.049 1.00 85.06 344 SER A N 1
ATOM 2723 C CA . SER A 1 344 ? 0.749 12.738 -3.599 1.00 85.06 344 SER A CA 1
ATOM 2724 C C . SER A 1 344 ? 2.068 13.319 -3.086 1.00 85.06 344 SER A C 1
ATOM 2726 O O . SER A 1 344 ? 2.064 14.084 -2.124 1.00 85.06 344 SER A O 1
ATOM 2728 N N . LEU A 1 345 ? 3.187 13.034 -3.764 1.00 83.94 345 LEU A N 1
ATOM 2729 C CA . LEU A 1 345 ? 4.515 13.541 -3.397 1.00 83.94 345 LEU A CA 1
ATOM 2730 C C . LEU A 1 345 ? 4.576 15.073 -3.469 1.00 83.94 345 LEU A C 1
ATOM 2732 O O . LEU A 1 345 ? 5.069 15.723 -2.548 1.00 83.94 345 LEU A O 1
ATOM 2736 N N . LYS A 1 346 ? 4.035 15.671 -4.539 1.00 86.69 346 LYS A N 1
ATOM 2737 C CA . LYS A 1 346 ? 3.981 17.134 -4.692 1.00 86.69 346 LYS A CA 1
ATOM 2738 C C . LYS A 1 346 ? 3.145 17.785 -3.604 1.00 86.69 346 LYS A C 1
ATOM 2740 O O . LYS A 1 346 ? 3.532 18.834 -3.104 1.00 86.69 346 LYS A O 1
ATOM 2745 N N . GLN A 1 347 ? 2.007 17.192 -3.250 1.00 88.25 347 GLN A N 1
ATOM 2746 C CA . GLN A 1 347 ? 1.158 17.716 -2.185 1.00 88.25 347 GLN A CA 1
ATOM 2747 C C . GLN A 1 347 ? 1.837 17.620 -0.814 1.00 88.25 347 GLN A C 1
ATOM 2749 O O . GLN A 1 347 ? 1.825 18.598 -0.071 1.00 88.25 347 GLN A O 1
ATOM 2754 N N . MET A 1 348 ? 2.490 16.498 -0.489 1.00 87.50 348 MET A N 1
ATOM 2755 C CA . MET A 1 348 ? 3.245 16.378 0.766 1.00 87.50 348 MET A CA 1
ATOM 2756 C C . MET A 1 348 ? 4.384 17.405 0.841 1.00 87.50 348 MET A C 1
ATOM 2758 O O . MET A 1 348 ? 4.531 18.071 1.868 1.00 87.50 348 MET A O 1
ATOM 2762 N N . ALA A 1 349 ? 5.094 17.625 -0.272 1.00 88.75 349 ALA A N 1
ATOM 2763 C CA . ALA A 1 349 ? 6.186 18.593 -0.382 1.00 88.75 349 ALA A CA 1
ATOM 2764 C C . ALA A 1 349 ? 5.767 20.069 -0.221 1.00 88.75 349 ALA A C 1
ATOM 2766 O O . ALA A 1 349 ? 6.623 20.935 -0.039 1.00 88.75 349 ALA A O 1
ATOM 2767 N N . GLN A 1 350 ? 4.466 20.384 -0.257 1.00 89.62 350 GLN A N 1
ATOM 2768 C CA . GLN A 1 350 ? 3.961 21.733 0.039 1.00 89.62 350 GLN A CA 1
ATOM 2769 C C . GLN A 1 350 ? 3.978 22.056 1.539 1.00 89.62 350 GLN A C 1
ATOM 2771 O O . GLN A 1 350 ? 3.905 23.227 1.912 1.00 89.62 350 GLN A O 1
ATOM 2776 N N . SER A 1 351 ? 4.071 21.044 2.406 1.00 90.69 351 SER A N 1
ATOM 2777 C CA . SER A 1 351 ? 4.173 21.260 3.847 1.00 90.69 351 SER A CA 1
ATOM 2778 C C . SER A 1 351 ? 5.528 21.881 4.204 1.00 90.69 351 SER A C 1
ATOM 2780 O O . SER A 1 351 ? 6.554 21.331 3.807 1.00 90.69 351 SER A O 1
ATOM 2782 N N . PRO A 1 352 ? 5.586 22.944 5.029 1.00 91.94 352 PRO A N 1
ATOM 2783 C CA . PRO A 1 352 ? 6.855 23.502 5.509 1.00 91.94 352 PRO A CA 1
ATOM 2784 C C . PRO A 1 352 ? 7.660 22.527 6.385 1.00 91.94 352 PRO A C 1
ATOM 2786 O O . PRO A 1 352 ? 8.825 22.784 6.676 1.00 91.94 352 PRO A O 1
ATOM 2789 N N . TYR A 1 353 ? 7.045 21.420 6.810 1.00 94.12 353 TYR A N 1
ATOM 2790 C CA . TYR A 1 353 ? 7.677 20.351 7.583 1.00 94.12 353 TYR A CA 1
ATOM 2791 C C . TYR A 1 353 ? 8.116 19.161 6.715 1.00 94.12 353 TYR A C 1
ATOM 2793 O O . TYR A 1 353 ? 8.555 18.143 7.250 1.00 94.12 353 TYR A O 1
ATOM 2801 N N . SER A 1 354 ? 7.959 19.255 5.393 1.00 93.50 354 SER A N 1
ATOM 2802 C CA . SER A 1 354 ? 8.418 18.233 4.455 1.00 93.50 354 SER A CA 1
ATOM 2803 C C . SER A 1 354 ? 9.946 18.219 4.354 1.00 93.50 354 SER A C 1
ATOM 2805 O O . SER A 1 354 ? 10.588 19.268 4.263 1.00 93.50 354 SER A O 1
ATOM 2807 N N . LEU A 1 355 ? 10.526 17.022 4.274 1.00 88.81 355 LEU A N 1
ATOM 2808 C CA . LEU A 1 355 ? 11.927 16.771 3.920 1.00 88.81 355 LEU A CA 1
ATOM 2809 C C . LEU A 1 355 ? 12.303 17.348 2.545 1.00 88.81 355 LEU A C 1
ATOM 2811 O O . LEU A 1 355 ? 13.472 17.637 2.290 1.00 88.81 355 LEU A O 1
ATOM 2815 N N . TYR A 1 356 ? 11.313 17.523 1.672 1.00 87.38 356 TYR A N 1
ATOM 2816 C CA . TYR A 1 356 ? 11.455 17.983 0.294 1.00 87.38 356 TYR A CA 1
ATOM 2817 C C . TYR A 1 356 ? 10.888 19.396 0.093 1.00 87.38 356 TYR A C 1
ATOM 2819 O O . TYR A 1 356 ? 10.760 19.855 -1.044 1.00 87.38 356 TYR A O 1
ATOM 2827 N N . TYR A 1 357 ? 10.563 20.110 1.179 1.00 87.44 357 TYR A N 1
ATOM 2828 C CA . TYR A 1 357 ? 10.010 21.458 1.100 1.00 87.44 357 TYR A CA 1
ATOM 2829 C C . TYR A 1 357 ? 10.932 22.401 0.315 1.00 87.44 357 TYR A C 1
ATOM 2831 O O . TYR A 1 357 ? 12.132 22.504 0.579 1.00 87.44 357 TYR A O 1
ATOM 2839 N N . GLY A 1 358 ? 10.360 23.108 -0.661 1.00 79.19 358 GLY A N 1
ATOM 2840 C CA . GLY A 1 358 ? 11.088 24.058 -1.506 1.00 79.19 358 GLY A CA 1
ATOM 2841 C C . GLY A 1 358 ? 12.021 23.424 -2.545 1.00 79.19 358 GLY A C 1
ATOM 2842 O O . GLY A 1 358 ? 12.641 24.158 -3.314 1.00 79.19 358 GLY A O 1
ATOM 2843 N N . GLN A 1 359 ? 12.112 22.092 -2.621 1.00 73.25 359 GLN A N 1
ATOM 2844 C CA . GLN A 1 359 ? 12.796 21.417 -3.720 1.00 73.25 359 GLN A CA 1
ATOM 2845 C C . GLN A 1 359 ? 11.862 21.377 -4.938 1.00 73.25 359 GLN A C 1
ATOM 2847 O O . GLN A 1 359 ? 10.744 20.870 -4.870 1.00 73.25 359 GLN A O 1
ATOM 2852 N N . GLY A 1 360 ? 12.299 21.948 -6.065 1.00 59.06 360 GLY A N 1
ATOM 2853 C CA . GLY A 1 360 ? 11.591 21.793 -7.338 1.00 59.06 360 GLY A CA 1
ATOM 2854 C C . GLY A 1 360 ? 11.469 20.308 -7.701 1.00 59.06 360 GLY A C 1
ATOM 2855 O O . GLY A 1 360 ? 12.397 19.533 -7.485 1.00 59.06 360 GLY A O 1
ATOM 2856 N N . SER A 1 361 ? 10.318 19.904 -8.235 1.00 54.72 361 SER A N 1
ATOM 2857 C CA . SER A 1 361 ? 10.012 18.508 -8.562 1.00 54.72 361 SER A CA 1
ATOM 2858 C C . SER A 1 361 ? 10.922 17.986 -9.688 1.00 54.72 361 SER A C 1
ATOM 2860 O O . SER A 1 361 ? 10.691 18.273 -10.862 1.00 54.72 361 SER A O 1
ATOM 2862 N N . SER A 1 362 ? 11.929 17.165 -9.365 1.00 52.66 362 SER A N 1
ATOM 2863 C CA . SER A 1 362 ? 12.705 16.412 -10.373 1.00 52.66 362 SER A CA 1
ATOM 2864 C C . SER A 1 362 ? 11.836 15.423 -11.163 1.00 52.66 362 SER A C 1
ATOM 2866 O O . SER A 1 362 ? 12.193 15.038 -12.272 1.00 52.66 362 SER A O 1
ATOM 2868 N N . SER A 1 363 ? 10.659 15.071 -10.631 1.00 59.38 363 SER A N 1
ATOM 2869 C CA . SER A 1 363 ? 9.701 14.158 -11.261 1.00 59.38 363 SER A CA 1
ATOM 2870 C C . SER A 1 363 ? 8.994 14.735 -12.495 1.00 59.38 363 SER A C 1
ATOM 2872 O O . SER A 1 363 ? 8.390 13.982 -13.256 1.00 59.38 363 SER A O 1
ATOM 2874 N N . ASP A 1 364 ? 9.070 16.049 -12.738 1.00 64.69 364 ASP A N 1
ATOM 2875 C CA . ASP A 1 364 ? 8.289 16.707 -13.797 1.00 64.69 364 ASP A CA 1
ATOM 2876 C C . ASP A 1 364 ? 8.663 16.238 -15.211 1.00 64.69 364 ASP A C 1
ATOM 2878 O O . ASP A 1 364 ? 7.792 16.167 -16.079 1.00 64.69 364 ASP A O 1
ATOM 2882 N N . GLN A 1 365 ? 9.924 15.856 -15.439 1.00 67.44 365 GLN A N 1
ATOM 2883 C CA . GLN A 1 365 ? 10.375 15.348 -16.740 1.00 67.44 365 GLN A CA 1
ATOM 2884 C C . GLN A 1 365 ? 9.875 13.926 -17.020 1.00 67.44 365 GLN A C 1
ATOM 2886 O O . GLN A 1 365 ? 9.363 13.670 -18.111 1.00 67.44 365 GLN A O 1
ATOM 2891 N N . ASP A 1 366 ? 9.957 13.023 -16.041 1.00 66.75 366 ASP A N 1
ATOM 2892 C CA . ASP A 1 366 ? 9.488 11.638 -16.184 1.00 66.75 366 ASP A CA 1
ATOM 2893 C C . ASP A 1 366 ? 7.971 11.581 -16.378 1.00 66.75 366 ASP A C 1
ATOM 2895 O O . ASP A 1 366 ? 7.463 10.816 -17.199 1.00 66.75 366 ASP A O 1
ATOM 2899 N N . ILE A 1 367 ? 7.240 12.457 -15.684 1.00 71.25 367 ILE A N 1
ATOM 2900 C CA . ILE A 1 367 ? 5.796 12.610 -15.871 1.00 71.25 367 ILE A CA 1
ATOM 2901 C C . ILE A 1 367 ? 5.499 13.152 -17.261 1.00 71.25 367 ILE A C 1
ATOM 2903 O O . ILE A 1 367 ? 4.625 12.618 -17.932 1.00 71.25 367 ILE A O 1
ATOM 2907 N N . ALA A 1 368 ? 6.216 14.175 -17.730 1.00 74.62 368 ALA A N 1
ATOM 2908 C CA . ALA A 1 368 ? 5.998 14.712 -19.070 1.00 74.62 368 ALA A CA 1
ATOM 2909 C C . ALA A 1 368 ? 6.234 13.646 -20.157 1.00 74.62 368 ALA A C 1
ATOM 2911 O O . ALA A 1 368 ? 5.453 13.553 -21.106 1.00 74.62 368 ALA A O 1
ATOM 2912 N N . LEU A 1 369 ? 7.260 12.801 -19.997 1.00 76.19 369 LEU A N 1
ATOM 2913 C CA . LEU A 1 369 ? 7.502 11.651 -20.874 1.00 76.19 369 LEU A CA 1
ATOM 2914 C C . LEU A 1 369 ? 6.369 10.620 -20.798 1.00 76.19 369 LEU A C 1
ATOM 2916 O O . LEU A 1 369 ? 5.923 10.112 -21.829 1.00 76.19 369 LEU A O 1
ATOM 2920 N N . PHE A 1 370 ? 5.883 10.328 -19.592 1.00 78.38 370 PHE A N 1
ATOM 2921 C CA . PHE A 1 370 ? 4.770 9.408 -19.372 1.00 78.38 370 PHE A CA 1
ATOM 2922 C C . PHE A 1 370 ? 3.463 9.920 -20.001 1.00 78.38 370 PHE A C 1
ATOM 2924 O O . PHE A 1 370 ? 2.768 9.173 -20.690 1.00 78.38 370 PHE A O 1
ATOM 2931 N N . GLU A 1 371 ? 3.160 11.209 -19.851 1.00 80.06 371 GLU A N 1
ATOM 2932 C CA . GLU A 1 371 ? 2.011 11.867 -20.480 1.00 80.06 371 GLU A CA 1
ATOM 2933 C C . GLU A 1 371 ? 2.125 11.893 -22.008 1.00 80.06 371 GLU A C 1
ATOM 2935 O O . GLU A 1 371 ? 1.138 11.665 -22.714 1.00 80.06 371 GLU A O 1
ATOM 2940 N N . LEU A 1 372 ? 3.332 12.108 -22.542 1.00 81.88 372 LEU A N 1
ATOM 2941 C CA . LEU A 1 372 ? 3.585 12.030 -23.979 1.00 81.88 372 LEU A CA 1
ATOM 2942 C C . LEU A 1 372 ? 3.300 10.622 -24.516 1.00 81.88 372 LEU A C 1
ATOM 2944 O O . LEU A 1 372 ? 2.622 10.490 -25.539 1.00 81.88 372 LEU A O 1
ATOM 2948 N N . PHE A 1 373 ? 3.771 9.583 -23.817 1.00 81.19 373 PHE A N 1
ATOM 2949 C CA . PHE A 1 373 ? 3.493 8.187 -24.156 1.00 81.19 373 PHE A CA 1
ATOM 2950 C C . PHE A 1 373 ? 1.985 7.905 -24.178 1.00 81.19 373 PHE A C 1
ATOM 2952 O O . PHE A 1 373 ? 1.473 7.393 -25.175 1.00 81.19 373 PHE A O 1
ATOM 2959 N N . ILE A 1 374 ? 1.255 8.313 -23.133 1.00 81.69 374 ILE A N 1
ATOM 2960 C CA . ILE A 1 374 ? -0.209 8.181 -23.075 1.00 81.69 374 ILE A CA 1
ATOM 2961 C C . ILE A 1 374 ? -0.862 8.870 -24.275 1.00 81.69 374 ILE A C 1
ATOM 2963 O O . ILE A 1 374 ? -1.685 8.271 -24.968 1.00 81.69 374 ILE A O 1
ATOM 2967 N N . GLY A 1 375 ? -0.475 10.118 -24.552 1.00 81.00 375 GLY A N 1
ATOM 2968 C CA . GLY A 1 375 ? -1.012 10.889 -25.667 1.00 81.00 375 GLY A CA 1
ATOM 2969 C C . GLY A 1 375 ? -0.781 10.214 -27.021 1.00 81.00 375 GLY A C 1
ATOM 2970 O O . GLY A 1 375 ? -1.676 10.220 -27.866 1.00 81.00 375 GLY A O 1
ATOM 2971 N N . MET A 1 376 ? 0.389 9.604 -27.229 1.00 81.50 376 MET A N 1
ATOM 2972 C CA . MET A 1 376 ? 0.699 8.852 -28.449 1.00 81.50 376 MET A CA 1
ATOM 2973 C C . MET A 1 376 ? -0.166 7.597 -28.594 1.00 81.50 376 MET A C 1
ATOM 2975 O O . MET A 1 376 ? -0.794 7.419 -29.638 1.00 81.50 376 MET A O 1
ATOM 2979 N N . GLU A 1 377 ? -0.250 6.759 -27.557 1.00 82.00 377 GLU A N 1
ATOM 2980 C CA . GLU A 1 377 ? -1.064 5.535 -27.594 1.00 82.00 377 GLU A CA 1
ATOM 2981 C C . GLU A 1 377 ? -2.551 5.847 -27.824 1.00 82.00 377 GLU A C 1
ATOM 2983 O O . GLU A 1 377 ? -3.229 5.170 -28.601 1.00 82.00 377 GLU A O 1
ATOM 2988 N N . CYS A 1 378 ? -3.052 6.930 -27.228 1.00 83.25 378 CYS A N 1
ATOM 2989 C CA . CYS A 1 378 ? -4.450 7.317 -27.369 1.00 83.25 378 CYS A CA 1
ATOM 2990 C C . CYS A 1 378 ? -4.802 7.922 -28.720 1.00 83.25 378 CYS A C 1
ATOM 2992 O O . CYS A 1 378 ? -5.871 7.610 -29.246 1.00 83.25 378 CYS A O 1
ATOM 2994 N N . ARG A 1 379 ? -3.921 8.736 -29.314 1.00 84.25 379 ARG A N 1
ATOM 2995 C CA . ARG A 1 379 ? -4.120 9.222 -30.689 1.00 84.25 379 ARG A CA 1
ATOM 2996 C C . ARG A 1 379 ? -4.187 8.060 -31.677 1.00 84.25 379 ARG A C 1
ATOM 2998 O O . ARG A 1 379 ? -5.157 7.964 -32.422 1.00 84.25 379 ARG A O 1
ATOM 3005 N N . ASN A 1 380 ? -3.243 7.121 -31.581 1.00 81.50 380 ASN A N 1
ATOM 3006 C CA . ASN A 1 380 ? -3.200 5.936 -32.441 1.00 81.50 380 ASN A CA 1
ATOM 3007 C C . ASN A 1 380 ? -4.492 5.103 -32.360 1.00 81.50 380 ASN A C 1
ATOM 3009 O O . ASN A 1 380 ? -4.965 4.577 -33.367 1.00 81.50 380 ASN A O 1
ATOM 3013 N N . LEU A 1 381 ? -5.079 4.967 -31.165 1.00 82.88 381 LEU A N 1
ATOM 3014 C CA . LEU A 1 381 ? -6.347 4.257 -30.995 1.00 82.88 381 LEU A CA 1
ATOM 3015 C C . LEU A 1 381 ? -7.540 5.026 -31.567 1.00 82.88 381 LEU A C 1
ATOM 3017 O O . LEU A 1 381 ? -8.378 4.413 -32.224 1.00 82.88 381 LEU A O 1
ATOM 3021 N N . LYS A 1 382 ? -7.623 6.341 -31.348 1.00 82.50 382 LYS A N 1
ATOM 3022 C CA . LYS A 1 382 ? -8.712 7.164 -31.897 1.00 82.50 382 LYS A CA 1
ATOM 3023 C C . LYS A 1 382 ? -8.732 7.132 -33.421 1.00 82.50 382 LYS A C 1
ATOM 3025 O O . LYS A 1 382 ? -9.764 6.816 -34.001 1.00 82.50 382 LYS A O 1
ATOM 3030 N N . GLU A 1 383 ? -7.579 7.338 -34.054 1.00 83.50 383 GLU A N 1
ATOM 3031 C CA . GLU A 1 383 ? -7.437 7.292 -35.516 1.00 83.50 383 GLU A CA 1
ATOM 3032 C C . GLU A 1 383 ? -7.841 5.928 -36.102 1.00 83.50 383 GLU A C 1
ATOM 3034 O O . GLU A 1 383 ? -8.409 5.846 -37.188 1.00 83.50 383 GLU A O 1
ATOM 3039 N N . LYS A 1 384 ? -7.579 4.833 -35.376 1.00 82.62 384 LYS A N 1
ATOM 3040 C CA . LYS A 1 384 ? -7.852 3.463 -35.837 1.00 82.62 384 LYS A CA 1
ATOM 3041 C C . LYS A 1 384 ? -9.317 3.031 -35.704 1.00 82.62 384 LYS A C 1
ATOM 3043 O O . LYS A 1 384 ? -9.737 2.104 -36.406 1.00 82.62 384 LYS A O 1
ATOM 3048 N N . TYR A 1 385 ? -10.063 3.630 -34.778 1.00 80.19 385 TYR A N 1
ATOM 3049 C CA . TYR A 1 385 ? -11.420 3.208 -34.413 1.00 80.19 385 TYR A CA 1
ATOM 3050 C C . TYR A 1 385 ? -12.500 4.278 -34.635 1.00 80.19 385 TYR A C 1
ATOM 3052 O O . TYR A 1 385 ? -13.665 3.958 -34.417 1.00 80.19 385 TYR A O 1
ATOM 3060 N N . ASP A 1 386 ? -12.129 5.466 -35.129 1.00 69.50 386 ASP A N 1
ATOM 3061 C CA . ASP A 1 386 ? -13.035 6.575 -35.479 1.00 69.50 386 ASP A CA 1
ATOM 3062 C C . ASP A 1 386 ? -13.931 6.989 -34.293 1.00 69.50 386 ASP A C 1
ATOM 3064 O O . ASP A 1 386 ? -15.161 6.982 -34.373 1.00 69.50 386 ASP A O 1
ATOM 3068 N N . PHE A 1 387 ? -13.280 7.232 -33.146 1.00 66.62 387 PHE A N 1
ATOM 3069 C CA . PHE A 1 387 ? -13.910 7.643 -31.882 1.00 66.62 387 PHE A CA 1
ATOM 3070 C C . PHE A 1 387 ? -14.117 9.150 -31.769 1.00 66.62 387 PHE A C 1
ATOM 3072 O O . PHE A 1 387 ? -13.182 9.897 -32.143 1.00 66.62 387 PHE A O 1
#

Secondary structure (DSSP, 8-state):
--SSSSSSSSS-S------------PPPPGGGHHHHHHHTT-B--TTHHHHHHHHHHHHHHH-SSS-EEESSS--TTSEEEEEE-GGG--SS-TTGGGT----HHHHTTSEEEETTTTEEEEEHHHHHHHHHHHHHHHHS---HHHHHHHHHHH-GGGGHHHH-TTT-THHHH--TTSHHHHHHHHHHHHHHHHHHHHHHH--------------SSTTHHHHGGG-TTTS-HHHHHHHHHHHHHHHHHHHHHTT-BPPTTTSSS--BSSHHHHHHHHHHHHHHHHHHHHHH---HHHHHHHHHHHHHHHHHHHHHT-------SHHHHS-SSS--HHHHHHHHHHHHTTSTT-TTTT---TTHHHHHHHHHHHHHHHHHHHHHHT-

pLDDT: mean 82.96, std 16.92, range [26.14, 98.06]